Protein AF-A0A6N3FZF8-F1 (afdb_monomer_lite)

pLDDT: mean 78.43, std 21.66, range [21.02, 98.81]

Secondary structure (DSSP, 8-state):
--S--SS-----PPPPPPPP-------------PPP------TTTTGGGGS-BTTB-HHHHHHHHHHHHHHHHHHTT--SSS--HHHHHHTT-B-HHHHTTT-TTHHHHTTT--SSHHHHHHHHHHHHHHHHHHHHHH-HHHHHHHHHHHHHHHHHHHHHH-TT--B--THHHHHHHHHHHHHHHHH--S-HHHHHHHHHHHHHHHHHHHHHHTT-TTS-HHHHHHHHHHHHHHHHHHHHHTT--SHHHHHHHHHHHHHHHHHHHHHHHHHHHHT--THHHHHHHHHHHTHHHHHHHHTTS--------------B---------TT--EEEEE-TTT-EEEEEETTSEE---SSSSEEEEETTEEEEEEEEEE-SS--HHHHHHHHHHTTB-TTSPBPTT-EEEEEEETTEEEEEEEEEEEEEETTTEEEEEEEEEEEEEETTTEEEEEEEEEESSHHHHHHHHHHHHT-EE---

Organism: NCBI:txid454154

Structure (mmCIF, N/CA/C/O backbone):
data_AF-A0A6N3FZF8-F1
#
_entry.id   AF-A0A6N3FZF8-F1
#
loop_
_atom_site.group_PDB
_atom_site.id
_atom_site.type_symbol
_atom_site.label_atom_id
_atom_site.label_alt_id
_atom_site.label_comp_id
_atom_site.label_asym_id
_atom_site.label_entity_id
_atom_site.label_seq_id
_atom_site.pdbx_PDB_ins_code
_atom_site.Cartn_x
_atom_site.Cartn_y
_atom_site.Cartn_z
_atom_site.occupancy
_atom_site.B_iso_or_equiv
_atom_site.auth_seq_id
_atom_site.auth_comp_id
_atom_site.auth_asym_id
_atom_site.auth_atom_id
_atom_site.pdbx_PDB_model_num
ATOM 1 N N . MET A 1 1 ? 6.384 52.739 6.341 1.00 34.31 1 MET A N 1
ATOM 2 C CA . MET A 1 1 ? 5.309 52.011 5.631 1.00 34.31 1 MET A CA 1
ATOM 3 C C . MET A 1 1 ? 5.454 50.553 6.017 1.00 34.31 1 MET A C 1
ATOM 5 O O . MET A 1 1 ? 6.449 49.938 5.673 1.00 34.31 1 MET A O 1
ATOM 9 N N . ASN A 1 2 ? 4.579 50.100 6.914 1.00 26.34 2 ASN A N 1
ATOM 10 C CA . ASN A 1 2 ? 4.794 48.938 7.773 1.00 26.34 2 ASN A CA 1
ATOM 11 C C . ASN A 1 2 ? 4.224 47.656 7.164 1.00 26.34 2 ASN A C 1
ATOM 13 O O . ASN A 1 2 ? 3.055 47.604 6.784 1.00 26.34 2 ASN A O 1
ATOM 17 N N . VAL A 1 3 ? 5.046 46.611 7.202 1.00 34.12 3 VAL A N 1
ATOM 18 C CA . VAL A 1 3 ? 4.675 45.201 7.072 1.00 34.12 3 VAL A CA 1
ATOM 19 C C . VAL A 1 3 ? 3.843 44.817 8.300 1.00 34.12 3 VAL A C 1
ATOM 21 O O . VAL A 1 3 ? 4.379 44.444 9.334 1.00 34.12 3 VAL A O 1
ATOM 24 N N . ARG A 1 4 ? 2.524 45.013 8.215 1.00 28.78 4 ARG A N 1
ATOM 25 C CA . ARG A 1 4 ? 1.476 44.490 9.115 1.00 28.78 4 ARG A CA 1
ATOM 26 C C . ARG A 1 4 ? 0.128 44.719 8.429 1.00 28.78 4 ARG A C 1
ATOM 28 O O . ARG A 1 4 ? -0.497 45.747 8.658 1.00 28.78 4 ARG A O 1
ATOM 35 N N . LYS A 1 5 ? -0.285 43.801 7.549 1.00 29.70 5 LYS A N 1
ATOM 36 C CA . LYS A 1 5 ? -1.668 43.667 7.041 1.00 29.70 5 LYS A CA 1
ATOM 37 C C . LYS A 1 5 ? -1.809 42.358 6.249 1.00 29.70 5 LYS A C 1
ATOM 39 O O . LYS A 1 5 ? -1.835 42.377 5.029 1.00 29.70 5 LYS A O 1
ATOM 44 N N . ALA A 1 6 ? -1.845 41.232 6.964 1.00 27.70 6 ALA A N 1
ATOM 45 C CA . ALA A 1 6 ? -2.437 39.965 6.500 1.00 27.70 6 ALA A CA 1
ATOM 46 C C . ALA A 1 6 ? -2.585 38.935 7.647 1.00 27.70 6 ALA A C 1
ATOM 48 O O . ALA A 1 6 ? -2.444 37.737 7.438 1.00 27.70 6 ALA A O 1
ATOM 49 N N . SER A 1 7 ? -2.862 39.375 8.881 1.00 28.39 7 SER A N 1
ATOM 50 C CA . SER A 1 7 ? -3.367 38.483 9.932 1.00 28.39 7 SER A CA 1
ATOM 51 C C . SER A 1 7 ? -4.473 39.195 10.706 1.00 28.39 7 SER A C 1
ATOM 53 O O . SER A 1 7 ? -4.213 39.994 11.595 1.00 28.39 7 SER A O 1
ATOM 55 N N . GLN A 1 8 ? -5.715 38.991 10.259 1.00 27.72 8 GLN A N 1
ATOM 56 C CA . GLN A 1 8 ? -6.975 39.197 10.991 1.00 27.72 8 GLN A CA 1
ATOM 57 C C . GLN A 1 8 ? -8.131 39.074 9.992 1.00 27.72 8 GLN A C 1
ATOM 59 O O . GLN A 1 8 ? -8.646 40.063 9.482 1.00 27.72 8 GLN A O 1
ATOM 64 N N . ALA A 1 9 ? -8.516 37.838 9.692 1.00 25.86 9 ALA A N 1
ATOM 65 C CA . ALA A 1 9 ? -9.800 37.520 9.077 1.00 25.86 9 ALA A CA 1
ATOM 66 C C . ALA A 1 9 ? -10.107 36.041 9.329 1.00 25.86 9 ALA A C 1
ATOM 68 O O . ALA A 1 9 ? -9.914 35.231 8.440 1.00 25.86 9 ALA A O 1
ATOM 69 N N . LEU A 1 10 ? -10.493 35.686 10.561 1.00 23.28 10 LEU A N 1
ATOM 70 C CA . LEU A 1 10 ? -11.352 34.531 10.875 1.00 23.28 10 LEU A CA 1
ATOM 71 C C . LEU A 1 10 ? -11.647 34.518 12.389 1.00 23.28 10 LEU A C 1
ATOM 73 O O . LEU A 1 10 ? -11.103 33.742 13.166 1.00 23.28 10 LEU A O 1
ATOM 77 N N . SER A 1 11 ? -12.509 35.439 12.820 1.00 23.22 11 SER A N 1
ATOM 78 C CA . SER A 1 11 ? -13.174 35.401 14.127 1.00 23.22 11 SER A CA 1
ATOM 79 C C . SER A 1 11 ? -14.673 35.634 13.931 1.00 23.22 11 SER A C 1
ATOM 81 O O . SER A 1 11 ? -15.213 36.700 14.214 1.00 23.22 11 SER A O 1
ATOM 83 N N . ALA A 1 12 ? -15.374 34.624 13.416 1.00 23.44 12 ALA A N 1
ATOM 84 C CA . ALA A 1 12 ? -16.832 34.616 13.426 1.00 23.44 12 ALA A CA 1
ATOM 85 C C . ALA A 1 12 ? -17.315 34.158 14.812 1.00 23.44 12 ALA A C 1
ATOM 87 O O . ALA A 1 12 ? -17.292 32.974 15.143 1.00 23.44 12 ALA A O 1
ATOM 88 N N . ARG A 1 13 ? -17.711 35.128 15.644 1.00 25.36 13 ARG A N 1
ATOM 89 C CA . ARG A 1 13 ? -18.489 34.913 16.870 1.00 25.36 13 ARG A CA 1
ATOM 90 C C . ARG A 1 13 ? -19.924 34.543 16.486 1.00 25.36 13 ARG A C 1
ATOM 92 O O . ARG A 1 13 ? -20.594 35.328 15.821 1.00 25.36 13 ARG A O 1
ATOM 99 N N . PHE A 1 14 ? -20.406 33.396 16.955 1.00 23.50 14 PHE A N 1
ATOM 100 C CA . PHE A 1 14 ? -21.834 33.087 16.997 1.00 23.50 14 PHE A CA 1
ATOM 101 C C . PHE A 1 14 ? -22.488 33.874 18.144 1.00 23.50 14 PHE A C 1
ATOM 103 O O . PHE A 1 14 ? -22.116 33.713 19.305 1.00 23.50 14 PHE A O 1
ATOM 110 N N . TYR A 1 15 ? -23.450 34.734 17.809 1.00 21.02 15 TYR A N 1
ATOM 111 C CA . TYR A 1 15 ? -24.415 35.309 18.746 1.00 21.02 15 TYR A CA 1
ATOM 112 C C . TYR A 1 15 ? -25.605 34.346 18.854 1.00 21.02 15 TYR A C 1
ATOM 114 O O . TYR A 1 15 ? -26.279 34.105 17.856 1.00 21.02 15 TYR A O 1
ATOM 122 N N . PHE A 1 16 ? -25.891 33.832 20.051 1.00 24.89 16 PHE A N 1
ATOM 123 C CA . PHE A 1 16 ? -27.218 33.315 20.389 1.00 24.89 16 PHE A CA 1
ATOM 124 C C . PHE A 1 16 ? -27.961 34.391 21.180 1.00 24.89 16 PHE A C 1
ATOM 126 O O . PHE A 1 16 ? -27.468 34.888 22.192 1.00 24.89 16 PHE A O 1
ATOM 133 N N . ALA A 1 17 ? -29.132 34.771 20.676 1.00 23.25 17 ALA A N 1
ATOM 134 C CA . ALA A 1 17 ? -30.078 35.638 21.356 1.00 23.25 17 ALA A CA 1
ATOM 135 C C . ALA A 1 17 ? -30.697 34.888 22.546 1.00 23.25 17 ALA A C 1
ATOM 137 O O . ALA A 1 17 ? -31.264 33.812 22.364 1.00 23.25 17 ALA A O 1
ATOM 138 N N . SER A 1 18 ? -30.610 35.455 23.751 1.00 25.00 18 SER A N 1
ATOM 139 C CA . SER A 1 18 ? -31.429 35.044 24.890 1.00 25.00 18 SER A CA 1
ATOM 140 C C . SER A 1 18 ? -32.655 35.954 24.982 1.00 25.00 18 SER A C 1
ATOM 142 O O . SER A 1 18 ? -32.553 37.171 25.129 1.00 25.00 18 SER A O 1
ATOM 144 N N . SER A 1 19 ? -33.839 35.357 24.867 1.00 26.91 19 SER A N 1
ATOM 145 C CA . SER A 1 19 ? -35.098 35.956 25.304 1.00 26.91 19 SER A CA 1
ATOM 146 C C . SER A 1 19 ? -35.142 35.974 26.834 1.00 26.91 19 SER A C 1
ATOM 148 O O . SER A 1 19 ? -34.804 34.976 27.471 1.00 26.91 19 SER A O 1
ATOM 150 N N . GLY A 1 20 ? -35.530 37.114 27.405 1.00 25.73 20 GLY A N 1
ATOM 151 C CA . GLY A 1 20 ? -35.524 37.371 28.843 1.00 25.73 20 GLY A CA 1
ATOM 152 C C . GLY A 1 20 ? -36.600 36.646 29.659 1.00 25.73 20 GLY A C 1
ATOM 153 O O . GLY A 1 20 ? -37.602 36.165 29.134 1.00 25.73 20 GLY A O 1
ATOM 154 N N . GLY A 1 21 ? -36.368 36.642 30.972 1.00 24.52 21 GLY A N 1
ATOM 155 C CA . GLY A 1 21 ? -37.301 36.275 32.036 1.00 24.52 21 GLY A CA 1
ATOM 156 C C . GLY A 1 21 ? -36.615 36.430 33.400 1.00 24.52 21 GLY A C 1
ATOM 157 O O . GLY A 1 21 ? -35.541 35.878 33.612 1.00 24.52 21 GLY A O 1
ATOM 158 N N . GLU A 1 22 ? -37.194 37.251 34.274 1.00 29.22 22 GLU A N 1
ATOM 159 C CA . GLU A 1 22 ? -36.647 37.756 35.542 1.00 29.22 22 GLU A CA 1
ATOM 160 C C . GLU A 1 22 ? -36.620 36.747 36.716 1.00 29.22 22 GLU A C 1
ATOM 162 O O . GLU A 1 22 ? -37.535 35.952 36.890 1.00 29.22 22 GLU A O 1
ATOM 167 N N . ILE A 1 23 ? -35.569 36.890 37.541 1.00 29.11 23 ILE A N 1
ATOM 168 C CA . ILE A 1 23 ? -35.477 36.862 39.023 1.00 29.11 23 ILE A CA 1
ATOM 169 C C . ILE A 1 23 ? -36.163 35.723 39.815 1.00 29.11 23 ILE A C 1
ATOM 171 O O . ILE A 1 23 ? -37.377 35.714 39.987 1.00 29.11 23 ILE A O 1
ATOM 175 N N . GLN A 1 24 ? -35.346 34.933 40.535 1.00 25.86 24 GLN A N 1
ATOM 176 C CA . GLN A 1 24 ? -35.522 34.719 41.986 1.00 25.86 24 GLN A CA 1
ATOM 177 C C . GLN A 1 24 ? -34.230 34.223 42.666 1.00 25.86 24 GLN A C 1
ATOM 179 O O . GLN A 1 24 ? -33.680 33.181 42.318 1.00 25.86 24 GLN A O 1
ATOM 184 N N . GLU A 1 25 ? -33.750 34.992 43.649 1.00 35.84 25 GLU A N 1
ATOM 185 C CA . GLU A 1 25 ? -32.723 34.586 44.615 1.00 35.84 25 GLU A CA 1
ATOM 186 C C . GLU A 1 25 ? -33.276 33.516 45.569 1.00 35.84 25 GLU A C 1
ATOM 188 O O . GLU A 1 25 ? -34.354 33.683 46.139 1.00 35.84 25 GLU A O 1
ATOM 193 N N . GLY A 1 26 ? -32.514 32.443 45.805 1.00 28.44 26 GLY A N 1
ATOM 194 C CA . GLY A 1 26 ? -32.884 31.427 46.790 1.00 28.44 26 GLY A CA 1
ATOM 195 C C . GLY A 1 26 ? -31.894 30.267 46.903 1.00 28.44 26 GLY A C 1
ATOM 196 O O . GLY A 1 26 ? -32.012 29.291 46.184 1.00 28.44 26 GLY A O 1
ATOM 197 N N . ARG A 1 27 ? -30.939 30.416 47.830 1.00 29.75 27 ARG A N 1
ATOM 198 C CA . ARG A 1 27 ? -30.262 29.407 48.679 1.00 29.75 27 ARG A CA 1
ATOM 199 C C . ARG A 1 27 ? -29.961 27.971 48.177 1.00 29.75 27 ARG A C 1
ATOM 201 O O . ARG A 1 27 ? -30.835 27.206 47.810 1.00 29.75 27 ARG A O 1
ATOM 208 N N . GLU A 1 28 ? -28.726 27.594 48.532 1.00 32.03 28 GLU A N 1
ATOM 209 C CA . GLU A 1 28 ? -28.215 26.279 48.971 1.00 32.03 28 GLU A CA 1
ATOM 210 C C . GLU A 1 28 ? -27.439 25.377 47.988 1.00 32.03 28 GLU A C 1
ATOM 212 O O . GLU A 1 28 ? -27.943 24.823 47.023 1.00 32.03 28 GLU A O 1
ATOM 217 N N . LYS A 1 29 ? -26.150 25.239 48.345 1.00 37.41 29 LYS A N 1
ATOM 218 C CA . LYS A 1 29 ? -25.095 24.329 47.885 1.00 37.41 29 LYS A CA 1
ATOM 219 C C . LYS A 1 29 ? -25.575 22.983 47.320 1.00 37.41 29 LYS A C 1
ATOM 221 O O . LYS A 1 29 ? -26.042 22.130 48.069 1.00 37.41 29 LYS A O 1
ATOM 226 N N . ALA A 1 30 ? -25.187 22.719 46.076 1.00 32.00 30 ALA A N 1
ATOM 227 C CA . ALA A 1 30 ? -24.707 21.413 45.644 1.00 32.00 30 ALA A CA 1
ATOM 228 C C . ALA A 1 30 ? -23.521 21.622 44.688 1.00 32.00 30 ALA A C 1
ATOM 230 O O . ALA A 1 30 ? -23.531 22.515 43.846 1.00 32.00 30 ALA A O 1
ATOM 231 N N . ASP A 1 31 ? -22.470 20.845 44.912 1.00 33.91 31 ASP A N 1
ATOM 232 C CA . ASP A 1 31 ? -21.195 20.843 44.199 1.00 33.91 31 ASP A CA 1
ATOM 233 C C . ASP A 1 31 ? -21.384 20.321 42.762 1.00 33.91 31 ASP A C 1
ATOM 235 O O . ASP A 1 31 ? -21.246 19.129 42.494 1.00 33.91 31 ASP A O 1
ATOM 239 N N . GLU A 1 32 ? -21.758 21.205 41.834 1.00 33.34 32 GLU A N 1
ATOM 240 C CA . GLU A 1 32 ? -21.630 20.961 40.396 1.00 33.34 32 GLU A CA 1
ATOM 241 C C . GLU A 1 32 ? -20.268 21.478 39.936 1.00 33.34 32 GLU A C 1
ATOM 243 O O . GLU A 1 32 ? -20.059 22.665 39.676 1.00 33.34 32 GLU A O 1
ATOM 248 N N . THR A 1 33 ? -19.311 20.560 39.835 1.00 33.19 33 THR A N 1
ATOM 249 C CA . THR A 1 33 ? -18.037 20.804 39.162 1.00 33.19 33 THR A CA 1
ATOM 250 C C . THR A 1 33 ? -18.295 21.008 37.669 1.00 33.19 33 THR A C 1
ATOM 252 O O . THR A 1 33 ? -18.327 20.075 36.869 1.00 33.19 33 THR A O 1
ATOM 255 N N . ILE A 1 34 ? -18.492 22.272 37.296 1.00 32.25 34 ILE A N 1
ATOM 256 C CA . ILE A 1 34 ? -18.410 22.773 35.922 1.00 32.25 34 ILE A CA 1
ATOM 257 C C . ILE A 1 34 ? -17.100 22.229 35.316 1.00 32.25 34 ILE A C 1
ATOM 259 O O . ILE A 1 34 ? -16.038 22.441 35.912 1.00 32.25 34 ILE A O 1
ATOM 263 N N . PRO A 1 35 ? -17.118 21.519 34.169 1.00 34.81 35 PRO A N 1
ATOM 264 C CA . PRO A 1 35 ? -15.882 21.057 33.550 1.00 34.81 35 PRO A CA 1
ATOM 265 C C . PRO A 1 35 ? -15.015 22.280 33.228 1.00 34.81 35 PRO A C 1
ATOM 267 O O . PRO A 1 35 ? -15.549 23.291 32.761 1.00 34.81 35 PRO A O 1
ATOM 270 N N . PRO A 1 36 ? -13.698 22.234 33.490 1.00 37.03 36 PRO A N 1
ATOM 271 C CA . PRO A 1 36 ? -12.857 23.405 33.338 1.00 37.03 36 PRO A CA 1
ATOM 272 C C . PRO A 1 36 ? -12.942 23.921 31.900 1.00 37.03 36 PRO A C 1
ATOM 274 O O . PRO A 1 36 ? -12.645 23.207 30.941 1.00 37.03 36 PRO A O 1
ATOM 277 N N . SER A 1 37 ? -13.370 25.183 31.792 1.00 41.69 37 SER A N 1
ATOM 278 C CA . SER A 1 37 ? -13.166 26.060 30.642 1.00 41.69 37 SER A CA 1
ATOM 279 C C . SER A 1 37 ? -11.797 25.790 30.025 1.00 41.69 37 SER A C 1
ATOM 281 O O . SER A 1 37 ? -10.816 25.725 30.764 1.00 41.69 37 SER A O 1
ATOM 283 N N . ALA A 1 38 ? -11.764 25.644 28.696 1.00 43.41 38 ALA A N 1
ATOM 284 C CA . ALA A 1 38 ? -10.595 25.368 27.863 1.00 43.41 38 ALA A CA 1
ATOM 285 C C . ALA A 1 38 ? -9.302 25.960 28.449 1.00 43.41 38 ALA A C 1
ATOM 287 O O . ALA A 1 38 ? -9.003 27.140 28.273 1.00 43.41 38 ALA A O 1
ATOM 288 N N . ALA A 1 39 ? -8.562 25.130 29.187 1.00 41.12 39 ALA A N 1
ATOM 289 C CA . ALA A 1 39 ? -7.250 25.488 29.689 1.00 41.12 39 ALA A CA 1
ATOM 290 C C . ALA A 1 39 ? -6.330 25.697 28.483 1.00 41.12 39 ALA A C 1
ATOM 292 O O . ALA A 1 39 ? -6.332 24.878 27.559 1.00 41.12 39 ALA A O 1
ATOM 293 N N . GLU A 1 40 ? -5.563 26.788 28.484 1.00 50.06 40 GLU A N 1
ATOM 294 C CA . GLU A 1 40 ? -4.553 27.012 27.454 1.00 50.06 40 GLU A CA 1
ATOM 295 C C . GLU A 1 40 ? -3.639 25.780 27.356 1.00 50.06 40 GLU A C 1
ATOM 297 O O . GLU A 1 40 ? -3.229 25.242 28.394 1.00 50.06 40 GLU A O 1
ATOM 302 N N . PRO A 1 41 ? -3.323 25.294 26.141 1.00 48.12 41 PRO A N 1
ATOM 303 C CA . PRO A 1 41 ? -2.454 24.141 25.981 1.00 48.12 41 PRO A CA 1
ATOM 304 C C . PRO A 1 41 ? -1.074 24.481 26.553 1.00 48.12 41 PRO A C 1
ATOM 306 O O . PRO A 1 41 ? -0.280 25.196 25.944 1.00 48.12 41 PRO A O 1
ATOM 309 N N . GLY A 1 42 ? -0.795 23.984 27.761 1.00 59.09 42 GLY A N 1
ATOM 310 C CA . GLY A 1 42 ? 0.496 24.160 28.417 1.00 59.09 42 GLY A CA 1
ATOM 311 C C . GLY A 1 42 ? 1.636 23.595 27.565 1.00 59.09 42 GLY A C 1
ATOM 312 O O . GLY A 1 42 ? 1.415 22.772 26.676 1.00 59.09 42 GLY A O 1
ATOM 313 N N . LYS A 1 43 ? 2.881 23.983 27.875 1.00 53.94 43 LYS A N 1
ATOM 314 C CA . LYS A 1 43 ? 4.123 23.631 27.145 1.00 53.94 43 LYS A CA 1
ATOM 315 C C . LYS A 1 43 ? 4.425 22.118 26.978 1.00 53.94 43 LYS A C 1
ATOM 317 O O . LYS A 1 43 ? 5.480 21.770 26.469 1.00 53.94 43 LYS A O 1
ATOM 322 N N . GLY A 1 44 ? 3.511 21.222 27.354 1.00 60.94 44 GLY A N 1
ATOM 323 C CA . GLY A 1 44 ? 3.575 19.773 27.127 1.00 60.94 44 GLY A CA 1
ATOM 324 C C . GLY A 1 44 ? 2.334 19.169 26.452 1.00 60.94 44 GLY A C 1
ATOM 325 O O . GLY A 1 44 ? 2.231 17.947 26.395 1.00 60.94 44 GLY A O 1
ATOM 326 N N . PHE A 1 45 ? 1.386 19.977 25.953 1.00 74.94 45 PHE A N 1
ATOM 327 C CA . PHE A 1 45 ? 0.162 19.471 25.313 1.00 74.94 45 PHE A CA 1
ATOM 328 C C . PHE A 1 45 ? 0.473 18.612 24.080 1.00 74.94 45 PHE A C 1
ATOM 330 O O . PHE A 1 45 ? -0.031 17.501 23.969 1.00 74.94 45 PHE A O 1
ATOM 337 N N . PHE A 1 46 ? 1.379 19.063 23.210 1.00 75.38 46 PHE A N 1
ATOM 338 C CA . PHE A 1 46 ? 1.782 18.293 22.028 1.00 75.38 46 PHE A CA 1
ATOM 339 C C . PHE A 1 46 ? 2.554 17.019 22.379 1.00 75.38 46 PHE A C 1
ATOM 341 O O . PHE A 1 46 ? 2.239 15.955 21.857 1.00 75.38 46 PHE A O 1
ATOM 348 N N . LEU A 1 47 ? 3.503 17.095 23.320 1.00 79.12 47 LEU A N 1
ATOM 349 C CA . LEU A 1 47 ? 4.238 15.913 23.788 1.00 79.12 47 LEU A CA 1
ATOM 350 C C . LEU A 1 47 ? 3.318 14.877 24.443 1.00 79.12 47 LEU A C 1
ATOM 352 O O . LEU A 1 47 ? 3.639 13.696 24.457 1.00 79.12 47 LEU A O 1
ATOM 356 N N . SER A 1 48 ? 2.154 15.287 24.955 1.00 83.44 48 SER A N 1
ATOM 357 C CA . SER A 1 48 ? 1.215 14.363 25.588 1.00 83.44 48 SER A CA 1
ATOM 358 C C . SER A 1 48 ? 0.623 13.317 24.637 1.00 83.44 48 SER A C 1
ATOM 360 O O . SER A 1 48 ? 0.229 12.256 25.117 1.00 83.44 48 SER A O 1
ATOM 362 N N . PHE A 1 49 ? 0.607 13.577 23.323 1.00 85.88 49 PHE A N 1
ATOM 363 C CA . PHE A 1 49 ? 0.136 12.623 22.312 1.00 85.88 49 PHE A CA 1
ATOM 364 C C . PHE A 1 49 ? 1.121 11.477 22.048 1.00 85.88 49 PHE A C 1
ATOM 366 O O . PHE A 1 49 ? 0.706 10.432 21.561 1.00 85.88 49 PHE A O 1
ATOM 373 N N . PHE A 1 50 ? 2.389 11.655 22.423 1.00 87.50 50 PHE A N 1
ATOM 374 C CA . PHE A 1 50 ? 3.478 10.685 22.258 1.00 87.50 50 PHE A CA 1
ATOM 375 C C . PHE A 1 50 ? 3.802 9.934 23.555 1.00 87.50 50 PHE A C 1
ATOM 377 O O . PHE A 1 50 ? 4.795 9.229 23.654 1.00 87.50 50 PHE A O 1
ATOM 384 N N . VAL A 1 51 ? 2.994 10.106 24.607 1.00 89.69 51 VAL A N 1
ATOM 385 C CA . VAL A 1 51 ? 3.236 9.453 25.898 1.00 89.69 51 VAL A CA 1
ATOM 386 C C . VAL A 1 51 ? 2.143 8.420 26.151 1.00 89.69 51 VAL A C 1
ATOM 388 O O . VAL A 1 51 ? 0.999 8.811 26.404 1.00 89.69 51 VAL A O 1
ATOM 391 N N . PRO A 1 52 ? 2.474 7.115 26.149 1.00 91.25 52 PRO A N 1
ATOM 392 C CA . PRO A 1 52 ? 1.547 6.052 26.511 1.00 91.25 52 PRO A CA 1
ATOM 393 C C . PRO A 1 52 ? 0.911 6.265 27.891 1.00 91.25 52 PRO A C 1
ATOM 395 O O . PRO A 1 52 ? 1.601 6.475 28.892 1.00 91.25 52 PRO A O 1
ATOM 398 N N . ARG A 1 53 ? -0.422 6.191 27.970 1.00 89.69 53 ARG A N 1
ATOM 399 C CA . ARG A 1 53 ? -1.189 6.341 29.219 1.00 89.69 53 ARG A CA 1
ATOM 400 C C . ARG A 1 53 ? -2.258 5.267 29.346 1.00 89.69 53 ARG A C 1
ATOM 402 O O . ARG A 1 53 ? -2.691 4.649 28.377 1.00 89.69 53 ARG A O 1
ATOM 409 N N . ARG A 1 54 ? -2.736 5.038 30.571 1.00 84.25 54 ARG A N 1
ATOM 410 C CA . ARG A 1 54 ? -3.791 4.049 30.823 1.00 84.25 54 ARG A CA 1
ATOM 411 C C . ARG A 1 54 ? -5.060 4.417 30.039 1.00 84.25 54 ARG A C 1
ATOM 413 O O . ARG A 1 54 ? -5.658 5.453 30.299 1.00 84.25 54 ARG A O 1
ATOM 420 N N . GLY A 1 55 ? -5.462 3.549 29.109 1.00 83.94 55 GLY A N 1
ATOM 421 C CA . GLY A 1 55 ? -6.610 3.766 28.215 1.00 83.94 55 GLY A CA 1
ATOM 422 C C . GLY A 1 55 ? -6.315 4.589 26.952 1.00 83.94 55 GLY A C 1
ATOM 423 O O . GLY A 1 55 ? -7.232 4.805 26.169 1.00 83.94 55 GLY A O 1
ATOM 424 N N . PHE A 1 56 ? -5.067 5.031 26.762 1.00 91.94 56 PHE A N 1
ATOM 425 C CA . PHE A 1 56 ? -4.582 5.742 25.577 1.00 91.94 56 PHE A CA 1
ATOM 426 C C . PHE A 1 56 ? -3.078 5.471 25.400 1.00 91.94 56 PHE A C 1
ATOM 428 O O . PHE A 1 56 ? -2.234 6.323 25.677 1.00 91.94 56 PHE A O 1
ATOM 435 N N . TRP A 1 57 ? -2.721 4.228 25.083 1.00 95.19 57 TRP A N 1
ATOM 436 C CA . TRP A 1 57 ? -1.324 3.804 24.926 1.00 95.19 57 TRP A CA 1
ATOM 437 C C . TRP A 1 57 ? -1.019 3.233 23.548 1.00 95.19 57 TRP A C 1
ATOM 439 O O . TRP A 1 57 ? 0.142 3.235 23.156 1.00 95.19 57 TRP A O 1
ATOM 449 N N . VAL A 1 58 ? -2.033 2.799 22.798 1.00 97.69 58 VAL A N 1
ATOM 450 C CA . VAL A 1 58 ? -1.844 2.241 21.456 1.00 97.69 58 VAL A CA 1
ATOM 451 C C . VAL A 1 58 ? -1.658 3.345 20.430 1.00 97.69 58 VAL A C 1
ATOM 453 O O . VAL A 1 58 ? -0.771 3.221 19.599 1.00 97.69 58 VAL A O 1
ATOM 456 N N . THR A 1 59 ? -2.416 4.441 20.508 1.00 97.44 59 THR A N 1
ATOM 457 C CA . THR A 1 59 ? -2.224 5.576 19.592 1.00 97.44 59 THR A CA 1
ATOM 458 C C . THR A 1 59 ? -0.808 6.151 19.713 1.00 97.44 59 THR A C 1
ATOM 460 O O . THR A 1 59 ? -0.130 6.186 18.689 1.00 97.44 59 THR A O 1
ATOM 463 N N . PRO A 1 60 ? -0.298 6.506 20.916 1.00 96.81 60 PRO A N 1
ATOM 464 C CA . PRO A 1 60 ? 1.088 6.954 21.060 1.00 96.81 60 PRO A CA 1
ATOM 465 C C . PRO A 1 60 ? 2.097 5.911 20.575 1.00 96.81 60 PRO A C 1
ATOM 467 O O . PRO A 1 60 ? 2.987 6.246 19.810 1.00 96.81 60 PRO A O 1
ATOM 470 N N . LEU A 1 61 ? 1.910 4.633 20.932 1.00 97.44 61 LEU A N 1
ATOM 471 C CA . LEU A 1 61 ? 2.818 3.564 20.514 1.00 97.44 61 LEU A CA 1
ATOM 472 C C . LEU A 1 61 ? 2.900 3.427 18.989 1.00 97.44 61 LEU A C 1
ATOM 474 O O . LEU A 1 61 ? 3.987 3.260 18.450 1.00 97.44 61 LEU A O 1
ATOM 478 N N . LEU A 1 62 ? 1.765 3.475 18.288 1.00 98.12 62 LEU A N 1
ATOM 479 C CA . LEU A 1 62 ? 1.745 3.384 16.830 1.00 98.12 62 LEU A CA 1
ATOM 480 C C . LEU A 1 62 ? 2.377 4.622 16.189 1.00 98.12 62 LEU A C 1
ATOM 482 O O . LEU A 1 62 ? 3.112 4.470 15.217 1.00 98.12 62 LEU A O 1
ATOM 486 N N . LEU A 1 63 ? 2.140 5.821 16.732 1.00 97.94 63 LEU A N 1
ATOM 487 C CA . LEU A 1 63 ? 2.836 7.030 16.286 1.00 97.94 63 LEU A CA 1
ATOM 488 C C . LEU A 1 63 ? 4.351 6.852 16.447 1.00 97.94 63 LEU A C 1
ATOM 490 O O . LEU A 1 63 ? 5.086 6.951 15.468 1.00 97.94 63 LEU A O 1
ATOM 494 N N . ASP A 1 64 ? 4.801 6.516 17.656 1.00 97.38 64 ASP A N 1
ATOM 495 C CA . ASP A 1 64 ? 6.214 6.357 17.995 1.00 97.38 64 ASP A CA 1
ATOM 496 C C . ASP A 1 64 ? 6.892 5.300 17.119 1.00 97.38 64 ASP A C 1
ATOM 498 O O . ASP A 1 64 ? 7.974 5.548 16.601 1.00 97.38 64 ASP A O 1
ATOM 502 N N . LEU A 1 65 ? 6.256 4.147 16.888 1.00 97.94 65 LEU A N 1
ATOM 503 C CA . LEU A 1 65 ? 6.804 3.100 16.022 1.00 97.94 65 LEU A CA 1
ATOM 504 C C . LEU A 1 65 ? 7.016 3.591 14.587 1.00 97.94 65 LEU A C 1
ATOM 506 O O . LEU A 1 65 ? 8.090 3.380 14.030 1.00 97.94 65 LEU A O 1
ATOM 510 N N . ASN A 1 66 ? 6.033 4.276 14.002 1.00 98.38 66 ASN A N 1
ATOM 511 C CA . ASN A 1 66 ? 6.154 4.817 12.647 1.00 98.38 66 ASN A CA 1
ATOM 512 C C . ASN A 1 66 ? 7.238 5.903 12.561 1.00 98.38 66 ASN A C 1
ATOM 514 O O . ASN A 1 66 ? 8.046 5.898 11.633 1.00 98.38 66 ASN A O 1
ATOM 518 N N . PHE A 1 67 ? 7.310 6.794 13.556 1.00 97.94 67 PHE A N 1
ATOM 519 C CA . PHE A 1 67 ? 8.372 7.798 13.633 1.00 97.94 67 PHE A CA 1
ATOM 520 C C . PHE A 1 67 ? 9.757 7.169 13.803 1.00 97.94 67 PHE A C 1
ATOM 522 O O . PHE A 1 67 ? 10.700 7.610 13.151 1.00 97.94 67 PHE A O 1
ATOM 529 N N . LEU A 1 68 ? 9.896 6.147 14.650 1.00 98.19 68 LEU A N 1
ATOM 530 C CA . LEU A 1 68 ? 11.170 5.477 14.905 1.00 98.19 68 LEU A CA 1
ATOM 531 C C . LEU A 1 68 ? 11.652 4.677 13.694 1.00 98.19 68 LEU A C 1
ATOM 533 O O . LEU A 1 68 ? 12.838 4.744 13.379 1.00 98.19 68 LEU A O 1
ATOM 537 N N . VAL A 1 69 ? 10.760 3.967 12.996 1.00 98.25 69 VAL A N 1
ATOM 538 C CA . VAL A 1 69 ? 11.105 3.255 11.754 1.00 98.25 69 VAL A CA 1
ATOM 539 C C . VAL A 1 69 ? 11.550 4.250 10.688 1.00 98.25 69 VAL A C 1
ATOM 541 O O . VAL A 1 69 ? 12.631 4.092 10.131 1.00 98.25 69 VAL A O 1
ATOM 544 N N . PHE A 1 70 ? 10.792 5.326 10.468 1.00 97.69 70 PHE A N 1
ATOM 545 C CA . PHE A 1 70 ? 11.173 6.345 9.492 1.00 97.69 70 PHE A CA 1
ATOM 546 C C . PHE A 1 70 ? 12.477 7.066 9.864 1.00 97.69 70 PHE A C 1
ATOM 548 O O . PHE A 1 70 ? 13.319 7.322 9.008 1.00 97.69 70 PHE A O 1
ATOM 555 N N . LEU A 1 71 ? 12.697 7.357 11.149 1.00 97.94 71 LEU A N 1
ATOM 556 C CA . LEU A 1 71 ? 13.966 7.910 11.617 1.00 97.94 71 LEU A CA 1
ATOM 557 C C . LEU A 1 71 ? 15.123 6.941 11.343 1.00 97.94 71 LEU A C 1
ATOM 559 O O . LEU A 1 71 ? 16.174 7.374 10.879 1.00 97.94 71 LEU A O 1
ATOM 563 N N . ALA A 1 72 ? 14.938 5.645 11.596 1.00 98.25 72 ALA A N 1
ATOM 564 C CA . ALA A 1 72 ? 15.949 4.629 11.330 1.00 98.25 72 ALA A CA 1
ATOM 565 C C . ALA A 1 72 ? 16.244 4.478 9.825 1.00 98.25 72 ALA A C 1
ATOM 567 O O . ALA A 1 72 ? 17.413 4.341 9.459 1.00 98.25 72 ALA A O 1
ATOM 568 N N . MET A 1 73 ? 15.223 4.595 8.964 1.00 96.56 73 MET A N 1
ATOM 569 C CA . MET A 1 73 ? 15.382 4.684 7.506 1.00 96.56 73 MET A CA 1
ATOM 570 C C . MET A 1 73 ? 16.302 5.850 7.133 1.00 96.56 73 MET A C 1
ATOM 572 O O . MET A 1 73 ? 17.346 5.640 6.517 1.00 96.56 73 MET A O 1
ATOM 576 N N . CYS A 1 74 ? 15.975 7.063 7.588 1.00 93.19 74 CYS A N 1
ATOM 577 C CA . CYS A 1 74 ? 16.759 8.267 7.305 1.00 93.19 74 CYS A CA 1
ATOM 578 C C . CYS A 1 74 ? 18.203 8.167 7.826 1.00 93.19 74 CYS A C 1
ATOM 580 O O . CYS A 1 74 ? 19.144 8.537 7.129 1.00 93.19 74 CYS A O 1
ATOM 582 N N . LEU A 1 75 ? 18.399 7.641 9.041 1.00 95.50 75 LEU A N 1
ATOM 583 C CA . LEU A 1 75 ? 19.732 7.442 9.627 1.00 95.50 75 LEU A CA 1
ATOM 584 C C . LEU A 1 75 ? 20.568 6.398 8.874 1.00 95.50 75 LEU A C 1
ATOM 586 O O . LEU A 1 75 ? 21.793 6.428 8.967 1.00 95.50 75 LEU A O 1
ATOM 590 N N . SER A 1 76 ? 19.921 5.503 8.127 1.00 93.44 76 SER A N 1
ATOM 591 C CA . SER A 1 76 ? 20.578 4.487 7.299 1.00 93.44 76 SER A CA 1
ATOM 592 C C . SER A 1 76 ? 20.842 4.957 5.864 1.00 93.44 76 SER A C 1
ATOM 594 O O . SER A 1 76 ? 21.339 4.175 5.060 1.00 93.44 76 SER A O 1
ATOM 596 N N . GLY A 1 77 ? 20.538 6.222 5.547 1.00 87.19 77 GLY A N 1
ATOM 597 C CA . GLY A 1 77 ? 20.822 6.842 4.249 1.00 87.19 77 GLY A CA 1
ATOM 598 C C . GLY A 1 77 ? 19.627 6.958 3.302 1.00 87.19 77 GLY A C 1
ATOM 599 O O . GLY A 1 77 ? 19.796 7.502 2.216 1.00 87.19 77 GLY A O 1
ATOM 600 N N . VAL A 1 78 ? 18.432 6.513 3.703 1.00 86.00 78 VAL A N 1
ATOM 601 C CA . VAL A 1 78 ? 17.224 6.622 2.870 1.00 86.00 78 VAL A CA 1
ATOM 602 C C . VAL A 1 78 ? 16.801 8.089 2.725 1.00 86.00 78 VAL A C 1
ATOM 604 O O . VAL A 1 78 ? 16.786 8.844 3.703 1.00 86.00 78 VAL A O 1
ATOM 607 N N . GLY A 1 79 ? 16.424 8.494 1.509 1.00 80.69 79 GLY A N 1
ATOM 608 C CA . GLY A 1 79 ? 15.971 9.854 1.209 1.00 80.69 79 GLY A CA 1
ATOM 609 C C . GLY A 1 79 ? 14.773 10.297 2.063 1.00 80.69 79 GLY A C 1
ATOM 610 O O . GLY A 1 79 ? 13.776 9.598 2.179 1.00 80.69 79 GLY A O 1
ATOM 611 N N . ILE A 1 80 ? 14.831 11.499 2.648 1.00 82.25 80 ILE A N 1
ATOM 612 C CA . ILE A 1 80 ? 13.783 11.989 3.571 1.00 82.25 80 ILE A CA 1
ATOM 613 C C . ILE A 1 80 ? 12.470 12.317 2.840 1.00 82.25 80 ILE A C 1
ATOM 615 O O . ILE A 1 80 ? 11.381 12.119 3.378 1.00 82.25 80 ILE A O 1
ATOM 619 N N . PHE A 1 81 ? 12.553 12.882 1.636 1.00 75.94 81 PHE A N 1
ATOM 620 C CA . PHE A 1 81 ? 11.376 13.338 0.888 1.00 75.94 81 PHE A CA 1
ATOM 621 C C . PHE A 1 81 ? 10.976 12.378 -0.226 1.00 75.94 81 PHE A C 1
ATOM 623 O O . PHE A 1 81 ? 9.783 12.206 -0.450 1.00 75.94 81 PHE A O 1
ATOM 630 N N . PHE A 1 82 ? 11.965 11.754 -0.865 1.00 79.19 82 PHE A N 1
ATOM 631 C CA . PHE A 1 82 ? 11.792 10.857 -2.002 1.00 79.19 82 PHE A CA 1
ATOM 632 C C . PHE A 1 82 ? 12.721 9.642 -1.814 1.00 79.19 82 PHE A C 1
ATOM 634 O O . PHE A 1 82 ? 13.848 9.668 -2.299 1.00 79.19 82 PHE A O 1
ATOM 641 N N . PRO A 1 83 ? 12.326 8.645 -1.000 1.00 76.94 83 PRO A N 1
ATOM 642 C CA . PRO A 1 83 ? 13.010 7.355 -0.928 1.00 76.94 83 PRO A CA 1
ATOM 643 C C . PRO A 1 83 ? 12.954 6.613 -2.263 1.00 76.94 83 PRO A C 1
ATOM 645 O O . PRO A 1 83 ? 11.908 6.611 -2.912 1.00 76.94 83 PRO A O 1
ATOM 648 N N . ASP A 1 84 ? 14.023 5.901 -2.607 1.00 76.06 84 ASP A N 1
ATOM 649 C CA . ASP A 1 84 ? 14.018 5.003 -3.759 1.00 76.06 84 ASP A CA 1
ATOM 650 C C . ASP A 1 84 ? 13.277 3.696 -3.452 1.00 76.06 84 ASP A C 1
ATOM 652 O O . ASP A 1 84 ? 13.263 3.195 -2.324 1.00 76.06 84 ASP A O 1
ATOM 656 N N . ASN A 1 85 ? 12.705 3.082 -4.487 1.00 79.12 85 ASN A N 1
ATOM 657 C CA . ASN A 1 85 ? 11.973 1.818 -4.372 1.00 79.12 85 ASN A CA 1
ATOM 658 C C . ASN A 1 85 ? 12.817 0.685 -3.763 1.00 79.12 85 ASN A C 1
ATOM 660 O O . ASN A 1 85 ? 12.313 -0.096 -2.958 1.00 79.12 85 ASN A O 1
ATOM 664 N N . VAL A 1 86 ? 14.110 0.621 -4.088 1.00 82.12 86 VAL A N 1
ATOM 665 C CA . VAL A 1 86 ? 15.044 -0.369 -3.521 1.00 82.12 86 VAL A CA 1
ATOM 666 C C . VAL A 1 86 ? 15.200 -0.191 -2.015 1.00 82.12 86 VAL A C 1
ATOM 668 O O . VAL A 1 86 ? 15.125 -1.164 -1.262 1.00 82.12 86 VAL A O 1
ATOM 671 N N . ASP A 1 87 ? 15.360 1.050 -1.559 1.00 87.31 87 ASP A N 1
ATOM 672 C CA . ASP A 1 87 ? 15.469 1.356 -0.136 1.00 87.31 87 ASP A CA 1
ATOM 673 C C . ASP A 1 87 ? 14.188 0.951 0.603 1.00 87.31 87 ASP A C 1
ATOM 675 O O . ASP A 1 87 ? 14.244 0.316 1.660 1.00 87.31 87 ASP A O 1
ATOM 679 N N . LEU A 1 88 ? 13.019 1.243 0.024 1.00 87.56 88 LEU A N 1
ATOM 680 C CA . LEU A 1 88 ? 11.727 0.830 0.575 1.00 87.56 88 LEU A CA 1
ATOM 681 C C . LEU A 1 88 ? 11.621 -0.699 0.689 1.00 87.56 88 LEU A C 1
ATOM 683 O O . LEU A 1 88 ? 11.192 -1.215 1.726 1.00 87.56 88 LEU A O 1
ATOM 687 N N . LEU A 1 89 ? 12.060 -1.438 -0.333 1.00 91.00 89 LEU A N 1
ATOM 688 C CA . LEU A 1 89 ? 12.081 -2.902 -0.320 1.00 91.00 89 LEU A CA 1
ATOM 689 C C . LEU A 1 89 ? 13.048 -3.465 0.731 1.00 91.00 89 LEU A C 1
ATOM 691 O O . LEU A 1 89 ? 12.696 -4.440 1.400 1.00 91.00 89 LEU A O 1
ATOM 695 N N . HIS A 1 90 ? 14.216 -2.860 0.959 1.00 92.12 90 HIS A N 1
ATOM 696 C CA . HIS A 1 90 ? 15.108 -3.277 2.051 1.00 92.12 90 HIS A CA 1
ATOM 697 C C . HIS A 1 90 ? 14.486 -3.071 3.434 1.00 92.12 90 HIS A C 1
ATOM 699 O O . HIS A 1 90 ? 14.687 -3.891 4.329 1.00 92.12 90 HIS A O 1
ATOM 705 N N . TRP A 1 91 ? 13.694 -2.012 3.599 1.00 94.94 91 TRP A N 1
ATOM 706 C CA . TRP A 1 91 ? 13.002 -1.711 4.853 1.00 94.94 91 TRP A CA 1
ATOM 707 C C . TRP A 1 91 ? 11.711 -2.500 5.070 1.00 94.94 91 TRP A C 1
ATOM 709 O O . TRP A 1 91 ? 11.126 -2.429 6.152 1.00 94.94 91 TRP A O 1
ATOM 719 N N . GLY A 1 92 ? 11.294 -3.300 4.087 1.00 96.19 92 GLY A N 1
ATOM 720 C CA . GLY A 1 92 ? 10.150 -4.192 4.230 1.00 96.19 92 GLY A CA 1
ATOM 721 C C . GLY A 1 92 ? 8.856 -3.689 3.618 1.00 96.19 92 GLY A C 1
ATOM 722 O O . GLY A 1 92 ? 7.794 -4.080 4.103 1.00 96.19 92 GLY A O 1
ATOM 723 N N . ALA A 1 93 ? 8.929 -2.837 2.592 1.00 94.56 93 ALA A N 1
ATOM 724 C CA . ALA A 1 93 ? 7.791 -2.584 1.716 1.00 94.56 93 ALA A CA 1
ATOM 725 C C . ALA A 1 93 ? 7.260 -3.897 1.114 1.00 94.56 93 ALA A C 1
ATOM 727 O O . ALA A 1 93 ? 8.004 -4.875 0.943 1.00 94.56 93 ALA A O 1
ATOM 728 N N . ASP A 1 94 ? 5.961 -3.908 0.838 1.00 95.06 94 ASP A N 1
ATOM 729 C CA . ASP A 1 94 ? 5.255 -5.048 0.271 1.00 95.06 94 ASP A CA 1
ATOM 730 C C . ASP A 1 94 ? 5.413 -5.044 -1.246 1.00 95.06 94 ASP A C 1
ATOM 732 O O . ASP A 1 94 ? 5.276 -4.000 -1.879 1.00 95.06 94 ASP A O 1
ATOM 736 N N . PHE A 1 95 ? 5.741 -6.200 -1.814 1.00 92.31 95 PHE A N 1
ATOM 737 C CA . PHE A 1 95 ? 5.926 -6.377 -3.251 1.00 92.31 95 PHE A CA 1
ATOM 738 C C . PHE A 1 95 ? 5.754 -7.857 -3.572 1.00 92.31 95 PHE A C 1
ATOM 740 O O . PHE A 1 95 ? 6.504 -8.686 -3.046 1.00 92.31 95 PHE A O 1
ATOM 747 N N . ALA A 1 96 ? 4.764 -8.214 -4.395 1.00 89.38 96 ALA A N 1
ATOM 748 C CA . ALA A 1 96 ? 4.321 -9.604 -4.510 1.00 89.38 96 ALA A CA 1
ATOM 749 C C . ALA A 1 96 ? 5.433 -10.593 -4.899 1.00 89.38 96 ALA A C 1
ATOM 751 O O . ALA A 1 96 ? 5.506 -11.648 -4.254 1.00 89.38 96 ALA A O 1
ATOM 752 N N . PRO A 1 97 ? 6.360 -10.265 -5.825 1.00 88.25 97 PRO A N 1
ATOM 753 C CA . PRO A 1 97 ? 7.465 -11.153 -6.164 1.00 88.25 97 PRO A CA 1
ATOM 754 C C . PRO A 1 97 ? 8.399 -11.481 -5.004 1.00 88.25 97 PRO A C 1
ATOM 756 O O . PRO A 1 97 ? 9.020 -12.536 -5.027 1.00 88.25 97 PRO A O 1
ATOM 759 N N . LEU A 1 98 ? 8.492 -10.639 -3.969 1.00 92.31 98 LEU A N 1
ATOM 760 C CA . LEU A 1 98 ? 9.253 -10.939 -2.752 1.00 92.31 98 LEU A CA 1
ATOM 761 C C . LEU A 1 98 ? 8.351 -11.508 -1.660 1.00 92.31 98 LEU A C 1
ATOM 763 O O . LEU A 1 98 ? 8.682 -12.513 -1.032 1.00 92.31 98 LEU A O 1
ATOM 767 N N . THR A 1 99 ? 7.193 -10.904 -1.431 1.00 96.62 99 THR A N 1
ATOM 768 C CA . THR A 1 99 ? 6.291 -11.303 -0.354 1.00 96.62 99 THR A CA 1
ATOM 769 C C . THR A 1 99 ? 5.776 -12.725 -0.558 1.00 96.62 99 THR A C 1
ATOM 771 O O . THR A 1 99 ? 5.904 -13.547 0.347 1.00 96.62 99 THR A O 1
ATOM 774 N N . LEU A 1 100 ? 5.262 -13.061 -1.745 1.00 95.06 100 LEU A N 1
ATOM 775 C CA . LEU A 1 100 ? 4.615 -14.355 -1.997 1.00 95.06 100 LEU A CA 1
ATOM 776 C C . LEU A 1 100 ? 5.603 -15.521 -2.140 1.00 95.06 100 LEU A C 1
ATOM 778 O O . LEU A 1 100 ? 5.234 -16.677 -1.953 1.00 95.06 100 LEU A O 1
ATOM 782 N N . THR A 1 101 ? 6.875 -15.226 -2.397 1.00 92.81 101 THR A N 1
ATOM 783 C CA . THR A 1 101 ? 7.942 -16.215 -2.617 1.00 92.81 101 THR A CA 1
ATOM 784 C C . THR A 1 101 ? 8.763 -16.523 -1.356 1.00 92.81 101 THR A C 1
ATOM 786 O O . THR A 1 101 ? 9.749 -17.258 -1.432 1.00 92.81 101 THR A O 1
ATOM 789 N N . GLY A 1 102 ? 8.398 -15.967 -0.191 1.00 93.31 102 GLY A N 1
ATOM 790 C CA . GLY A 1 102 ? 9.013 -16.331 1.095 1.00 93.31 102 GLY A CA 1
ATOM 791 C C . GLY A 1 102 ? 9.235 -15.202 2.104 1.00 93.31 102 GLY A C 1
ATOM 792 O O . GLY A 1 102 ? 9.484 -15.493 3.273 1.00 93.31 102 GLY A O 1
ATOM 793 N N . ASP A 1 103 ? 9.118 -13.927 1.717 1.00 96.75 103 ASP A N 1
ATOM 794 C CA . ASP A 1 103 ? 9.305 -12.790 2.630 1.00 96.75 103 ASP A CA 1
ATOM 795 C C . ASP A 1 103 ? 7.956 -12.388 3.243 1.00 96.75 103 ASP A C 1
ATOM 797 O O . ASP A 1 103 ? 7.550 -11.228 3.219 1.00 96.75 103 ASP A O 1
ATOM 801 N N . TYR A 1 104 ? 7.239 -13.361 3.808 1.00 97.62 104 TYR A N 1
ATOM 802 C CA . TYR A 1 104 ? 5.861 -13.185 4.283 1.00 97.62 104 TYR A CA 1
ATOM 803 C C . TYR A 1 104 ? 5.706 -12.109 5.360 1.00 97.62 104 TYR A C 1
ATOM 805 O O . TYR A 1 104 ? 4.608 -11.637 5.602 1.00 97.62 104 TYR A O 1
ATOM 813 N N . TRP A 1 105 ? 6.792 -11.717 6.023 1.00 97.88 105 TRP A N 1
ATOM 814 C CA . TRP A 1 105 ? 6.806 -10.657 7.028 1.00 97.88 105 TRP A CA 1
ATOM 815 C C . TRP A 1 105 ? 6.499 -9.265 6.440 1.00 97.88 105 TRP A C 1
ATOM 817 O O . TRP A 1 105 ? 6.064 -8.382 7.185 1.00 97.88 105 TRP A O 1
ATOM 827 N N . ARG A 1 106 ? 6.656 -9.085 5.119 1.00 98.12 106 ARG A N 1
ATOM 828 C CA . ARG A 1 106 ? 6.422 -7.821 4.401 1.00 98.12 106 ARG A CA 1
ATOM 829 C C . ARG A 1 106 ? 4.991 -7.309 4.510 1.00 98.12 106 ARG A C 1
ATOM 831 O O . ARG A 1 106 ? 4.804 -6.111 4.692 1.00 98.12 106 ARG A O 1
ATOM 838 N N . VAL A 1 107 ? 4.008 -8.213 4.554 1.00 98.00 107 VAL A N 1
ATOM 839 C CA . VAL A 1 107 ? 2.583 -7.869 4.751 1.00 98.00 107 VAL A CA 1
ATOM 840 C C . VAL A 1 107 ? 2.303 -7.160 6.079 1.00 98.00 107 VAL A C 1
ATOM 842 O O . VAL A 1 107 ? 1.249 -6.559 6.271 1.00 98.00 107 VAL A O 1
ATOM 845 N N . LEU A 1 108 ? 3.226 -7.266 7.041 1.00 97.94 108 LEU A N 1
ATOM 846 C CA . LEU A 1 108 ? 3.143 -6.562 8.311 1.00 97.94 108 LEU A CA 1
ATOM 847 C C . LEU A 1 108 ? 4.043 -5.327 8.313 1.00 97.94 108 LEU A C 1
ATOM 849 O O . LEU A 1 108 ? 3.585 -4.251 8.697 1.00 97.94 108 LEU A O 1
ATOM 853 N N . THR A 1 109 ? 5.305 -5.459 7.900 1.00 98.12 109 THR A N 1
ATOM 854 C CA . THR A 1 109 ? 6.286 -4.365 7.989 1.00 98.12 109 THR A CA 1
ATOM 855 C C . THR A 1 109 ? 5.987 -3.205 7.056 1.00 98.12 109 THR A C 1
ATOM 857 O O . THR A 1 109 ? 6.264 -2.067 7.435 1.00 98.12 109 THR A O 1
ATOM 860 N N . CYS A 1 110 ? 5.361 -3.445 5.899 1.00 97.62 110 CYS A N 1
ATOM 861 C CA . CYS A 1 110 ? 5.012 -2.383 4.954 1.00 97.62 110 CYS A CA 1
ATOM 862 C C . CYS A 1 110 ? 4.134 -1.296 5.591 1.00 97.62 110 CYS A C 1
ATOM 864 O O . CYS A 1 110 ? 4.244 -0.128 5.230 1.00 97.62 110 CYS A O 1
ATOM 866 N N . ASN A 1 111 ? 3.352 -1.651 6.620 1.00 97.88 111 ASN A N 1
ATOM 867 C CA . ASN A 1 111 ? 2.496 -0.738 7.378 1.00 97.88 111 ASN A CA 1
ATOM 868 C C . ASN A 1 111 ? 3.275 0.265 8.252 1.00 97.88 111 ASN A C 1
ATOM 870 O O . ASN A 1 111 ? 2.654 1.104 8.904 1.00 97.88 111 ASN A O 1
ATOM 874 N N . TYR A 1 112 ? 4.606 0.160 8.310 1.00 98.06 112 TYR A N 1
ATOM 875 C CA . TYR A 1 112 ? 5.484 1.036 9.091 1.00 98.06 112 TYR A CA 1
ATOM 876 C C . TYR A 1 112 ? 6.549 1.746 8.239 1.00 98.06 112 TYR A C 1
ATOM 878 O O . TYR A 1 112 ? 7.116 2.754 8.668 1.00 98.06 112 TYR A O 1
ATOM 886 N N . VAL A 1 113 ? 6.792 1.272 7.014 1.00 96.62 113 VAL A N 1
ATOM 887 C CA . VAL A 1 113 ? 7.686 1.905 6.030 1.00 96.62 113 VAL A CA 1
ATOM 888 C C . VAL A 1 113 ? 6.959 3.068 5.354 1.00 96.62 113 VAL A C 1
ATOM 890 O O . VAL A 1 113 ? 5.769 2.970 5.075 1.00 96.62 113 VAL A O 1
ATOM 893 N N . HIS A 1 114 ? 7.644 4.184 5.089 1.00 92.62 114 HIS A N 1
ATOM 894 C CA . HIS A 1 114 ? 7.022 5.371 4.490 1.00 92.62 114 HIS A CA 1
ATOM 895 C C . HIS A 1 114 ? 7.827 5.921 3.312 1.00 92.62 114 HIS A C 1
ATOM 897 O O . HIS A 1 114 ? 9.028 6.140 3.432 1.00 92.62 114 HIS A O 1
ATOM 903 N N . VAL A 1 115 ? 7.127 6.256 2.222 1.00 83.44 115 VAL A N 1
ATOM 904 C CA . VAL A 1 115 ? 7.672 6.860 0.987 1.00 83.44 115 VAL A CA 1
ATOM 905 C C . VAL A 1 115 ? 8.044 8.349 1.108 1.00 83.44 115 VAL A C 1
ATOM 907 O O . VAL A 1 115 ? 8.037 9.087 0.131 1.00 83.44 115 VAL A O 1
ATOM 910 N N . GLY A 1 116 ? 8.344 8.818 2.321 1.00 85.62 116 GLY A N 1
ATOM 911 C CA . GLY A 1 116 ? 8.804 10.183 2.574 1.00 85.62 116 GLY A CA 1
ATOM 912 C C . GLY A 1 116 ? 8.067 10.904 3.702 1.00 85.62 116 GLY A C 1
ATOM 913 O O . GLY A 1 116 ? 7.036 10.462 4.221 1.00 85.62 116 GLY A O 1
ATOM 914 N N . LEU A 1 117 ? 8.612 12.061 4.081 1.00 83.88 117 LEU A N 1
ATOM 915 C CA . LEU A 1 117 ? 8.195 12.818 5.263 1.00 83.88 117 LEU A CA 1
ATOM 916 C C . LEU A 1 117 ? 6.747 13.318 5.191 1.00 83.88 117 LEU A C 1
ATOM 918 O O . LEU A 1 117 ? 6.037 13.274 6.195 1.00 83.88 117 LEU A O 1
ATOM 922 N N . ILE A 1 118 ? 6.297 13.795 4.025 1.00 82.94 118 ILE A N 1
ATOM 923 C CA . ILE A 1 118 ? 4.922 14.296 3.854 1.00 82.94 118 ILE A CA 1
ATOM 924 C C . ILE A 1 118 ? 3.927 13.146 4.020 1.00 82.94 118 ILE A C 1
ATOM 926 O O . ILE A 1 118 ? 2.940 13.285 4.742 1.00 82.94 118 ILE A O 1
ATOM 930 N N . HIS A 1 119 ? 4.220 11.993 3.418 1.00 85.88 119 HIS A N 1
ATOM 931 C CA . HIS A 1 119 ? 3.380 10.809 3.537 1.00 85.88 119 HIS A CA 1
ATOM 932 C C . HIS A 1 119 ? 3.290 10.321 4.992 1.00 85.88 119 HIS A C 1
ATOM 934 O O . HIS A 1 119 ? 2.189 10.082 5.493 1.00 85.88 119 HIS A O 1
ATOM 940 N N . LEU A 1 120 ? 4.418 10.266 5.715 1.00 94.00 120 LEU A N 1
ATOM 941 C CA . LEU A 1 120 ? 4.422 9.987 7.155 1.00 94.00 120 LEU A CA 1
ATOM 942 C C . LEU A 1 120 ? 3.566 10.998 7.924 1.00 94.00 120 LEU A C 1
ATOM 944 O O . LEU A 1 120 ? 2.696 10.598 8.693 1.00 94.00 120 LEU A O 1
ATOM 948 N N . ALA A 1 121 ? 3.773 12.299 7.715 1.00 90.56 121 ALA A N 1
ATOM 949 C CA . ALA A 1 121 ? 3.051 13.338 8.444 1.00 90.56 121 ALA A CA 1
ATOM 950 C C . ALA A 1 121 ? 1.529 13.228 8.260 1.00 90.56 121 ALA A C 1
ATOM 952 O O . ALA A 1 121 ? 0.784 13.331 9.238 1.00 90.56 121 ALA A O 1
ATOM 953 N N . MET A 1 122 ? 1.067 12.960 7.036 1.00 88.00 122 MET A N 1
ATOM 954 C CA . MET A 1 122 ? -0.357 12.781 6.739 1.00 88.00 122 MET A CA 1
ATOM 955 C C . MET A 1 122 ? -0.932 11.521 7.396 1.00 88.00 122 MET A C 1
ATOM 957 O O . MET A 1 122 ? -2.007 11.586 7.998 1.00 88.00 122 MET A O 1
ATOM 961 N N . ASN A 1 123 ? -0.200 10.402 7.374 1.00 95.56 123 ASN A N 1
ATOM 962 C CA . ASN A 1 123 ? -0.610 9.183 8.075 1.00 95.56 123 ASN A CA 1
ATOM 963 C C . ASN A 1 123 ? -0.663 9.389 9.590 1.00 95.56 123 ASN A C 1
ATOM 965 O O . ASN A 1 123 ? -1.632 8.994 10.234 1.00 95.56 123 ASN A O 1
ATOM 969 N N . MET A 1 124 ? 0.334 10.051 10.175 1.00 97.25 124 MET A N 1
ATOM 970 C CA . MET A 1 124 ? 0.371 10.310 11.616 1.00 97.25 124 MET A CA 1
ATOM 971 C C . MET A 1 124 ? -0.730 11.284 12.044 1.00 97.25 124 MET A C 1
ATOM 973 O O . MET A 1 124 ? -1.331 11.099 13.101 1.00 97.25 124 MET A O 1
ATOM 977 N N . TYR A 1 125 ? -1.059 12.272 11.207 1.00 95.19 125 TYR A N 1
ATOM 978 C CA . TYR A 1 125 ? -2.213 13.143 11.421 1.00 95.19 125 TYR A CA 1
ATOM 979 C C . TYR A 1 125 ? -3.526 12.349 11.435 1.00 95.19 125 TYR A C 1
ATOM 981 O O . TYR A 1 125 ? -4.303 12.468 12.385 1.00 95.19 125 TYR A O 1
ATOM 989 N N . ALA A 1 126 ? -3.759 11.508 10.423 1.00 95.19 126 ALA A N 1
ATOM 990 C CA . ALA A 1 126 ? -4.962 10.685 10.334 1.00 95.19 126 ALA A CA 1
ATOM 991 C C . ALA A 1 126 ? -5.057 9.684 11.500 1.00 95.19 126 ALA A C 1
ATOM 993 O O . ALA A 1 126 ? -6.106 9.572 12.137 1.00 95.19 126 ALA A O 1
ATOM 994 N N . LEU A 1 127 ? -3.947 9.018 11.836 1.00 97.81 127 LEU A N 1
ATOM 995 C CA . LEU A 1 127 ? -3.844 8.069 12.945 1.00 97.81 127 LEU A CA 1
ATOM 996 C C . LEU A 1 127 ? -4.108 8.732 14.302 1.00 97.81 127 LEU A C 1
ATOM 998 O O . LEU A 1 127 ? -4.869 8.197 15.108 1.00 97.81 127 LEU A O 1
ATOM 1002 N N . LEU A 1 128 ? -3.520 9.905 14.557 1.00 96.56 128 LEU A N 1
ATOM 1003 C CA . LEU A 1 128 ? -3.775 10.655 15.785 1.00 96.56 128 LEU A CA 1
ATOM 1004 C C . LEU A 1 128 ? -5.242 11.083 15.858 1.00 96.56 128 LEU A C 1
ATOM 1006 O O . LEU A 1 128 ? -5.890 10.872 16.883 1.00 96.56 128 LEU A O 1
ATOM 1010 N N . PHE A 1 129 ? -5.778 11.650 14.773 1.00 94.25 129 PHE A N 1
ATOM 1011 C CA . PHE A 1 129 ? -7.162 12.110 14.729 1.00 94.25 129 PHE A CA 1
ATOM 1012 C C . PHE A 1 129 ? -8.135 10.976 15.051 1.00 94.25 129 PHE A C 1
ATOM 1014 O O . PHE A 1 129 ? -8.967 11.126 15.946 1.00 94.25 129 PHE A O 1
ATOM 1021 N N . ILE A 1 130 ? -8.012 9.826 14.379 1.00 96.25 130 ILE A N 1
ATOM 1022 C CA . ILE A 1 130 ? -8.893 8.686 14.642 1.00 96.25 130 ILE A CA 1
ATOM 1023 C C . ILE A 1 130 ? -8.646 8.090 16.030 1.00 96.25 130 ILE A C 1
ATOM 1025 O O . ILE A 1 130 ? -9.606 7.802 16.745 1.00 96.25 130 ILE A O 1
ATOM 1029 N N . GLY A 1 131 ? -7.386 7.971 16.458 1.00 95.75 131 GLY A N 1
ATOM 1030 C CA . GLY A 1 131 ? -7.003 7.398 17.747 1.00 95.75 131 GLY A CA 1
ATOM 1031 C C . GLY A 1 131 ? -7.588 8.149 18.943 1.00 95.75 131 GLY A C 1
ATOM 1032 O O . GLY A 1 131 ? -8.081 7.516 19.877 1.00 95.75 131 GLY A O 1
ATOM 1033 N N . LEU A 1 132 ? -7.650 9.487 18.882 1.00 94.06 132 LEU A N 1
ATOM 1034 C CA . LEU A 1 132 ? -8.244 10.330 19.932 1.00 94.06 132 LEU A CA 1
ATOM 1035 C C . LEU A 1 132 ? -9.715 10.001 20.223 1.00 94.06 132 LEU A C 1
ATOM 1037 O O . LEU A 1 132 ? -10.159 10.128 21.365 1.00 94.06 132 LEU A O 1
ATOM 1041 N N . PHE A 1 133 ? -10.477 9.577 19.213 1.00 92.81 133 PHE A N 1
ATOM 1042 C CA . PHE A 1 133 ? -11.881 9.194 19.383 1.00 92.81 133 PHE A CA 1
ATOM 1043 C C . PHE A 1 133 ? -12.056 7.693 19.585 1.00 92.81 133 PHE A C 1
ATOM 1045 O O . PHE A 1 133 ? -12.894 7.262 20.381 1.00 92.81 133 PHE A O 1
ATOM 1052 N N . LEU A 1 134 ? -11.286 6.900 18.847 1.00 95.50 134 LEU A N 1
ATOM 1053 C CA . LEU A 1 134 ? -11.479 5.468 18.736 1.00 95.50 134 LEU A CA 1
ATOM 1054 C C . LEU A 1 134 ? -10.872 4.702 19.906 1.00 95.50 134 LEU A C 1
ATOM 1056 O O . LEU A 1 134 ? -11.524 3.789 20.407 1.00 95.50 134 LEU A O 1
ATOM 1060 N N . GLU A 1 135 ? -9.673 5.055 20.376 1.00 96.50 135 GLU A N 1
ATOM 1061 C CA . GLU A 1 135 ? -9.030 4.306 21.461 1.00 96.50 135 GLU A CA 1
ATOM 1062 C C . GLU A 1 135 ? -9.840 4.358 22.766 1.00 96.50 135 GLU A C 1
ATOM 1064 O O . GLU A 1 135 ? -10.077 3.297 23.351 1.00 96.50 135 GLU A O 1
ATOM 1069 N N . PRO A 1 136 ? -10.363 5.524 23.203 1.00 93.12 136 PRO A N 1
ATOM 1070 C CA . PRO A 1 136 ? -11.226 5.583 24.382 1.00 93.12 136 PRO A CA 1
ATOM 1071 C C . PRO A 1 136 ? -12.565 4.860 24.190 1.00 93.12 136 PRO A C 1
ATOM 1073 O O . PRO A 1 136 ? -13.166 4.414 25.167 1.00 93.12 136 PRO A O 1
ATOM 1076 N N . LEU A 1 137 ? -13.050 4.757 22.946 1.00 91.69 137 LEU A N 1
ATOM 1077 C CA . LEU A 1 137 ? -14.332 4.131 22.622 1.00 91.69 137 LEU A CA 1
ATOM 1078 C C . LEU A 1 137 ? -14.233 2.602 22.537 1.00 91.69 137 LEU A C 1
ATOM 1080 O O . LEU A 1 137 ? -15.017 1.897 23.167 1.00 91.69 137 LEU A O 1
ATOM 1084 N N . ALA A 1 138 ? -13.293 2.093 21.742 1.00 93.25 138 ALA A N 1
ATOM 1085 C CA . ALA A 1 138 ? -13.106 0.666 21.495 1.00 93.25 138 ALA A CA 1
ATOM 1086 C C . ALA A 1 138 ? -12.219 0.002 22.562 1.00 93.25 138 ALA A C 1
ATOM 1088 O O . ALA A 1 138 ? -12.324 -1.202 22.803 1.00 93.25 138 ALA A O 1
ATOM 1089 N N . GLY A 1 139 ? -11.356 0.776 23.218 1.00 95.06 139 GLY A N 1
ATOM 1090 C CA . GLY A 1 139 ? -10.321 0.291 24.119 1.00 95.06 139 GLY A CA 1
ATOM 1091 C C . GLY A 1 139 ? -9.058 -0.153 23.377 1.00 95.06 139 GLY A C 1
ATOM 1092 O O . GLY A 1 139 ? -9.107 -0.738 22.293 1.00 95.06 139 GLY A O 1
ATOM 1093 N N . SER A 1 140 ? -7.909 0.058 24.019 1.00 96.12 140 SER A N 1
ATOM 1094 C CA . SER A 1 140 ? -6.579 -0.132 23.428 1.00 96.12 140 SER A CA 1
ATOM 1095 C C . SER A 1 140 ? -6.362 -1.512 22.789 1.00 96.12 140 SER A C 1
ATOM 1097 O O . SER A 1 140 ? -5.919 -1.588 21.650 1.00 96.12 140 SER A O 1
ATOM 1099 N N . ARG A 1 141 ? -6.743 -2.619 23.454 1.00 95.38 141 ARG A N 1
ATOM 1100 C CA . ARG A 1 141 ? -6.575 -3.985 22.900 1.00 95.38 141 ARG A CA 1
ATOM 1101 C C . ARG A 1 141 ? -7.260 -4.135 21.538 1.00 95.38 141 ARG A C 1
ATOM 1103 O O . ARG A 1 141 ? -6.666 -4.661 20.605 1.00 95.38 141 ARG A O 1
ATOM 1110 N N . ARG A 1 142 ? -8.520 -3.708 21.445 1.00 96.50 142 ARG A N 1
ATOM 1111 C CA . ARG A 1 142 ? -9.331 -3.867 20.233 1.00 96.50 142 ARG A CA 1
ATOM 1112 C C . ARG A 1 142 ? -8.821 -2.984 19.107 1.00 96.50 142 ARG A C 1
ATOM 1114 O O . ARG A 1 142 ? -8.777 -3.448 17.975 1.00 96.50 142 ARG A O 1
ATOM 1121 N N . MET A 1 143 ? -8.399 -1.760 19.426 1.00 97.88 143 MET A N 1
ATOM 1122 C CA . MET A 1 143 ? -7.757 -0.875 18.455 1.00 97.88 143 MET A CA 1
ATOM 1123 C C . MET A 1 143 ? -6.447 -1.475 17.929 1.00 97.88 143 MET A C 1
ATOM 1125 O O . MET A 1 143 ? -6.246 -1.491 16.722 1.00 97.88 143 MET A O 1
ATOM 1129 N N . ALA A 1 144 ? -5.595 -2.028 18.802 1.00 98.12 144 ALA A N 1
ATOM 1130 C CA . ALA A 1 144 ? -4.344 -2.666 18.388 1.00 98.12 144 ALA A CA 1
ATOM 1131 C C . ALA A 1 144 ? -4.587 -3.862 17.455 1.00 98.12 144 ALA A C 1
ATOM 1133 O O . ALA A 1 144 ? -3.977 -3.945 16.393 1.00 98.12 144 ALA A O 1
ATOM 1134 N N . MET A 1 145 ? -5.511 -4.762 17.815 1.00 98.31 145 MET A N 1
ATOM 1135 C CA . MET A 1 145 ? -5.859 -5.905 16.959 1.00 98.31 145 MET A CA 1
ATOM 1136 C C . MET A 1 145 ? -6.486 -5.461 15.639 1.00 98.31 145 MET A C 1
ATOM 1138 O O . MET A 1 145 ? -6.166 -6.025 14.599 1.00 98.31 145 MET A O 1
ATOM 1142 N N . ALA A 1 146 ? -7.335 -4.430 15.659 1.00 98.62 146 ALA A N 1
ATOM 1143 C CA . ALA A 1 146 ? -7.918 -3.889 14.439 1.00 98.62 146 ALA A CA 1
ATOM 1144 C C . ALA A 1 146 ? -6.874 -3.247 13.524 1.00 98.62 146 ALA A C 1
ATOM 1146 O O . ALA A 1 146 ? -6.952 -3.462 12.321 1.00 98.62 146 ALA A O 1
ATOM 1147 N N . TYR A 1 147 ? -5.892 -2.518 14.064 1.00 98.75 147 TYR A N 1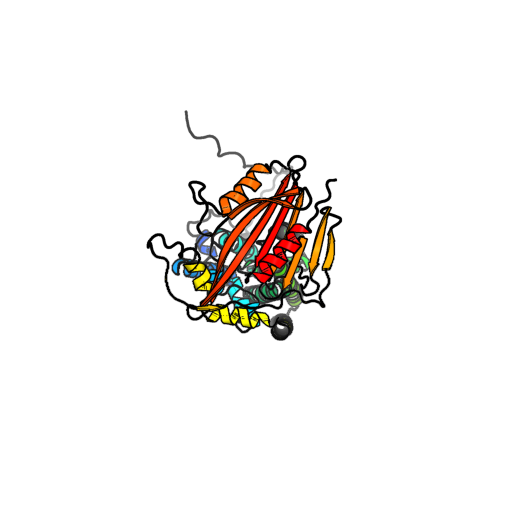
ATOM 1148 C CA . TYR A 1 147 ? -4.798 -1.957 13.269 1.00 98.75 147 TYR A CA 1
ATOM 1149 C C . TYR A 1 147 ? -4.003 -3.067 12.571 1.00 98.75 147 TYR A C 1
ATOM 1151 O O . TYR A 1 147 ? -3.840 -3.029 11.357 1.00 98.75 147 TYR A O 1
ATOM 1159 N N . VAL A 1 148 ? -3.581 -4.092 13.323 1.00 98.69 148 VAL A N 1
ATOM 1160 C CA . VAL A 1 148 ? -2.787 -5.205 12.779 1.00 98.69 148 VAL A CA 1
ATOM 1161 C C . VAL A 1 148 ? -3.575 -5.993 11.733 1.00 98.69 148 VAL A C 1
ATOM 1163 O O . VAL A 1 148 ? -3.104 -6.140 10.613 1.00 98.69 148 VAL A O 1
ATOM 1166 N N . LEU A 1 149 ? -4.785 -6.463 12.059 1.00 98.75 149 LEU A N 1
ATOM 1167 C CA . LEU A 1 149 ? -5.590 -7.253 11.120 1.00 98.75 149 LEU A CA 1
ATOM 1168 C C . LEU A 1 149 ? -5.975 -6.445 9.876 1.00 98.75 149 LEU A C 1
ATOM 1170 O O . LEU A 1 149 ? -5.948 -6.982 8.775 1.00 98.75 149 LEU A O 1
ATOM 1174 N N . SER A 1 150 ? -6.281 -5.154 10.022 1.00 98.81 150 SER A N 1
ATOM 1175 C CA . SER A 1 150 ? -6.592 -4.316 8.859 1.00 98.81 150 SER A CA 1
ATOM 1176 C C . SER A 1 150 ? -5.365 -4.055 7.991 1.00 98.81 150 SER A C 1
ATOM 1178 O O . SER A 1 150 ? -5.512 -4.009 6.779 1.00 98.81 150 SER A O 1
ATOM 1180 N N . GLY A 1 151 ? -4.169 -3.934 8.577 1.00 98.69 151 GLY A N 1
ATOM 1181 C CA . GLY A 1 151 ? -2.917 -3.880 7.816 1.00 98.69 151 GLY A CA 1
ATOM 1182 C C . GLY A 1 151 ? -2.669 -5.160 7.016 1.00 98.69 151 GLY A C 1
ATOM 1183 O O . GLY A 1 151 ? -2.357 -5.091 5.833 1.00 98.69 151 GLY A O 1
ATOM 1184 N N . LEU A 1 152 ? -2.921 -6.330 7.617 1.00 98.75 152 LEU A N 1
ATOM 1185 C CA . LEU A 1 152 ? -2.833 -7.615 6.914 1.00 98.75 152 LEU A CA 1
ATOM 1186 C C . LEU A 1 152 ? -3.815 -7.695 5.736 1.00 98.75 152 LEU A C 1
ATOM 1188 O O . LEU A 1 152 ? -3.423 -8.081 4.640 1.00 98.75 152 LEU A O 1
ATOM 1192 N N . TYR A 1 153 ? -5.077 -7.302 5.928 1.00 98.75 153 TYR A N 1
ATOM 1193 C CA . TYR A 1 153 ? -6.068 -7.289 4.842 1.00 98.75 153 TYR A CA 1
ATOM 1194 C C . TYR A 1 153 ? -5.797 -6.209 3.791 1.00 98.75 153 TYR A C 1
ATOM 1196 O O . TYR A 1 153 ? -6.139 -6.406 2.628 1.00 98.75 153 TYR A O 1
ATOM 1204 N N . ALA A 1 154 ? -5.186 -5.087 4.176 1.00 98.31 154 ALA A N 1
ATOM 1205 C CA . ALA A 1 154 ? -4.725 -4.080 3.232 1.00 98.31 154 ALA A CA 1
ATOM 1206 C C . ALA A 1 154 ? -3.644 -4.665 2.311 1.00 98.31 154 ALA A C 1
ATOM 1208 O O . ALA A 1 154 ? -3.798 -4.610 1.094 1.00 98.31 154 ALA A O 1
ATOM 1209 N N . SER A 1 155 ? -2.626 -5.322 2.875 1.00 97.94 155 SER A N 1
ATOM 1210 C CA . SER A 1 155 ? -1.626 -6.060 2.095 1.00 97.94 155 SER A CA 1
ATOM 1211 C C . SER A 1 155 ? -2.239 -7.174 1.257 1.00 97.94 155 SER A C 1
ATOM 1213 O O . SER A 1 155 ? -1.934 -7.288 0.078 1.00 97.94 155 SER A O 1
ATOM 1215 N N . LEU A 1 156 ? -3.155 -7.972 1.813 1.00 98.06 156 LEU A N 1
ATOM 1216 C CA . LEU A 1 156 ? -3.810 -9.046 1.064 1.00 98.06 156 LEU A CA 1
ATOM 1217 C C . LEU A 1 156 ? -4.549 -8.513 -0.172 1.00 98.06 156 LEU A C 1
ATOM 1219 O O . LEU A 1 156 ? -4.424 -9.080 -1.256 1.00 98.06 156 LEU A O 1
ATOM 1223 N N . ALA A 1 157 ? -5.307 -7.424 -0.014 1.00 96.81 157 ALA A N 1
ATOM 1224 C CA . ALA A 1 157 ? -6.031 -6.794 -1.112 1.00 96.81 157 ALA A CA 1
ATOM 1225 C C . AL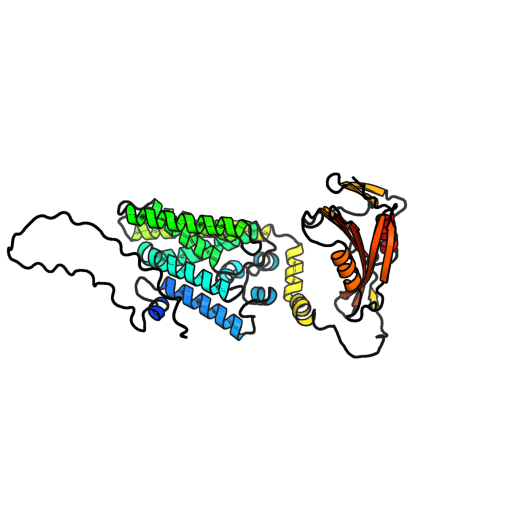A A 1 157 ? -5.078 -6.171 -2.143 1.00 96.81 157 ALA A C 1
ATOM 1227 O O . ALA A 1 157 ? -5.285 -6.364 -3.340 1.00 96.81 157 ALA A O 1
ATOM 1228 N N . SER A 1 158 ? -4.019 -5.496 -1.684 1.00 93.19 158 SER A N 1
ATOM 1229 C CA . SER A 1 158 ? -2.954 -4.956 -2.536 1.00 93.19 158 SER A CA 1
ATOM 1230 C C . SER A 1 158 ? -2.306 -6.053 -3.382 1.00 93.19 158 SER A C 1
ATOM 1232 O O . SER A 1 158 ? -2.363 -5.997 -4.604 1.00 93.19 158 SER A O 1
ATOM 1234 N N . LEU A 1 159 ? -1.828 -7.131 -2.757 1.00 92.62 159 LEU A N 1
ATOM 1235 C CA . LEU A 1 159 ? -1.195 -8.265 -3.440 1.00 92.62 159 LEU A CA 1
ATOM 1236 C C . LEU A 1 159 ? -2.128 -8.985 -4.422 1.00 92.62 159 LEU A C 1
ATOM 1238 O O . LEU A 1 159 ? -1.657 -9.599 -5.374 1.00 92.62 159 LEU A O 1
ATOM 1242 N N . SER A 1 160 ? -3.442 -8.931 -4.191 1.00 88.12 160 SER A N 1
ATOM 1243 C CA . SER A 1 160 ? -4.433 -9.573 -5.063 1.00 88.12 160 SER A CA 1
ATOM 1244 C C . SER A 1 160 ? -4.760 -8.753 -6.313 1.00 88.12 160 SER A C 1
ATOM 1246 O O . SER A 1 160 ? -5.152 -9.329 -7.324 1.00 88.12 160 SER A O 1
ATOM 1248 N N . VAL A 1 161 ? -4.665 -7.421 -6.237 1.00 84.69 161 VAL A N 1
ATOM 1249 C CA . VAL A 1 161 ? -5.123 -6.503 -7.298 1.00 84.69 161 VAL A CA 1
ATOM 1250 C C . VAL A 1 161 ? -3.954 -5.795 -7.984 1.00 84.69 161 VAL A C 1
ATOM 1252 O O . VAL A 1 161 ? -3.947 -5.675 -9.203 1.00 84.69 161 VAL A O 1
ATOM 1255 N N . ASN A 1 162 ? -2.957 -5.378 -7.209 1.00 79.88 162 ASN A N 1
ATOM 1256 C CA . ASN A 1 162 ? -1.815 -4.560 -7.609 1.00 79.88 162 ASN A CA 1
ATOM 1257 C C . ASN A 1 162 ? -0.498 -5.306 -7.332 1.00 79.88 162 ASN A C 1
ATOM 1259 O O . ASN A 1 162 ? 0.406 -4.780 -6.691 1.00 79.88 162 ASN A O 1
ATOM 1263 N N . ALA A 1 163 ? -0.386 -6.558 -7.782 1.00 72.50 163 ALA A N 1
ATOM 1264 C CA . ALA A 1 163 ? 0.723 -7.444 -7.410 1.00 72.50 163 ALA A CA 1
ATOM 1265 C C . ALA A 1 163 ? 2.128 -6.895 -7.770 1.00 72.50 163 ALA A C 1
ATOM 1267 O O . ALA A 1 163 ? 3.116 -7.224 -7.114 1.00 72.50 163 ALA A O 1
ATOM 1268 N N . GLU A 1 164 ? 2.222 -6.027 -8.777 1.00 70.69 164 GLU A N 1
ATOM 1269 C CA . GLU A 1 164 ? 3.478 -5.403 -9.218 1.00 70.69 164 GLU A CA 1
ATOM 1270 C C . GLU A 1 164 ? 3.808 -4.088 -8.489 1.00 70.69 164 GLU A C 1
ATOM 1272 O O . GLU A 1 164 ? 4.879 -3.519 -8.696 1.00 70.69 164 GLU A O 1
ATOM 1277 N N . TRP A 1 165 ? 2.921 -3.588 -7.624 1.00 73.94 165 TRP A N 1
ATOM 1278 C CA . TRP A 1 165 ? 3.162 -2.358 -6.873 1.00 73.94 165 TRP A CA 1
ATOM 1279 C C . TRP A 1 165 ? 4.058 -2.588 -5.657 1.00 73.94 165 TRP A C 1
ATOM 1281 O O . TRP A 1 165 ? 3.962 -3.597 -4.958 1.00 73.94 165 TRP A O 1
ATOM 1291 N N . ILE A 1 166 ? 4.904 -1.594 -5.375 1.00 83.31 166 ILE A N 1
ATOM 1292 C CA . ILE A 1 166 ? 5.679 -1.517 -4.136 1.00 83.31 166 ILE A CA 1
ATOM 1293 C C . ILE A 1 166 ? 4.870 -0.691 -3.139 1.00 83.31 166 ILE A C 1
ATOM 1295 O O . ILE A 1 166 ? 4.851 0.539 -3.195 1.00 83.31 166 ILE A O 1
ATOM 1299 N N . ALA A 1 167 ? 4.185 -1.370 -2.225 1.00 84.56 167 ALA A N 1
ATOM 1300 C CA . ALA A 1 167 ? 3.326 -0.726 -1.243 1.00 84.56 167 ALA A CA 1
ATOM 1301 C C . ALA A 1 167 ? 4.079 -0.469 0.072 1.00 84.56 167 ALA A C 1
ATOM 1303 O O . ALA A 1 167 ? 4.643 -1.374 0.693 1.00 84.56 167 ALA A O 1
ATOM 1304 N N . ALA A 1 168 ? 4.059 0.782 0.531 1.00 91.06 168 ALA A N 1
ATOM 1305 C CA . ALA A 1 168 ? 4.628 1.194 1.811 1.00 91.06 168 ALA A CA 1
ATOM 1306 C C . ALA A 1 168 ? 3.774 2.296 2.447 1.00 91.06 168 ALA A C 1
ATOM 1308 O O . ALA A 1 168 ? 3.551 3.349 1.848 1.00 91.06 168 ALA A O 1
ATOM 1309 N N . GLY A 1 169 ? 3.319 2.077 3.678 1.00 92.69 169 GLY A N 1
ATOM 1310 C CA . GLY A 1 169 ? 2.596 3.072 4.459 1.00 92.69 169 GLY A CA 1
ATOM 1311 C C . GLY A 1 169 ? 1.583 2.486 5.428 1.00 92.69 169 GLY A C 1
ATOM 1312 O O . GLY A 1 169 ? 0.948 1.471 5.166 1.00 92.69 169 GLY A O 1
ATOM 1313 N N . ALA A 1 170 ? 1.337 3.209 6.520 1.00 96.88 170 ALA A N 1
ATOM 1314 C CA . ALA A 1 170 ? 0.317 2.860 7.510 1.00 96.88 170 ALA A CA 1
ATOM 1315 C C . ALA A 1 170 ? -1.137 3.055 7.026 1.00 96.88 170 ALA A C 1
ATOM 1317 O O . ALA A 1 170 ? -2.080 2.712 7.743 1.00 96.88 170 ALA A O 1
ATOM 1318 N N . SER A 1 171 ? -1.345 3.653 5.848 1.00 95.62 171 SER A N 1
ATOM 1319 C CA . SER A 1 171 ? -2.646 4.169 5.405 1.00 95.62 171 SER A CA 1
ATOM 1320 C C . SER A 1 171 ? -3.731 3.089 5.327 1.00 95.62 171 SER A C 1
ATOM 1322 O O . SER A 1 171 ? -4.832 3.319 5.821 1.00 95.62 171 SER A O 1
ATOM 1324 N N . GLY A 1 172 ? -3.430 1.884 4.831 1.00 97.25 172 GLY A N 1
ATOM 1325 C CA . GLY A 1 172 ? -4.382 0.763 4.808 1.00 97.25 172 GLY A CA 1
ATOM 1326 C C . GLY A 1 172 ? -4.870 0.353 6.206 1.00 97.25 172 GLY A C 1
ATOM 1327 O O . GLY A 1 172 ? -6.076 0.269 6.460 1.00 97.25 172 GLY A O 1
ATOM 1328 N N . ALA A 1 173 ? -3.947 0.198 7.161 1.00 98.62 173 ALA A N 1
ATOM 1329 C CA . ALA A 1 173 ? -4.281 -0.081 8.559 1.00 98.62 173 ALA A CA 1
ATOM 1330 C C . ALA A 1 173 ? -5.090 1.062 9.206 1.00 98.62 173 ALA A C 1
ATOM 1332 O O . ALA A 1 173 ? -6.056 0.814 9.937 1.00 98.62 173 ALA A O 1
ATOM 1333 N N . ILE A 1 174 ? -4.744 2.319 8.901 1.00 98.69 174 ILE A N 1
ATOM 1334 C CA . ILE A 1 174 ? -5.482 3.508 9.352 1.00 98.69 174 ILE A CA 1
ATOM 1335 C C . ILE A 1 174 ? -6.905 3.506 8.784 1.00 98.69 174 ILE A C 1
ATOM 1337 O O . ILE A 1 174 ? -7.852 3.709 9.542 1.00 98.69 174 ILE A O 1
ATOM 1341 N N . PHE A 1 175 ? -7.093 3.214 7.496 1.00 98.44 175 PHE A N 1
ATOM 1342 C CA . PHE A 1 175 ? -8.418 3.064 6.887 1.00 98.44 175 PHE A CA 1
ATOM 1343 C C . PHE A 1 175 ? -9.257 2.001 7.595 1.00 98.44 175 PHE A C 1
ATOM 1345 O O . PHE A 1 175 ? -10.447 2.214 7.830 1.00 98.44 175 PHE A O 1
ATOM 1352 N N . GLY A 1 176 ? -8.637 0.911 8.046 1.00 98.69 176 GLY A N 1
ATOM 1353 C CA . GLY A 1 176 ? -9.295 -0.052 8.922 1.00 98.69 176 GLY A CA 1
ATOM 1354 C C . GLY A 1 176 ? -9.756 0.532 10.253 1.00 98.69 176 GLY A C 1
ATOM 1355 O O . GLY A 1 176 ? -10.879 0.278 10.685 1.00 98.69 176 GLY A O 1
ATOM 1356 N N . LEU A 1 177 ? -8.967 1.396 10.891 1.00 98.75 177 LEU A N 1
ATOM 1357 C CA . LEU A 1 177 ? -9.419 2.115 12.087 1.00 98.75 177 LEU A CA 1
ATOM 1358 C C . LEU A 1 177 ? -10.604 3.049 11.795 1.00 98.75 177 LEU A C 1
ATOM 1360 O O . LEU A 1 177 ? -11.539 3.125 12.597 1.00 98.75 177 LEU A O 1
ATOM 1364 N N . TYR A 1 178 ? -10.619 3.714 10.638 1.00 98.44 178 TYR A N 1
ATOM 1365 C CA . TYR A 1 178 ? -11.776 4.502 10.205 1.00 98.44 178 TYR A CA 1
ATOM 1366 C C . TYR A 1 178 ? -13.006 3.621 9.945 1.00 98.44 178 TYR A C 1
ATOM 1368 O O . TYR A 1 178 ? -14.099 3.982 10.379 1.00 98.44 178 TYR A O 1
ATOM 1376 N N . GLY A 1 179 ? -12.843 2.444 9.335 1.00 98.50 179 GLY A N 1
ATOM 1377 C CA . GLY A 1 179 ? -13.915 1.457 9.152 1.00 98.50 179 GLY A CA 1
ATOM 1378 C C . GLY A 1 179 ? -14.468 0.942 10.478 1.00 98.50 179 GLY A C 1
ATOM 1379 O O . GLY A 1 179 ? -15.686 0.903 10.677 1.00 98.50 179 GLY A O 1
ATOM 1380 N N . LEU A 1 180 ? -13.576 0.642 11.428 1.00 98.44 180 LEU A N 1
ATOM 1381 C CA . LEU A 1 180 ? -13.920 0.252 12.795 1.00 98.44 180 LEU A CA 1
ATOM 1382 C C . LEU A 1 180 ? -14.773 1.331 13.463 1.00 98.44 180 LEU A C 1
ATOM 1384 O O . LEU A 1 180 ? -15.845 1.044 14.004 1.00 98.44 180 LEU A O 1
ATOM 1388 N N . PHE A 1 181 ? -14.316 2.582 13.409 1.00 97.56 181 PHE A N 1
ATOM 1389 C CA . PHE A 1 181 ? -15.026 3.697 14.020 1.00 97.56 181 PHE A CA 1
ATOM 1390 C C . PHE A 1 181 ? -16.367 3.974 13.336 1.00 97.56 181 PHE A C 1
ATOM 1392 O O . PHE A 1 181 ? -17.368 4.208 14.015 1.00 97.56 181 PHE A O 1
ATOM 1399 N N . PHE A 1 182 ? -16.413 3.880 12.007 1.00 97.19 182 PHE A N 1
ATOM 1400 C CA . PHE A 1 182 ? -17.629 4.048 11.222 1.00 97.19 182 PHE A CA 1
ATOM 1401 C C . PHE A 1 182 ? -18.706 3.032 11.633 1.00 97.19 182 PHE A C 1
ATOM 1403 O O . PHE A 1 182 ? -19.825 3.422 11.972 1.00 97.19 182 PHE A O 1
ATOM 1410 N N . ALA A 1 183 ? -18.356 1.746 11.735 1.00 96.88 183 ALA A N 1
ATOM 1411 C CA . ALA A 1 183 ? -19.264 0.708 12.227 1.00 96.88 183 ALA A CA 1
ATOM 1412 C C . ALA A 1 183 ? -19.742 0.970 13.669 1.00 96.88 183 ALA A C 1
ATOM 1414 O O . ALA A 1 183 ? -20.929 0.821 13.975 1.00 96.88 183 ALA A O 1
ATOM 1415 N N . TYR A 1 184 ? -18.849 1.424 14.555 1.00 94.12 184 TYR A N 1
ATOM 1416 C CA . TYR A 1 184 ? -19.209 1.812 15.922 1.00 94.12 184 TYR A CA 1
ATOM 1417 C C . TYR A 1 184 ? -20.253 2.934 15.958 1.00 94.12 184 TYR A C 1
ATOM 1419 O O . TYR A 1 184 ? -21.204 2.871 16.744 1.00 94.12 184 TYR A O 1
ATOM 1427 N N . LEU A 1 185 ? -20.099 3.957 15.114 1.00 93.44 185 LEU A N 1
ATOM 1428 C CA . LEU A 1 185 ? -21.050 5.064 15.029 1.00 93.44 185 LEU A CA 1
ATOM 1429 C C . LEU A 1 185 ? -22.409 4.611 14.488 1.00 93.44 185 LEU A C 1
ATOM 1431 O O . LEU A 1 185 ? -23.426 5.054 15.019 1.00 93.44 185 LEU A O 1
ATOM 1435 N N . LEU A 1 186 ? -22.441 3.693 13.516 1.00 93.31 186 LEU A N 1
ATOM 1436 C CA . LEU A 1 186 ? -23.689 3.114 13.001 1.00 93.31 186 LEU A CA 1
ATOM 1437 C C . LEU A 1 186 ? -24.452 2.316 14.066 1.00 93.31 186 LEU A C 1
ATOM 1439 O O . LEU A 1 186 ? -25.680 2.360 14.123 1.00 93.31 186 LEU A O 1
ATOM 1443 N N . LEU A 1 187 ? -23.739 1.598 14.937 1.00 91.12 187 LEU A N 1
ATOM 1444 C CA . LEU A 1 187 ? -24.353 0.778 15.986 1.00 91.12 187 LEU A CA 1
ATOM 1445 C C . LEU A 1 187 ? -24.754 1.573 17.241 1.00 91.12 187 LEU A C 1
ATOM 1447 O O . LEU A 1 187 ? -25.527 1.069 18.067 1.00 91.12 187 LEU A O 1
ATOM 1451 N N . ARG A 1 188 ? -24.246 2.799 17.414 1.00 83.06 188 ARG A N 1
ATOM 1452 C CA . ARG A 1 188 ? -24.462 3.610 18.619 1.00 83.06 188 ARG A CA 1
ATOM 1453 C C . ARG A 1 188 ? -25.858 4.243 18.660 1.00 83.06 188 ARG A C 1
ATOM 1455 O O . ARG A 1 188 ? -26.287 4.945 17.743 1.00 83.06 188 ARG A O 1
ATOM 1462 N N . ARG A 1 189 ? -26.535 4.081 19.803 1.00 75.00 189 ARG A N 1
ATOM 1463 C CA . ARG A 1 189 ? -27.813 4.742 20.130 1.00 75.00 189 ARG A CA 1
ATOM 1464 C C . ARG A 1 189 ? -27.583 5.945 21.060 1.00 75.00 189 ARG A C 1
ATOM 1466 O O . ARG A 1 189 ? -26.821 5.827 22.017 1.00 75.00 189 ARG A O 1
ATOM 1473 N N . GLY A 1 190 ? -28.258 7.068 20.793 1.00 70.94 190 GLY A N 1
ATOM 1474 C CA . GLY A 1 190 ? -28.194 8.306 21.590 1.00 70.94 190 GLY A CA 1
ATOM 1475 C C . GLY A 1 190 ? -27.040 9.259 21.231 1.00 70.94 190 GLY A C 1
ATOM 1476 O O . GLY A 1 190 ? -26.050 8.851 20.624 1.00 70.94 190 GLY A O 1
ATOM 1477 N N . GLY A 1 191 ? -27.174 10.539 21.612 1.00 76.25 191 GLY A N 1
ATOM 1478 C CA . GLY A 1 191 ? -26.199 11.596 21.290 1.00 76.25 191 GLY A CA 1
ATOM 1479 C C . GLY A 1 191 ? -26.141 11.923 19.793 1.00 76.25 191 GLY A C 1
ATOM 1480 O O . GLY A 1 191 ? -25.052 12.030 19.228 1.00 76.25 191 GLY A O 1
ATOM 1481 N N . GLU A 1 192 ? -27.312 12.002 19.154 1.00 81.62 192 GLU A N 1
ATOM 1482 C CA . GLU A 1 192 ? -27.465 11.938 17.697 1.00 81.62 192 GLU A CA 1
ATOM 1483 C C . GLU A 1 192 ? -26.739 13.053 16.956 1.00 81.62 192 GLU A C 1
ATOM 1485 O O . GLU A 1 192 ? -26.093 12.767 15.9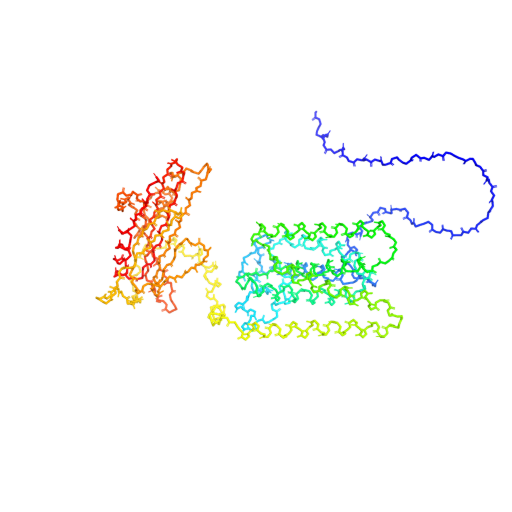60 1.00 81.62 192 GLU A O 1
ATOM 1490 N N . GLU A 1 193 ? -26.763 14.284 17.462 1.00 83.12 193 GLU A N 1
ATOM 1491 C CA . GLU A 1 193 ? -26.112 15.416 16.798 1.00 83.12 193 GLU A CA 1
ATOM 1492 C C . GLU A 1 193 ? -24.595 15.199 16.664 1.00 83.12 193 GLU A C 1
ATOM 1494 O O . GLU A 1 193 ? -24.068 15.130 15.556 1.00 83.12 193 GLU A O 1
ATOM 1499 N N . ARG A 1 194 ? -23.890 14.959 17.781 1.00 85.75 194 ARG A N 1
ATOM 1500 C CA . ARG A 1 194 ? -22.439 14.695 17.768 1.00 85.75 194 ARG A CA 1
ATOM 1501 C C . ARG A 1 194 ? -22.086 13.431 16.980 1.00 85.75 194 ARG A C 1
ATOM 1503 O O . ARG A 1 194 ? -21.080 13.416 16.274 1.00 85.75 194 ARG A O 1
ATOM 1510 N N . ARG A 1 195 ? -22.889 12.368 17.109 1.00 88.88 195 ARG A N 1
ATOM 1511 C CA . ARG A 1 195 ? -22.704 11.118 16.354 1.00 88.88 195 ARG A CA 1
ATOM 1512 C C . ARG A 1 195 ? -22.828 11.367 14.852 1.00 88.88 195 ARG A C 1
ATOM 1514 O O . ARG A 1 195 ? -21.966 10.915 14.110 1.00 88.88 195 ARG A O 1
ATOM 1521 N N . ASN A 1 196 ? -23.878 12.063 14.420 1.00 88.50 196 ASN A N 1
ATOM 1522 C CA . ASN A 1 196 ? -24.158 12.322 13.011 1.00 88.50 196 ASN A CA 1
ATOM 1523 C C . ASN A 1 196 ? -23.069 13.211 12.401 1.00 88.50 196 ASN A C 1
ATOM 1525 O O . ASN A 1 196 ? -22.598 12.902 11.312 1.00 88.50 196 ASN A O 1
ATOM 1529 N N . THR A 1 197 ? -22.596 14.233 13.122 1.00 90.69 197 THR A N 1
ATOM 1530 C CA . THR A 1 197 ? -21.461 15.055 12.677 1.00 90.69 197 THR A CA 1
ATOM 1531 C C . THR A 1 197 ? -20.209 14.209 12.459 1.00 90.69 197 THR A C 1
ATOM 1533 O O . THR A 1 197 ? -19.618 14.270 11.386 1.00 90.69 197 THR A O 1
ATOM 1536 N N . LEU A 1 198 ? -19.831 13.366 13.429 1.00 91.12 198 LEU A N 1
ATOM 1537 C CA . LEU A 1 198 ? -18.666 12.483 13.286 1.00 91.12 198 LEU A CA 1
ATOM 1538 C C . LEU A 1 198 ? -18.838 11.486 12.135 1.00 91.12 198 LEU A C 1
ATOM 1540 O O . LEU A 1 198 ? -17.903 11.278 11.368 1.00 91.12 198 LEU A O 1
ATOM 1544 N N . LEU A 1 199 ? -20.031 10.902 11.991 1.00 92.31 199 LEU A N 1
ATOM 1545 C CA . LEU A 1 199 ? -20.348 9.959 10.921 1.00 92.31 199 LEU A CA 1
ATOM 1546 C C . LEU A 1 199 ? -20.191 10.617 9.549 1.00 92.31 199 LEU A C 1
ATOM 1548 O O . LEU A 1 199 ? -19.529 10.047 8.686 1.00 92.31 199 LEU A O 1
ATOM 1552 N N . VAL A 1 200 ? -20.741 11.820 9.366 1.00 93.00 200 VAL A N 1
ATOM 1553 C CA . VAL A 1 200 ? -20.598 12.589 8.123 1.00 93.00 200 VAL A CA 1
ATOM 1554 C C . VAL A 1 200 ? -19.133 12.932 7.871 1.00 93.00 200 VAL A C 1
ATOM 1556 O O . VAL A 1 200 ? -18.651 12.694 6.770 1.00 93.00 200 VAL A O 1
ATOM 1559 N N . SER A 1 201 ? -18.395 13.420 8.873 1.00 92.19 201 SER A N 1
ATOM 1560 C CA . SER A 1 201 ? -16.972 13.743 8.712 1.00 92.19 201 SER A CA 1
ATOM 1561 C C . SER A 1 201 ? -16.137 12.533 8.285 1.00 92.19 201 SER A C 1
ATOM 1563 O O . SER A 1 201 ? -15.302 12.657 7.396 1.00 92.19 201 SER A O 1
ATOM 1565 N N . ILE A 1 202 ? -16.376 11.358 8.874 1.00 94.00 202 ILE A N 1
ATOM 1566 C CA . ILE A 1 202 ? -15.674 10.118 8.510 1.00 94.00 202 ILE A CA 1
ATOM 1567 C C . ILE A 1 202 ? -16.086 9.638 7.125 1.00 94.00 202 ILE A C 1
ATOM 1569 O O . ILE A 1 202 ? -15.221 9.269 6.340 1.00 94.00 202 ILE A O 1
ATOM 1573 N N . ALA A 1 203 ? -17.381 9.661 6.807 1.00 93.44 203 ALA A N 1
ATOM 1574 C CA . ALA A 1 203 ? -17.870 9.262 5.492 1.00 93.44 203 ALA A CA 1
ATOM 1575 C C . ALA A 1 203 ? -17.276 10.150 4.391 1.00 93.44 203 ALA A C 1
ATOM 1577 O O . ALA A 1 203 ? -16.813 9.638 3.376 1.00 93.44 203 ALA A O 1
ATOM 1578 N N . VAL A 1 204 ? -17.225 11.466 4.620 1.00 95.00 204 VAL A N 1
ATOM 1579 C CA . VAL A 1 204 ? -16.579 12.423 3.714 1.00 95.00 204 VAL A CA 1
ATOM 1580 C C . VAL A 1 204 ? -15.084 12.147 3.612 1.00 95.00 204 VAL A C 1
ATOM 1582 O O . VAL A 1 204 ? -14.573 12.108 2.501 1.00 95.00 204 VAL A O 1
ATOM 1585 N N . PHE A 1 205 ? -14.385 11.914 4.726 1.00 93.00 205 PHE A N 1
ATOM 1586 C CA . PHE A 1 205 ? -12.957 11.585 4.709 1.00 93.00 205 PHE A CA 1
ATOM 1587 C C . PHE A 1 205 ? -12.669 10.313 3.899 1.00 93.00 205 PHE A C 1
ATOM 1589 O O . PHE A 1 205 ? -11.807 10.337 3.024 1.00 93.00 205 PHE A O 1
ATOM 1596 N N . ILE A 1 206 ? -13.405 9.225 4.153 1.00 93.81 206 ILE A N 1
ATOM 1597 C CA . ILE A 1 206 ? -13.255 7.953 3.433 1.00 93.81 206 ILE A CA 1
ATOM 1598 C C . ILE A 1 206 ? -13.523 8.167 1.942 1.00 93.81 206 ILE A C 1
ATOM 1600 O O . ILE A 1 206 ? -12.685 7.827 1.113 1.00 93.81 206 ILE A O 1
ATOM 1604 N N . LEU A 1 207 ? -14.667 8.768 1.597 1.00 94.56 207 LEU A N 1
ATOM 1605 C CA . LEU A 1 207 ? -15.061 8.962 0.204 1.00 94.56 207 LEU A CA 1
ATOM 1606 C C . LEU A 1 207 ? -14.082 9.875 -0.540 1.00 94.56 207 LEU A C 1
ATOM 1608 O O . LEU A 1 207 ? -13.705 9.570 -1.665 1.00 94.56 207 LEU A O 1
ATOM 1612 N N . TYR A 1 208 ? -13.655 10.971 0.088 1.00 91.56 208 TYR A N 1
ATOM 1613 C CA . TYR A 1 208 ? -12.686 11.893 -0.491 1.00 91.56 208 TYR A CA 1
ATOM 1614 C C . TYR A 1 208 ? -11.365 11.190 -0.805 1.00 91.56 208 TYR A C 1
ATOM 1616 O O . TYR A 1 208 ? -10.892 11.292 -1.932 1.00 91.56 208 TYR A O 1
ATOM 1624 N N . ASN A 1 209 ? -10.793 10.452 0.153 1.00 88.06 209 ASN A N 1
ATOM 1625 C CA . ASN A 1 209 ? -9.506 9.793 -0.061 1.00 88.06 209 ASN A CA 1
ATOM 1626 C C . ASN A 1 209 ? -9.599 8.673 -1.106 1.00 88.06 209 ASN A C 1
ATOM 1628 O O . ASN A 1 209 ? -8.710 8.582 -1.940 1.00 88.06 209 ASN A O 1
ATOM 1632 N N . LEU A 1 210 ? -10.684 7.888 -1.135 1.00 88.19 210 LEU A N 1
ATOM 1633 C CA . LEU A 1 210 ? -10.869 6.861 -2.170 1.00 88.19 210 LEU A CA 1
ATOM 1634 C C . LEU A 1 210 ? -11.038 7.481 -3.566 1.00 88.19 210 LEU A C 1
ATOM 1636 O O . LEU A 1 210 ? -10.398 7.045 -4.516 1.00 88.19 210 LEU A O 1
ATOM 1640 N N . LEU A 1 211 ? -11.857 8.533 -3.704 1.00 88.31 211 LEU A N 1
ATOM 1641 C CA . LEU A 1 211 ? -12.052 9.234 -4.984 1.00 88.31 211 LEU A CA 1
ATOM 1642 C C . LEU A 1 211 ? -10.798 9.973 -5.460 1.00 88.31 211 LEU A C 1
ATOM 1644 O O . LEU A 1 211 ? -10.617 10.156 -6.666 1.00 88.31 211 LEU A O 1
ATOM 1648 N N . PHE A 1 212 ? -9.984 10.455 -4.523 1.00 78.19 212 PHE A N 1
ATOM 1649 C CA . PHE A 1 212 ? -8.688 11.046 -4.820 1.00 78.19 212 PHE A CA 1
ATOM 1650 C C . PHE A 1 212 ? -7.703 9.965 -5.270 1.00 78.19 212 PHE A C 1
ATOM 1652 O O . PHE A 1 212 ? -7.129 10.098 -6.342 1.00 78.19 212 PHE A O 1
ATOM 1659 N N . GLY A 1 213 ? -7.607 8.853 -4.536 1.00 74.25 213 GLY A N 1
ATOM 1660 C CA . GLY A 1 213 ? -6.752 7.722 -4.897 1.00 74.25 213 GLY A CA 1
ATOM 1661 C C . GLY A 1 213 ? -7.144 7.033 -6.204 1.00 74.25 213 GLY A C 1
ATOM 1662 O O . GLY A 1 213 ? -6.313 6.421 -6.848 1.00 74.25 213 GLY A O 1
ATOM 1663 N N . MET A 1 214 ? -8.392 7.179 -6.669 1.00 72.38 214 MET A N 1
ATOM 1664 C CA . MET A 1 214 ? -8.790 6.706 -8.006 1.00 72.38 214 MET A CA 1
ATOM 1665 C C . MET A 1 214 ? -8.153 7.513 -9.148 1.00 72.38 214 MET A C 1
ATOM 1667 O O . MET A 1 214 ? -8.252 7.100 -10.298 1.00 72.38 214 MET A O 1
ATOM 1671 N N . ARG A 1 215 ? -7.604 8.698 -8.858 1.00 64.56 215 ARG A N 1
ATOM 1672 C CA . ARG A 1 215 ? -6.983 9.600 -9.839 1.00 64.56 215 ARG A CA 1
ATOM 1673 C C . ARG A 1 215 ? -5.471 9.722 -9.676 1.00 64.56 215 ARG A C 1
ATOM 1675 O O . ARG A 1 215 ? -4.846 10.366 -10.510 1.00 64.56 215 ARG A O 1
ATOM 1682 N N . ASP A 1 216 ? -4.930 9.210 -8.580 1.00 65.94 216 ASP A N 1
ATOM 1683 C CA . ASP A 1 216 ? -3.525 9.338 -8.226 1.00 65.94 216 ASP A CA 1
ATOM 1684 C C . ASP A 1 216 ? -2.903 7.945 -8.229 1.00 65.94 216 ASP A C 1
ATOM 1686 O O . ASP A 1 216 ? -3.164 7.141 -7.334 1.00 65.94 216 ASP A O 1
ATOM 1690 N N . ASP A 1 217 ? -2.079 7.676 -9.241 1.00 63.41 217 ASP A N 1
ATOM 1691 C CA . ASP A 1 217 ? -1.428 6.379 -9.449 1.00 63.41 217 ASP A CA 1
ATOM 1692 C C . ASP A 1 217 ? -0.421 6.030 -8.336 1.00 63.41 217 ASP A C 1
ATOM 1694 O O . ASP A 1 217 ? 0.084 4.913 -8.285 1.00 63.41 217 ASP A O 1
ATOM 1698 N N . SER A 1 218 ? -0.136 6.958 -7.412 1.00 63.66 218 SER A N 1
ATOM 1699 C CA . SER A 1 218 ? 0.674 6.692 -6.218 1.00 63.66 218 SER A CA 1
ATOM 1700 C C . SER A 1 218 ? -0.124 6.134 -5.029 1.00 63.66 218 SER A C 1
ATOM 1702 O O . SER A 1 218 ? 0.465 5.798 -3.997 1.00 63.66 218 SER A O 1
ATOM 1704 N N . VAL A 1 219 ? -1.458 6.033 -5.132 1.00 73.50 219 VAL A N 1
ATOM 1705 C CA . VAL A 1 219 ? -2.341 5.639 -4.023 1.00 73.50 219 VAL A CA 1
ATOM 1706 C C . VAL A 1 219 ? -2.939 4.251 -4.231 1.00 73.50 219 VAL A C 1
ATOM 1708 O O . VAL A 1 219 ? -3.742 4.013 -5.131 1.00 73.50 219 VAL A O 1
ATOM 1711 N N . ASP A 1 220 ? -2.633 3.335 -3.311 1.00 83.88 220 ASP A N 1
ATOM 1712 C CA . ASP A 1 220 ? -3.179 1.977 -3.339 1.00 83.88 220 ASP A CA 1
ATOM 1713 C C . ASP A 1 220 ? -4.586 1.901 -2.738 1.00 83.88 220 ASP A C 1
ATOM 1715 O O . ASP A 1 220 ? -4.804 1.640 -1.548 1.00 83.88 220 ASP A O 1
ATOM 1719 N N . ASN A 1 221 ? -5.573 2.108 -3.605 1.00 89.94 221 ASN A N 1
ATOM 1720 C CA . ASN A 1 221 ? -6.976 1.983 -3.240 1.00 89.94 221 ASN A CA 1
ATOM 1721 C C . ASN A 1 221 ? -7.386 0.548 -2.880 1.00 89.94 221 ASN A C 1
ATOM 1723 O O . ASN A 1 221 ? -8.309 0.379 -2.078 1.00 89.94 221 ASN A O 1
ATOM 1727 N N . ALA A 1 222 ? -6.728 -0.482 -3.424 1.00 91.69 222 ALA A N 1
ATOM 1728 C CA . ALA A 1 222 ? -7.024 -1.861 -3.044 1.00 91.69 222 ALA A CA 1
ATOM 1729 C C . ALA A 1 222 ? -6.660 -2.079 -1.569 1.00 91.69 222 ALA A C 1
ATOM 1731 O O . ALA A 1 222 ? -7.483 -2.587 -0.800 1.00 91.69 222 ALA A O 1
ATOM 1732 N N . ALA A 1 223 ? -5.497 -1.576 -1.143 1.00 93.50 223 ALA A N 1
ATOM 1733 C CA . ALA A 1 223 ? -5.086 -1.581 0.257 1.00 93.50 223 ALA A CA 1
ATOM 1734 C C . ALA A 1 223 ? -6.064 -0.812 1.164 1.00 93.50 223 ALA A C 1
ATOM 1736 O O . ALA A 1 223 ? -6.452 -1.308 2.228 1.00 93.50 223 ALA A O 1
ATOM 1737 N N . HIS A 1 224 ? -6.514 0.381 0.753 1.00 95.69 224 HIS A N 1
ATOM 1738 C CA . HIS A 1 224 ? -7.479 1.173 1.532 1.00 95.69 224 HIS A CA 1
ATOM 1739 C C . HIS A 1 224 ? -8.818 0.459 1.694 1.00 95.69 224 HIS A C 1
ATOM 1741 O O . HIS A 1 224 ? -9.360 0.421 2.800 1.00 95.69 224 HIS A O 1
ATOM 1747 N N . VAL A 1 225 ? -9.345 -0.132 0.620 1.00 96.88 225 VAL A N 1
ATOM 1748 C CA . VAL A 1 225 ? -10.615 -0.868 0.649 1.00 96.88 225 VAL A CA 1
ATOM 1749 C C . VAL A 1 225 ? -10.497 -2.141 1.488 1.00 96.88 225 VAL A C 1
ATOM 1751 O O . VAL A 1 225 ? -11.376 -2.397 2.315 1.00 96.88 225 VAL A O 1
ATOM 1754 N N . GLY A 1 226 ? -9.411 -2.905 1.336 1.00 97.88 226 GLY A N 1
ATOM 1755 C CA . GLY A 1 226 ? -9.152 -4.114 2.123 1.00 97.88 226 GLY A CA 1
ATOM 1756 C C . GLY A 1 226 ? -9.073 -3.821 3.622 1.00 97.88 226 GLY A C 1
ATOM 1757 O O . GLY A 1 226 ? -9.785 -4.435 4.425 1.00 97.88 226 GLY A O 1
ATOM 1758 N N . GLY A 1 227 ? -8.283 -2.811 3.997 1.00 98.50 227 GLY A N 1
ATOM 1759 C CA . GLY A 1 227 ? -8.176 -2.352 5.379 1.00 98.50 227 GLY A CA 1
ATOM 1760 C C . GLY A 1 227 ? -9.513 -1.859 5.936 1.00 98.50 227 GLY A C 1
ATOM 1761 O O . GLY A 1 227 ? -9.951 -2.327 6.991 1.00 98.50 227 GLY A O 1
ATOM 1762 N N . LEU A 1 228 ? -10.203 -0.971 5.207 1.00 98.69 228 LEU A N 1
ATOM 1763 C CA . LEU A 1 228 ? -11.516 -0.431 5.581 1.00 98.69 228 LEU A CA 1
ATOM 1764 C C . LEU A 1 228 ? -12.547 -1.540 5.823 1.00 98.69 228 LEU A C 1
ATOM 1766 O O . LEU A 1 228 ? -13.265 -1.498 6.825 1.00 98.69 228 LEU A O 1
ATOM 1770 N N . GLY A 1 229 ? -12.608 -2.531 4.930 1.00 98.62 229 GLY A N 1
ATOM 1771 C CA . GLY A 1 229 ? -13.522 -3.668 5.020 1.00 98.62 229 GLY A CA 1
ATOM 1772 C C . GLY A 1 229 ? -13.278 -4.518 6.267 1.00 98.62 229 GLY A C 1
ATOM 1773 O O . GLY A 1 229 ? -14.208 -4.746 7.045 1.00 98.62 229 GLY A O 1
ATOM 1774 N N . CYS A 1 230 ? -12.026 -4.919 6.514 1.00 98.75 230 CYS A N 1
ATOM 1775 C CA . CYS A 1 230 ? -11.649 -5.669 7.718 1.00 98.75 230 CYS A CA 1
ATOM 1776 C C . CYS A 1 230 ? -12.008 -4.899 8.998 1.00 98.75 230 CYS A C 1
ATOM 1778 O O . CYS A 1 230 ? -12.684 -5.421 9.894 1.00 98.75 230 CYS A O 1
ATOM 1780 N N . GLY A 1 231 ? -11.625 -3.623 9.062 1.00 98.56 231 GLY A N 1
ATOM 1781 C CA . GLY A 1 231 ? -11.936 -2.753 10.187 1.00 98.56 231 GLY A CA 1
ATOM 1782 C C . GLY A 1 231 ? -13.436 -2.603 10.438 1.00 98.56 231 GLY A C 1
ATOM 1783 O O . GLY A 1 231 ? -13.890 -2.700 11.579 1.00 98.56 231 GLY A O 1
ATOM 1784 N N . PHE A 1 232 ? -14.228 -2.432 9.378 1.00 98.62 232 PHE A N 1
ATOM 1785 C CA . PHE A 1 232 ? -15.684 -2.347 9.463 1.00 98.62 232 PHE A CA 1
ATOM 1786 C C . PHE A 1 232 ? -16.307 -3.626 10.038 1.00 98.62 232 PHE A C 1
ATOM 1788 O O . PHE A 1 232 ? -17.127 -3.549 10.957 1.00 98.62 232 PHE A O 1
ATOM 1795 N N . LEU A 1 233 ? -15.877 -4.804 9.572 1.00 98.38 233 LEU A N 1
ATOM 1796 C CA . LEU A 1 233 ? -16.339 -6.096 10.095 1.00 98.38 233 LEU A CA 1
ATOM 1797 C C . LEU A 1 233 ? -15.986 -6.275 11.577 1.00 98.38 233 LEU A C 1
ATOM 1799 O O . LEU A 1 233 ? -16.848 -6.652 12.379 1.00 98.38 233 LEU A O 1
ATOM 1803 N N . LEU A 1 234 ? -14.755 -5.929 11.972 1.00 98.25 234 LEU A N 1
ATOM 1804 C CA . LEU A 1 234 ? -14.352 -5.906 13.380 1.00 98.25 234 LEU A CA 1
ATOM 1805 C C . LEU A 1 234 ? -15.197 -4.928 14.199 1.00 98.25 234 LEU A C 1
ATOM 1807 O O . LEU A 1 234 ? -15.544 -5.220 15.341 1.00 98.25 234 LEU A O 1
ATOM 1811 N N . GLY A 1 235 ? -15.579 -3.788 13.627 1.00 97.50 235 GLY A N 1
ATOM 1812 C CA . GLY A 1 235 ? -16.374 -2.771 14.315 1.00 97.50 235 GLY A CA 1
ATOM 1813 C C . GLY A 1 235 ? -17.798 -3.222 14.560 1.00 97.50 235 GLY A C 1
ATOM 1814 O O . GLY A 1 235 ? -18.334 -3.009 15.651 1.00 97.50 235 GLY A O 1
ATOM 1815 N N . LEU A 1 236 ? -18.379 -3.944 13.602 1.00 96.94 236 LEU A N 1
ATOM 1816 C CA . LEU A 1 236 ? -19.650 -4.624 13.802 1.00 96.94 236 LEU A CA 1
ATOM 1817 C C . LEU A 1 236 ? -19.536 -5.680 14.905 1.00 96.94 236 LEU A C 1
ATOM 1819 O O . LEU A 1 236 ? -20.342 -5.679 15.838 1.00 96.94 236 LEU A O 1
ATOM 1823 N N . ALA A 1 237 ? -18.520 -6.546 14.849 1.00 95.88 237 ALA A N 1
ATOM 1824 C CA . ALA A 1 237 ? -18.313 -7.600 15.839 1.00 95.88 237 ALA A CA 1
ATOM 1825 C C . ALA A 1 237 ? -18.107 -7.034 17.255 1.00 95.88 237 ALA A C 1
ATOM 1827 O O . ALA A 1 237 ? -18.783 -7.444 18.204 1.00 95.88 237 ALA A O 1
ATOM 1828 N N . TYR A 1 238 ? -17.224 -6.046 17.407 1.00 95.88 238 TYR A N 1
ATOM 1829 C CA . TYR A 1 238 ? -16.945 -5.417 18.692 1.00 95.88 238 TYR A CA 1
ATOM 1830 C C . TYR A 1 238 ? -18.148 -4.627 19.211 1.00 95.88 238 TYR A C 1
ATOM 1832 O O . TYR A 1 238 ? -18.534 -4.826 20.366 1.00 95.88 238 TYR A O 1
ATOM 1840 N N . GLY A 1 239 ? -18.808 -3.827 18.371 1.00 93.69 239 GLY A N 1
ATOM 1841 C CA . GLY A 1 239 ? -20.004 -3.078 18.757 1.00 93.69 239 GLY A CA 1
ATOM 1842 C C . GLY A 1 239 ? -21.179 -3.982 19.151 1.00 93.69 239 GLY A C 1
ATOM 1843 O O . GLY A 1 239 ? -21.904 -3.687 20.104 1.00 93.69 239 GLY A O 1
ATOM 1844 N N . MET A 1 240 ? -21.351 -5.131 18.489 1.00 90.94 240 MET A N 1
ATOM 1845 C CA . MET A 1 240 ? -22.316 -6.152 18.912 1.00 90.94 240 MET A CA 1
ATOM 1846 C C . MET A 1 240 ? -21.912 -6.800 20.238 1.00 90.94 240 MET A C 1
ATOM 1848 O O . MET A 1 240 ? -22.754 -6.949 21.126 1.00 90.94 240 MET A O 1
ATOM 1852 N N . SER A 1 241 ? -20.628 -7.132 20.410 1.00 91.75 241 SER A N 1
ATOM 1853 C CA . SER A 1 241 ? -20.114 -7.715 21.655 1.00 91.75 241 SER A CA 1
ATOM 1854 C C . SER A 1 241 ? -20.281 -6.777 22.857 1.00 91.75 241 SER A C 1
ATOM 1856 O O . SER A 1 241 ? -20.442 -7.242 23.983 1.00 91.75 241 SER A O 1
ATOM 1858 N N . ASP A 1 242 ? -20.314 -5.459 22.644 1.00 90.62 242 ASP A N 1
ATOM 1859 C CA . ASP A 1 242 ? -20.503 -4.480 23.717 1.00 90.62 242 ASP A CA 1
ATOM 1860 C C . ASP A 1 242 ? -21.904 -4.518 24.342 1.00 90.62 242 ASP A C 1
ATOM 1862 O O . ASP A 1 242 ? -22.072 -4.103 25.492 1.00 90.62 242 ASP A O 1
ATOM 1866 N N . LYS A 1 243 ? -22.886 -5.114 23.649 1.00 87.81 243 LYS A N 1
ATOM 1867 C CA . LYS A 1 243 ? -24.214 -5.430 24.206 1.00 87.81 243 LYS A CA 1
ATOM 1868 C C . LYS A 1 243 ? -24.172 -6.605 25.188 1.00 87.81 243 LYS A C 1
ATOM 1870 O O . LYS A 1 243 ? -25.089 -6.770 25.991 1.00 87.81 243 LYS A O 1
ATOM 1875 N N . VAL A 1 244 ? -23.114 -7.419 25.157 1.00 89.75 244 VAL A N 1
ATOM 1876 C CA . VAL A 1 244 ? -22.917 -8.526 26.098 1.00 8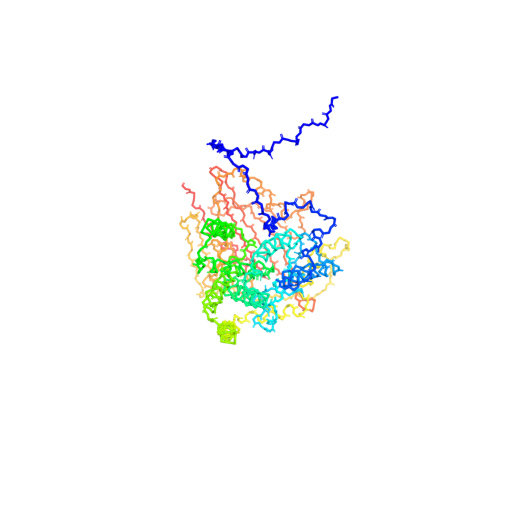9.75 244 VAL A CA 1
ATOM 1877 C C . VAL A 1 244 ? -22.450 -7.960 27.439 1.00 89.75 244 VAL A C 1
ATOM 1879 O O . VAL A 1 244 ? -21.391 -7.333 27.552 1.00 89.75 244 VAL A O 1
ATOM 1882 N N . ARG A 1 245 ? -23.268 -8.177 28.475 1.00 86.94 245 ARG A N 1
ATOM 1883 C CA . ARG A 1 245 ? -23.059 -7.629 29.825 1.00 86.94 245 ARG A CA 1
ATOM 1884 C C . ARG A 1 245 ? -21.881 -8.280 30.557 1.00 86.94 245 ARG A C 1
ATOM 1886 O O . ARG A 1 245 ? -21.197 -7.619 31.329 1.00 86.94 245 ARG A O 1
ATOM 1893 N N . GLU A 1 246 ? -21.635 -9.564 30.310 1.00 91.81 246 GLU A N 1
ATOM 1894 C CA . GLU A 1 246 ? -20.548 -10.311 30.943 1.00 91.81 246 GLU A CA 1
ATOM 1895 C C . GLU A 1 246 ? -19.220 -10.085 30.205 1.00 91.81 246 GLU A C 1
ATOM 1897 O O . GLU A 1 246 ? -19.099 -10.361 29.009 1.00 91.81 246 GLU A O 1
ATOM 1902 N N . LYS A 1 247 ? -18.208 -9.585 30.923 1.00 88.44 247 LYS A N 1
ATOM 1903 C CA . LYS A 1 247 ? -16.912 -9.194 30.343 1.00 88.44 247 LYS A CA 1
ATOM 1904 C C . LYS A 1 247 ? -16.165 -10.366 29.691 1.00 88.44 247 LYS A C 1
ATOM 1906 O O . LYS A 1 247 ? -15.576 -10.184 28.630 1.00 88.44 247 LYS A O 1
ATOM 1911 N N . SER A 1 248 ? -16.208 -11.550 30.303 1.00 90.12 248 SER A N 1
ATOM 1912 C CA . SER A 1 248 ? -15.611 -12.792 29.782 1.00 90.12 248 SER A CA 1
ATOM 1913 C C . SER A 1 248 ? -16.192 -13.148 28.410 1.00 90.12 248 SER A C 1
ATOM 1915 O O . SER A 1 248 ? -15.456 -13.269 27.437 1.00 90.12 248 SER A O 1
ATOM 1917 N N . LYS A 1 249 ? -17.523 -13.215 28.299 1.00 90.81 249 LYS A N 1
ATOM 1918 C CA . LYS A 1 249 ? -18.229 -13.526 27.047 1.00 90.81 249 LYS A CA 1
ATOM 1919 C C . LYS A 1 249 ? -17.996 -12.469 25.973 1.00 90.81 249 LYS A C 1
ATOM 1921 O O . LYS A 1 249 ? -17.782 -12.815 24.818 1.00 90.81 249 LYS A O 1
ATOM 1926 N N . ARG A 1 250 ? -17.971 -11.187 26.351 1.00 91.12 250 ARG A N 1
ATOM 1927 C CA . ARG A 1 250 ? -17.606 -10.094 25.438 1.00 91.12 250 ARG A CA 1
ATOM 1928 C C . ARG A 1 250 ? -16.209 -10.289 24.846 1.00 91.12 250 ARG A C 1
ATOM 1930 O O . ARG A 1 250 ? -16.022 -10.084 23.650 1.00 91.12 250 ARG A O 1
ATOM 1937 N N . MET A 1 251 ? -15.239 -10.670 25.677 1.00 91.38 251 MET A N 1
ATOM 1938 C CA . MET A 1 251 ? -13.877 -10.952 25.227 1.00 91.38 251 MET A CA 1
ATOM 1939 C C . MET A 1 251 ? -13.836 -12.173 24.305 1.00 91.38 251 MET A C 1
ATOM 1941 O O . MET A 1 251 ? -13.206 -12.097 23.262 1.00 91.38 251 MET A O 1
ATOM 1945 N N . VAL A 1 252 ? -14.563 -13.247 24.629 1.00 93.44 252 VAL A N 1
ATOM 1946 C CA . VAL A 1 252 ? -14.654 -14.445 23.776 1.00 93.44 252 VAL A CA 1
ATOM 1947 C C . VAL A 1 252 ? -15.197 -14.112 22.385 1.00 93.44 252 VAL A C 1
ATOM 1949 O O . VAL A 1 252 ? -14.607 -14.535 21.399 1.00 93.44 252 VAL A O 1
ATOM 1952 N N . VAL A 1 253 ? -16.271 -13.318 22.283 1.00 91.94 253 VAL A N 1
ATOM 1953 C CA . VAL A 1 253 ? -16.829 -12.907 20.980 1.00 91.94 253 VAL A CA 1
ATOM 1954 C C . VAL A 1 253 ? -15.817 -12.092 20.170 1.00 91.94 253 VAL A C 1
ATOM 1956 O O . VAL A 1 253 ? -15.671 -12.326 18.974 1.00 91.94 253 VAL A O 1
ATOM 1959 N N . ALA A 1 254 ? -15.097 -11.168 20.816 1.00 93.19 254 ALA A N 1
ATOM 1960 C CA . ALA A 1 254 ? -14.053 -10.386 20.154 1.00 93.19 254 ALA A CA 1
ATOM 1961 C C . ALA A 1 254 ? -12.907 -11.281 19.651 1.00 93.19 254 ALA A C 1
ATOM 1963 O O . ALA A 1 254 ? -12.579 -11.231 18.470 1.00 93.19 254 ALA A O 1
ATOM 1964 N N . CYS A 1 255 ? -12.368 -12.155 20.508 1.00 95.56 255 CYS A N 1
ATOM 1965 C CA . CYS A 1 255 ? -11.312 -13.096 20.132 1.00 95.56 255 CYS A CA 1
ATOM 1966 C C . CYS A 1 255 ? -11.746 -14.043 19.007 1.00 95.56 255 CYS A C 1
ATOM 1968 O O . CYS A 1 255 ? -10.942 -14.365 18.142 1.00 95.56 255 CYS A O 1
ATOM 1970 N N . LEU A 1 256 ? -13.003 -14.499 19.008 1.00 96.69 256 LEU A N 1
ATOM 1971 C CA . LEU A 1 256 ? -13.519 -15.376 17.960 1.00 96.69 256 LEU A CA 1
ATOM 1972 C C . LEU A 1 256 ? -13.589 -14.652 16.611 1.00 96.69 256 LEU A C 1
ATOM 1974 O O . LEU A 1 256 ? -13.194 -15.226 15.605 1.00 96.69 256 LEU A O 1
ATOM 1978 N N . ALA A 1 257 ? -14.048 -13.398 16.587 1.00 95.88 257 ALA A N 1
ATOM 1979 C CA . ALA A 1 257 ? -14.068 -12.597 15.363 1.00 95.88 257 ALA A CA 1
ATOM 1980 C C . ALA A 1 257 ? -12.650 -12.344 14.823 1.00 95.88 257 ALA A C 1
ATOM 1982 O O . ALA A 1 257 ? -12.401 -12.536 13.636 1.00 95.88 257 ALA A O 1
ATOM 1983 N N . GLU A 1 258 ? -11.713 -11.981 15.705 1.00 98.00 258 GLU A N 1
ATOM 1984 C CA . GLU A 1 258 ? -10.292 -11.815 15.373 1.00 98.00 258 GLU A CA 1
ATOM 1985 C C . GLU A 1 258 ? -9.693 -13.118 14.809 1.00 98.00 258 GLU A C 1
ATOM 1987 O O . GLU A 1 258 ? -9.014 -13.098 13.786 1.00 98.00 258 GLU A O 1
ATOM 1992 N N . PHE A 1 259 ? -9.989 -14.261 15.438 1.00 98.12 259 PHE A N 1
ATOM 1993 C CA . PHE A 1 259 ? -9.519 -15.577 15.002 1.00 98.12 259 PHE A CA 1
ATOM 1994 C C . PHE A 1 259 ? -10.080 -15.981 13.635 1.00 98.12 259 PHE A C 1
ATOM 1996 O O . PHE A 1 259 ? -9.339 -16.506 12.805 1.00 98.12 259 PHE A O 1
ATOM 2003 N N . VAL A 1 260 ? -11.369 -15.733 13.386 1.00 98.19 260 VAL A N 1
ATOM 2004 C CA . VAL A 1 260 ? -12.005 -16.025 12.093 1.00 98.19 260 VAL A CA 1
ATOM 2005 C C . VAL A 1 260 ? -11.360 -15.199 10.983 1.00 98.19 260 VAL A C 1
ATOM 2007 O O . VAL A 1 260 ? -10.978 -15.771 9.967 1.00 98.19 260 VAL A O 1
ATOM 2010 N N . LEU A 1 261 ? -11.174 -13.892 11.190 1.00 98.25 261 LEU A N 1
ATOM 2011 C CA . LEU A 1 261 ? -10.540 -13.027 10.190 1.00 98.25 261 LEU A CA 1
ATOM 2012 C C . LEU A 1 261 ? -9.079 -13.401 9.940 1.00 98.25 261 LEU A C 1
ATOM 2014 O O . LEU A 1 261 ? -8.647 -13.399 8.792 1.00 98.25 261 LEU A O 1
ATOM 2018 N N . LEU A 1 262 ? -8.330 -13.754 10.987 1.00 98.50 262 LEU A N 1
ATOM 2019 C CA . LEU A 1 262 ? -6.953 -14.221 10.834 1.00 98.50 262 LEU A CA 1
ATOM 2020 C C . LEU A 1 262 ? -6.884 -15.553 10.076 1.00 98.50 262 LEU A C 1
ATOM 2022 O O . LEU A 1 262 ? -6.010 -15.732 9.235 1.00 98.50 262 LEU A O 1
ATOM 2026 N N . SER A 1 263 ? -7.799 -16.481 10.359 1.00 98.38 263 SER A N 1
ATOM 2027 C CA . SER A 1 263 ? -7.863 -17.767 9.655 1.00 98.38 263 SER A CA 1
ATOM 2028 C C . SER A 1 263 ? -8.191 -17.571 8.176 1.00 98.38 263 SER A C 1
ATOM 2030 O O . SER A 1 263 ? -7.563 -18.190 7.325 1.00 98.38 263 SER A O 1
ATOM 2032 N N . GLU A 1 264 ? -9.133 -16.676 7.873 1.00 97.94 264 GLU A N 1
ATOM 2033 C CA . GLU A 1 264 ? -9.490 -16.298 6.504 1.00 97.94 264 GLU A CA 1
ATOM 2034 C C . GLU A 1 264 ? -8.293 -15.675 5.774 1.00 97.94 264 GLU A C 1
ATOM 2036 O O . GLU A 1 264 ? -7.923 -16.164 4.706 1.00 97.94 264 GLU A O 1
ATOM 2041 N N . PHE A 1 265 ? -7.595 -14.730 6.416 1.00 98.38 265 PHE A N 1
ATOM 2042 C CA . PHE A 1 265 ? -6.377 -14.130 5.874 1.00 98.38 265 PHE A CA 1
ATOM 2043 C C . PHE A 1 265 ? -5.322 -15.193 5.551 1.00 98.38 265 PHE A C 1
ATOM 2045 O O . PHE A 1 265 ? -4.771 -15.192 4.456 1.00 98.38 265 PHE A O 1
ATOM 2052 N N . ILE A 1 266 ? -5.059 -16.130 6.471 1.00 98.31 266 ILE A N 1
ATOM 2053 C CA . ILE A 1 266 ? -4.079 -17.205 6.256 1.00 98.31 266 ILE A CA 1
ATOM 2054 C C . ILE A 1 266 ? -4.482 -18.075 5.060 1.00 98.31 266 ILE A C 1
ATOM 2056 O O . ILE A 1 266 ? -3.627 -18.416 4.244 1.00 98.31 266 ILE A O 1
ATOM 2060 N N . CYS A 1 267 ? -5.765 -18.423 4.931 1.00 98.00 267 CYS A N 1
ATOM 2061 C CA . CYS A 1 267 ? -6.257 -19.216 3.807 1.00 98.00 267 CYS A CA 1
ATOM 2062 C C . CYS A 1 267 ? -6.065 -18.497 2.466 1.00 98.00 267 CYS A C 1
ATOM 2064 O O . CYS A 1 267 ? -5.536 -19.099 1.533 1.00 98.00 267 CYS A O 1
ATOM 2066 N N . TRP A 1 268 ? -6.450 -17.223 2.365 1.00 97.38 268 TRP A N 1
ATOM 2067 C CA . TRP A 1 268 ? -6.291 -16.455 1.127 1.00 97.38 268 TRP A CA 1
ATOM 2068 C C . TRP A 1 268 ? -4.839 -16.156 0.801 1.00 97.38 268 TRP A C 1
ATOM 2070 O O . TRP A 1 268 ? -4.419 -16.343 -0.336 1.00 97.38 268 TRP A O 1
ATOM 2080 N N . PHE A 1 269 ? -4.053 -15.751 1.795 1.00 97.50 269 PHE A N 1
ATOM 2081 C CA . PHE A 1 269 ? -2.632 -15.507 1.606 1.00 97.50 269 PHE A CA 1
ATOM 2082 C C . PHE A 1 269 ? -1.920 -16.784 1.144 1.00 97.50 269 PHE A C 1
ATOM 2084 O O . PHE A 1 269 ? -1.144 -16.743 0.196 1.00 97.50 269 PHE A O 1
ATOM 2091 N N . SER A 1 270 ? -2.254 -17.941 1.726 1.00 97.38 270 SER A N 1
ATOM 2092 C CA . SER A 1 270 ? -1.745 -19.235 1.259 1.00 97.38 270 SER A CA 1
ATOM 2093 C C . SER A 1 270 ? -2.203 -19.574 -0.162 1.00 97.38 270 SER A C 1
ATOM 2095 O O . SER A 1 270 ? -1.454 -20.196 -0.909 1.00 97.38 270 SER A O 1
ATOM 2097 N N . ALA A 1 271 ? -3.420 -19.197 -0.557 1.00 95.88 271 ALA A N 1
ATOM 2098 C CA . ALA A 1 271 ? -3.880 -19.391 -1.929 1.00 95.88 271 ALA A CA 1
ATOM 2099 C C . ALA A 1 271 ? -3.078 -18.528 -2.919 1.00 95.88 271 ALA A C 1
ATOM 2101 O O . ALA A 1 271 ? -2.687 -19.031 -3.970 1.00 95.88 271 ALA A O 1
ATOM 2102 N N . LEU A 1 272 ? -2.768 -17.275 -2.563 1.00 93.75 272 LEU A N 1
ATOM 2103 C CA . LEU A 1 272 ? -1.920 -16.394 -3.373 1.00 93.75 272 LEU A CA 1
ATOM 2104 C C . LEU A 1 272 ? -0.491 -16.928 -3.502 1.00 93.75 272 LEU A C 1
ATOM 2106 O O . LEU A 1 272 ? 0.054 -16.929 -4.601 1.00 93.75 272 LEU A O 1
ATOM 2110 N N . THR A 1 273 ? 0.110 -17.427 -2.418 1.00 94.19 273 THR A N 1
ATOM 2111 C CA . THR A 1 273 ? 1.468 -17.995 -2.478 1.00 94.19 273 THR A CA 1
ATOM 2112 C C . THR A 1 273 ? 1.529 -19.264 -3.328 1.00 94.19 273 THR A C 1
ATOM 2114 O O . THR A 1 273 ? 2.513 -19.486 -4.028 1.00 94.19 273 THR A O 1
ATOM 2117 N N . HIS A 1 274 ? 0.480 -20.092 -3.325 1.00 91.62 274 HIS A N 1
ATOM 2118 C CA . HIS A 1 274 ? 0.401 -21.270 -4.195 1.00 91.62 274 HIS A CA 1
ATOM 2119 C C . HIS A 1 274 ? 0.085 -20.936 -5.658 1.00 91.62 274 HIS A C 1
ATOM 2121 O O . HIS A 1 274 ? 0.497 -21.679 -6.545 1.00 91.62 274 HIS A O 1
ATOM 2127 N N . GLY A 1 275 ? -0.655 -19.854 -5.905 1.00 86.81 275 GLY A N 1
ATOM 2128 C CA . GLY A 1 275 ? -1.056 -19.402 -7.238 1.00 86.81 275 GLY A CA 1
ATOM 2129 C C . GLY A 1 275 ? -0.116 -18.379 -7.876 1.00 86.81 275 GLY A C 1
ATOM 2130 O O . GLY A 1 275 ? -0.483 -17.804 -8.898 1.00 86.81 275 GLY A O 1
ATOM 2131 N N . MET A 1 276 ? 1.048 -18.112 -7.277 1.00 85.69 276 MET A N 1
ATOM 2132 C CA . MET A 1 276 ? 1.946 -17.061 -7.754 1.00 85.69 276 MET A CA 1
ATOM 2133 C C . MET A 1 276 ? 2.533 -17.379 -9.144 1.00 85.69 276 MET A C 1
ATOM 2135 O O . MET A 1 276 ? 2.841 -18.544 -9.426 1.00 85.69 276 MET A O 1
ATOM 2139 N N . PRO A 1 277 ? 2.726 -16.360 -10.001 1.00 82.75 277 PRO A N 1
ATOM 2140 C CA . PRO A 1 277 ? 3.391 -16.518 -11.290 1.00 82.75 277 PRO A CA 1
ATOM 2141 C C . PRO A 1 277 ? 4.809 -17.123 -11.163 1.00 82.75 277 PRO A C 1
ATOM 2143 O O . PRO A 1 277 ? 5.527 -16.791 -10.214 1.00 82.75 277 PRO A O 1
ATOM 2146 N N . PRO A 1 278 ? 5.243 -18.018 -12.078 1.00 78.75 278 PRO A N 1
ATOM 2147 C CA . PRO A 1 278 ? 6.564 -18.655 -11.998 1.00 78.75 278 PRO A CA 1
ATOM 2148 C C . PRO A 1 278 ? 7.745 -17.672 -12.023 1.00 78.75 278 PRO A C 1
ATOM 2150 O O . PRO A 1 278 ? 8.734 -17.885 -11.327 1.00 78.75 278 PRO A O 1
ATOM 2153 N N . ASP A 1 279 ? 7.612 -16.579 -12.772 1.00 80.12 279 ASP A N 1
ATOM 2154 C CA . ASP A 1 279 ? 8.592 -15.498 -12.934 1.00 80.12 279 ASP A CA 1
ATOM 2155 C C . ASP A 1 279 ? 8.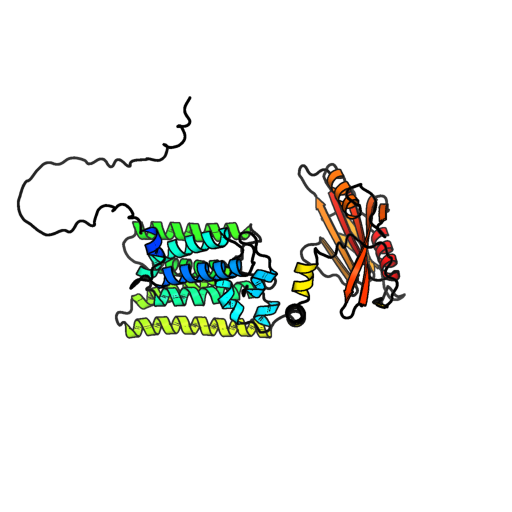870 -14.727 -11.633 1.00 80.12 279 ASP A C 1
ATOM 2157 O O . ASP A 1 279 ? 9.910 -14.083 -11.496 1.00 80.12 279 ASP A O 1
ATOM 2161 N N . TYR A 1 280 ? 8.011 -14.843 -10.614 1.00 82.56 280 TYR A N 1
ATOM 2162 C CA . TYR A 1 280 ? 8.273 -14.226 -9.309 1.00 82.56 280 TYR A CA 1
ATOM 2163 C C . TYR A 1 280 ? 9.500 -14.832 -8.620 1.00 82.56 280 TYR A C 1
ATOM 2165 O O . TYR A 1 280 ? 10.187 -14.145 -7.860 1.00 82.56 280 TYR A O 1
ATOM 2173 N N . GLN A 1 281 ? 9.800 -16.109 -8.882 1.00 82.31 281 GLN A N 1
ATOM 2174 C CA . GLN A 1 281 ? 11.027 -16.733 -8.385 1.00 82.31 281 GLN A CA 1
ATOM 2175 C C . GLN A 1 281 ? 12.262 -16.110 -9.039 1.00 82.31 281 GLN A C 1
ATOM 2177 O O . GLN A 1 281 ? 13.216 -15.799 -8.328 1.00 82.31 281 GLN A O 1
ATOM 2182 N N . ASP A 1 282 ? 12.208 -15.827 -10.341 1.00 80.81 282 ASP A N 1
ATOM 2183 C CA . ASP A 1 282 ? 13.304 -15.182 -11.069 1.00 80.81 282 ASP A CA 1
ATOM 2184 C C . ASP A 1 282 ? 13.570 -13.774 -10.510 1.00 80.81 282 ASP A C 1
ATOM 2186 O O . ASP A 1 282 ? 14.711 -13.417 -10.212 1.00 80.81 282 ASP A O 1
ATOM 2190 N N . VAL A 1 283 ? 12.513 -12.991 -10.251 1.00 76.75 283 VAL A N 1
ATOM 2191 C CA . VAL A 1 283 ? 12.632 -11.663 -9.617 1.00 76.75 283 VAL A CA 1
ATOM 2192 C C . VAL A 1 283 ? 13.256 -11.761 -8.220 1.00 76.75 283 VAL A C 1
ATOM 2194 O O . VAL A 1 283 ? 14.118 -10.953 -7.864 1.00 76.75 283 VAL A O 1
ATOM 2197 N N . ARG A 1 284 ? 12.875 -12.766 -7.420 1.00 83.81 284 ARG A N 1
ATOM 2198 C CA . ARG A 1 284 ? 13.505 -13.016 -6.114 1.00 83.81 284 ARG A CA 1
ATOM 2199 C C . ARG A 1 284 ? 14.983 -13.374 -6.253 1.00 83.81 284 ARG A C 1
ATOM 2201 O O . ARG A 1 284 ? 15.774 -12.973 -5.397 1.00 83.81 284 ARG A O 1
ATOM 2208 N N . GLU A 1 285 ? 15.361 -14.168 -7.246 1.00 83.06 285 GLU A N 1
ATOM 2209 C CA . GLU A 1 285 ? 16.762 -14.525 -7.479 1.00 83.06 285 GLU A CA 1
ATOM 2210 C C . GLU A 1 285 ? 17.589 -13.294 -7.852 1.00 83.06 285 GLU A C 1
ATOM 2212 O O . GLU A 1 285 ? 18.654 -13.082 -7.265 1.00 83.06 285 GLU A O 1
ATOM 2217 N N . VAL A 1 286 ? 17.056 -12.428 -8.720 1.00 76.62 286 VAL A N 1
ATOM 2218 C CA . VAL A 1 286 ? 17.673 -11.139 -9.059 1.00 76.62 286 VAL A CA 1
ATOM 2219 C C . VAL A 1 286 ? 17.836 -10.269 -7.808 1.00 76.62 286 VAL A C 1
ATOM 2221 O O . VAL A 1 286 ? 18.946 -9.810 -7.543 1.00 76.62 286 VAL A O 1
ATOM 2224 N N . TRP A 1 287 ? 16.794 -10.128 -6.983 1.00 82.81 287 TRP A N 1
ATOM 2225 C CA . TRP A 1 287 ? 16.867 -9.414 -5.699 1.00 82.81 287 TRP A CA 1
ATOM 2226 C C . TRP A 1 287 ? 17.925 -10.003 -4.753 1.00 82.81 287 TRP A C 1
ATOM 2228 O O . TRP A 1 287 ? 18.723 -9.288 -4.163 1.00 82.81 287 TRP A O 1
ATOM 2238 N N . ARG A 1 288 ? 17.994 -11.332 -4.617 1.00 84.25 288 ARG A N 1
ATOM 2239 C CA . ARG A 1 288 ? 18.996 -11.984 -3.754 1.00 84.25 288 ARG A CA 1
ATOM 2240 C C . ARG A 1 288 ? 20.425 -11.817 -4.255 1.00 84.25 288 ARG A C 1
ATOM 2242 O O . ARG A 1 288 ? 21.350 -11.882 -3.448 1.00 84.25 288 ARG A O 1
ATOM 2249 N N . SER A 1 289 ? 20.606 -11.675 -5.564 1.00 80.94 289 SER A N 1
ATOM 2250 C CA . SER A 1 289 ? 21.927 -11.550 -6.173 1.00 80.94 289 SER A CA 1
ATOM 2251 C C . SER A 1 289 ? 22.572 -10.176 -5.965 1.00 80.94 289 SER A C 1
ATOM 2253 O O . SER A 1 289 ? 23.773 -10.056 -6.190 1.00 80.94 289 SER A O 1
ATOM 2255 N N . GLY A 1 290 ? 21.810 -9.162 -5.532 1.00 73.81 290 GLY A N 1
ATOM 2256 C CA . GLY A 1 290 ? 22.275 -7.773 -5.453 1.00 73.81 290 GLY A CA 1
ATOM 2257 C C . GLY A 1 290 ? 22.263 -7.041 -6.802 1.00 73.81 290 GLY A C 1
ATOM 2258 O O . GLY A 1 290 ? 22.622 -5.870 -6.880 1.00 73.81 290 GLY A O 1
ATOM 2259 N N . LEU A 1 291 ? 21.874 -7.727 -7.883 1.00 64.69 291 LEU A N 1
ATOM 2260 C CA . LEU A 1 291 ? 21.978 -7.216 -9.249 1.00 64.69 291 LEU A CA 1
ATOM 2261 C C . LEU A 1 291 ? 20.998 -6.069 -9.527 1.00 64.69 291 LEU A C 1
ATOM 2263 O O . LEU A 1 291 ? 21.308 -5.185 -10.322 1.00 64.69 291 LEU A O 1
ATOM 2267 N N . LEU A 1 292 ? 19.836 -6.055 -8.865 1.00 59.62 292 LEU A N 1
ATOM 2268 C CA . LEU A 1 292 ? 18.878 -4.951 -8.975 1.00 59.62 292 LEU A CA 1
ATOM 2269 C C . LEU A 1 292 ? 19.404 -3.695 -8.269 1.00 59.62 292 LEU A C 1
ATOM 2271 O O . LEU A 1 292 ? 19.280 -2.587 -8.787 1.00 59.62 292 LEU A O 1
ATOM 2275 N N . GLU A 1 293 ? 20.011 -3.875 -7.099 1.00 59.69 293 GLU A N 1
ATOM 2276 C CA . GLU A 1 293 ? 20.636 -2.811 -6.324 1.00 59.69 293 GLU A CA 1
ATOM 2277 C C . GLU A 1 293 ? 21.832 -2.216 -7.063 1.00 59.69 293 GLU A C 1
ATOM 2279 O O . GLU A 1 293 ? 21.952 -0.994 -7.129 1.00 59.69 293 GLU A O 1
ATOM 2284 N N . ASP A 1 294 ? 22.673 -3.058 -7.665 1.00 59.62 294 ASP A N 1
ATOM 2285 C CA . ASP A 1 294 ? 23.788 -2.621 -8.503 1.00 59.62 294 ASP A CA 1
ATOM 2286 C C . ASP A 1 294 ? 23.293 -1.874 -9.745 1.00 59.62 294 ASP A C 1
ATOM 2288 O O . ASP A 1 294 ? 23.849 -0.834 -10.089 1.00 59.62 294 ASP A O 1
ATOM 2292 N N . TYR A 1 295 ? 22.220 -2.347 -10.388 1.00 52.41 295 TYR A N 1
ATOM 2293 C CA . TYR A 1 295 ? 21.618 -1.659 -11.530 1.00 52.41 295 TYR A CA 1
ATOM 2294 C C . TYR A 1 295 ? 21.062 -0.281 -11.158 1.00 52.41 295 TYR A C 1
ATOM 2296 O O . TYR A 1 295 ? 21.190 0.645 -11.940 1.00 52.41 295 TYR A O 1
ATOM 2304 N N . ILE A 1 296 ? 20.464 -0.104 -9.979 1.00 50.16 296 ILE A N 1
ATOM 2305 C CA . ILE A 1 296 ? 19.860 1.182 -9.586 1.00 50.16 296 ILE A CA 1
ATOM 2306 C C . ILE A 1 296 ? 20.897 2.138 -8.988 1.00 50.16 296 ILE A C 1
ATOM 2308 O O . ILE A 1 296 ? 20.855 3.334 -9.258 1.00 50.16 296 ILE A O 1
ATOM 2312 N N . ARG A 1 297 ? 21.859 1.631 -8.207 1.00 52.84 297 ARG A N 1
ATOM 2313 C CA . ARG A 1 297 ? 22.904 2.459 -7.581 1.00 52.84 297 ARG A CA 1
ATOM 2314 C C . ARG A 1 297 ? 24.028 2.819 -8.536 1.00 52.84 297 ARG A C 1
ATOM 2316 O O . ARG A 1 297 ? 24.555 3.922 -8.443 1.00 52.84 297 ARG A O 1
ATOM 2323 N N . ASN A 1 298 ? 24.386 1.900 -9.432 1.00 46.69 298 ASN A N 1
ATOM 2324 C CA . ASN A 1 298 ? 25.461 2.106 -10.397 1.00 46.69 298 ASN A CA 1
ATOM 2325 C C . ASN A 1 298 ? 24.942 2.354 -11.823 1.00 46.69 298 ASN A C 1
ATOM 2327 O O . ASN A 1 298 ? 25.734 2.673 -12.705 1.00 46.69 298 ASN A O 1
ATOM 2331 N N . GLY A 1 299 ? 23.629 2.253 -12.062 1.00 39.72 299 GLY A N 1
ATOM 2332 C CA . GLY A 1 299 ? 23.012 2.515 -13.370 1.00 39.72 299 GLY A CA 1
ATOM 2333 C C . GLY A 1 299 ? 23.069 3.966 -13.834 1.00 39.72 299 GLY A C 1
ATOM 2334 O O . GLY A 1 299 ? 22.951 4.203 -15.031 1.00 39.72 299 GLY A O 1
ATOM 2335 N N . ASP A 1 300 ? 23.335 4.908 -12.923 1.00 34.56 300 ASP A N 1
ATOM 2336 C CA . ASP A 1 300 ? 23.685 6.298 -13.255 1.00 34.56 300 ASP A CA 1
ATOM 2337 C C . ASP A 1 300 ? 25.209 6.545 -13.234 1.00 34.56 300 ASP A C 1
ATOM 2339 O O . ASP A 1 300 ? 25.679 7.611 -13.632 1.00 34.56 300 ASP A O 1
ATOM 2343 N N . SER A 1 301 ? 26.015 5.563 -12.808 1.00 29.50 301 SER A N 1
ATOM 2344 C CA . SER A 1 301 ? 27.473 5.677 -12.661 1.00 29.50 301 SER A CA 1
ATOM 2345 C C . SER A 1 301 ? 28.272 4.736 -13.571 1.00 29.50 301 SER A C 1
ATOM 2347 O O . SER A 1 301 ? 29.325 4.241 -13.178 1.00 29.50 301 SER A O 1
ATOM 2349 N N . GLU A 1 302 ? 27.812 4.543 -14.806 1.00 33.12 302 GLU A N 1
ATOM 2350 C CA . GLU A 1 302 ? 28.678 4.210 -15.948 1.00 33.12 302 GLU A CA 1
ATOM 2351 C C . GLU A 1 302 ? 28.377 5.132 -17.146 1.00 33.12 302 GLU A C 1
ATOM 2353 O O . GLU A 1 302 ? 28.333 4.725 -18.303 1.00 33.12 302 GLU A O 1
ATOM 2358 N N . ILE A 1 303 ? 28.265 6.438 -16.892 1.00 29.22 303 ILE A N 1
ATOM 2359 C CA . ILE A 1 303 ? 29.039 7.355 -17.728 1.00 29.22 303 ILE A CA 1
ATOM 2360 C C . ILE A 1 303 ? 30.393 7.423 -17.035 1.00 29.22 303 ILE A C 1
ATOM 2362 O O . ILE A 1 303 ? 30.558 8.137 -16.053 1.00 29.22 303 ILE A O 1
ATOM 2366 N N . HIS A 1 304 ? 31.344 6.621 -17.503 1.00 27.55 304 HIS A N 1
ATOM 2367 C CA . HIS A 1 304 ? 32.755 6.902 -17.289 1.00 27.55 304 HIS A CA 1
ATOM 2368 C C . HIS A 1 304 ? 33.138 8.032 -18.258 1.00 27.55 304 HIS A C 1
ATOM 2370 O O . HIS A 1 304 ? 33.369 7.749 -19.437 1.00 27.55 304 HIS A O 1
ATOM 2376 N N . PRO A 1 305 ? 33.217 9.312 -17.841 1.00 32.31 305 PRO A N 1
ATOM 2377 C CA . PRO A 1 305 ? 34.144 10.206 -18.497 1.00 32.31 305 PRO A CA 1
ATOM 2378 C C . PRO A 1 305 ? 35.547 9.740 -18.087 1.00 32.31 305 PRO A C 1
ATOM 2380 O O . PRO A 1 305 ? 35.830 9.575 -16.905 1.00 32.31 305 PRO A O 1
ATOM 2383 N N . GLU A 1 306 ? 36.402 9.543 -19.087 1.00 30.16 306 GLU A N 1
ATOM 2384 C CA . GLU A 1 306 ? 37.812 9.136 -18.991 1.00 30.16 306 GLU A CA 1
ATOM 2385 C C . GLU A 1 306 ? 38.063 7.617 -18.950 1.00 30.16 306 GLU A C 1
ATOM 2387 O O . GLU A 1 306 ? 38.173 6.990 -17.907 1.00 30.16 306 GLU A O 1
ATOM 2392 N N . GLU A 1 307 ? 38.239 7.009 -20.124 1.00 28.47 307 GLU A N 1
ATOM 2393 C CA . GLU A 1 307 ? 39.566 6.929 -20.745 1.00 28.47 307 GLU A CA 1
ATOM 2394 C C . GLU A 1 307 ? 39.431 6.635 -22.246 1.00 28.47 307 GLU A C 1
ATOM 2396 O O . GLU A 1 307 ? 38.657 5.789 -22.690 1.00 28.47 307 GLU A O 1
ATOM 2401 N N . ASN A 1 308 ? 40.199 7.367 -23.049 1.00 35.69 308 ASN A N 1
ATOM 2402 C CA . ASN A 1 308 ? 40.373 7.111 -24.472 1.00 35.69 308 ASN A CA 1
ATOM 2403 C C . ASN A 1 308 ? 40.877 5.678 -24.688 1.00 35.69 308 ASN A C 1
ATOM 2405 O O . ASN A 1 308 ? 42.068 5.409 -24.544 1.00 35.69 308 ASN A O 1
ATOM 2409 N N . GLY A 1 309 ? 39.999 4.763 -25.080 1.00 28.09 309 GLY A N 1
ATOM 2410 C CA . GLY A 1 309 ? 40.427 3.420 -25.430 1.00 28.09 309 GLY A CA 1
ATOM 2411 C C . GLY A 1 309 ? 39.261 2.515 -25.753 1.00 28.09 309 GLY A C 1
ATOM 2412 O O . GLY A 1 309 ? 38.562 2.049 -24.862 1.00 28.09 309 GLY A O 1
ATOM 2413 N N . MET A 1 310 ? 39.096 2.206 -27.040 1.00 33.88 310 MET A N 1
ATOM 2414 C CA . MET A 1 310 ? 38.437 0.976 -27.466 1.00 33.88 310 MET A CA 1
ATOM 2415 C C . MET A 1 310 ? 38.973 -0.187 -26.616 1.00 33.88 310 MET A C 1
ATOM 2417 O O . MET A 1 310 ? 40.116 -0.612 -26.794 1.00 33.88 310 MET A O 1
ATOM 2421 N N . GLY A 1 311 ? 38.157 -0.688 -25.689 1.00 30.22 311 GLY A N 1
ATOM 2422 C CA . GLY A 1 311 ? 38.448 -1.887 -24.916 1.00 30.22 311 GLY A CA 1
ATOM 2423 C C . GLY A 1 311 ? 38.447 -3.104 -25.834 1.00 30.22 311 GLY A C 1
ATOM 2424 O O . GLY A 1 311 ? 37.410 -3.708 -26.094 1.00 30.22 311 GLY A O 1
ATOM 2425 N N . GLN A 1 312 ? 39.623 -3.436 -26.358 1.00 40.38 312 GLN A N 1
ATOM 2426 C CA . GLN A 1 312 ? 39.910 -4.680 -27.059 1.00 40.38 312 GLN A CA 1
ATOM 2427 C C . GLN A 1 312 ? 39.894 -5.842 -26.050 1.00 40.38 312 GLN A C 1
ATOM 2429 O O . GLN A 1 312 ? 40.884 -6.024 -25.346 1.00 40.38 312 GLN A O 1
ATOM 2434 N N . ASN A 1 313 ? 38.779 -6.586 -25.955 1.00 34.75 313 ASN A N 1
ATOM 2435 C CA . ASN A 1 313 ? 38.673 -8.044 -25.699 1.00 34.75 313 ASN A CA 1
ATOM 2436 C C . ASN A 1 313 ? 37.370 -8.440 -24.972 1.00 34.75 313 ASN A C 1
ATOM 2438 O O . ASN A 1 313 ? 37.025 -7.805 -23.983 1.00 34.75 313 ASN A O 1
ATOM 2442 N N . THR A 1 314 ? 36.677 -9.555 -25.245 1.00 42.06 314 THR A N 1
ATOM 2443 C CA . THR A 1 314 ? 36.390 -10.378 -26.449 1.00 42.06 314 THR A CA 1
ATOM 2444 C C . THR A 1 314 ? 35.520 -11.544 -25.945 1.00 42.06 314 THR A C 1
ATOM 2446 O O . THR A 1 314 ? 36.024 -12.632 -25.711 1.00 42.06 314 THR A O 1
ATOM 2449 N N . GLU A 1 315 ? 34.221 -11.326 -25.713 1.00 31.97 315 GLU A N 1
ATOM 2450 C CA . GLU A 1 315 ? 33.221 -12.410 -25.781 1.00 31.97 315 GLU A CA 1
ATOM 2451 C C . GLU A 1 315 ? 31.800 -11.826 -25.861 1.00 31.97 315 GLU A C 1
ATOM 2453 O O . GLU A 1 315 ? 31.187 -11.436 -24.866 1.00 31.97 315 GLU A O 1
ATOM 2458 N N . TYR A 1 316 ? 31.289 -11.743 -27.089 1.00 38.09 316 TYR A N 1
ATOM 2459 C CA . TYR A 1 316 ? 29.930 -11.303 -27.394 1.00 38.09 316 TYR A CA 1
ATOM 2460 C C . TYR A 1 316 ? 29.051 -12.535 -27.571 1.00 38.09 316 TYR A C 1
ATOM 2462 O O . TYR A 1 316 ? 29.394 -13.431 -28.342 1.00 38.09 316 TYR A O 1
ATOM 2470 N N . THR A 1 317 ? 27.920 -12.588 -26.870 1.00 36.50 317 THR A N 1
ATOM 2471 C CA . THR A 1 317 ? 26.939 -13.657 -27.086 1.00 36.50 317 THR A CA 1
ATOM 2472 C C . THR A 1 317 ? 25.864 -13.125 -28.022 1.00 36.50 317 THR A C 1
ATOM 2474 O O . THR A 1 317 ? 25.001 -12.353 -27.609 1.00 36.50 317 THR A O 1
ATOM 2477 N N . VAL A 1 318 ? 25.928 -13.514 -29.296 1.00 41.56 318 VAL A N 1
ATOM 2478 C CA . VAL A 1 318 ? 24.811 -13.310 -30.224 1.00 41.56 318 VAL A CA 1
ATOM 2479 C C . VAL A 1 318 ? 23.733 -14.310 -29.828 1.00 41.56 318 VAL A C 1
ATOM 2481 O O . VAL A 1 318 ? 23.932 -15.518 -29.938 1.00 41.56 318 VAL A O 1
ATOM 2484 N N . VAL A 1 319 ? 22.604 -13.818 -29.323 1.00 40.84 319 VAL A N 1
ATOM 2485 C CA . VAL A 1 319 ? 21.432 -14.667 -29.099 1.00 40.84 319 VAL A CA 1
ATOM 2486 C C . VAL A 1 319 ? 20.760 -14.849 -30.454 1.00 40.84 319 VAL A C 1
ATOM 2488 O O . VAL A 1 319 ? 20.010 -13.984 -30.907 1.00 40.84 319 VAL A O 1
ATOM 2491 N N . GLU A 1 320 ? 21.087 -15.945 -31.138 1.00 41.88 320 GLU A N 1
ATOM 2492 C CA . GLU A 1 320 ? 20.383 -16.354 -32.351 1.00 41.88 320 GLU A CA 1
ATOM 2493 C C . GLU A 1 320 ? 18.949 -16.747 -31.973 1.00 41.88 320 GLU A C 1
ATOM 2495 O O . GLU A 1 320 ? 18.706 -17.767 -31.332 1.00 41.88 320 GLU A O 1
ATOM 2500 N N . GLY A 1 321 ? 17.991 -15.889 -32.322 1.00 47.81 321 GLY A N 1
ATOM 2501 C CA . GLY A 1 321 ? 16.578 -16.254 -32.377 1.00 47.81 321 GLY A CA 1
ATOM 2502 C C . GLY A 1 321 ? 16.208 -16.728 -33.783 1.00 47.81 321 GLY A C 1
ATOM 2503 O O . GLY A 1 321 ? 16.913 -16.446 -34.752 1.00 47.81 321 GLY A O 1
ATOM 2504 N N . TRP A 1 322 ? 15.094 -17.444 -33.892 1.00 51.50 322 TRP A N 1
ATOM 2505 C CA . TRP A 1 322 ? 14.579 -17.948 -35.163 1.00 51.50 322 TRP A CA 1
ATOM 2506 C C . TRP A 1 322 ? 13.950 -16.796 -35.963 1.00 51.50 322 TRP A C 1
ATOM 2508 O O . TRP A 1 322 ? 12.832 -16.367 -35.669 1.00 51.50 322 TRP A O 1
ATOM 2518 N N . THR A 1 323 ? 14.680 -16.271 -36.948 1.00 59.84 323 THR A N 1
ATOM 2519 C CA . THR A 1 323 ? 14.136 -15.335 -37.946 1.00 59.84 323 THR A CA 1
ATOM 2520 C C . THR A 1 323 ? 13.130 -16.016 -38.863 1.00 59.84 323 THR A C 1
ATOM 2522 O O . THR A 1 323 ? 13.056 -17.245 -38.899 1.00 59.84 323 THR A O 1
ATOM 2525 N N . MET A 1 324 ? 12.372 -15.215 -39.612 1.00 62.28 324 MET A N 1
ATOM 2526 C CA . MET A 1 324 ? 11.383 -15.690 -40.576 1.00 62.28 324 MET A CA 1
ATOM 2527 C C . MET A 1 324 ? 11.944 -16.805 -41.479 1.00 62.28 324 MET A C 1
ATOM 2529 O O . MET A 1 324 ? 13.042 -16.695 -42.030 1.00 62.28 324 MET A O 1
ATOM 2533 N N . THR A 1 325 ? 11.182 -17.887 -41.619 1.00 66.19 325 THR A N 1
ATOM 2534 C CA . THR A 1 325 ? 11.482 -19.026 -42.496 1.00 66.19 325 THR A CA 1
ATOM 2535 C C . THR A 1 325 ? 10.565 -19.029 -43.721 1.00 66.19 325 THR A C 1
ATOM 2537 O O . THR A 1 325 ? 9.545 -18.345 -43.742 1.00 66.19 325 THR A O 1
ATOM 2540 N N . ASP A 1 326 ? 10.862 -19.858 -44.729 1.00 64.56 326 ASP A N 1
ATOM 2541 C CA . ASP A 1 326 ? 10.006 -20.021 -45.923 1.00 64.56 326 ASP A CA 1
ATOM 2542 C C . ASP A 1 326 ? 8.573 -20.511 -45.604 1.00 64.56 326 ASP A C 1
ATOM 2544 O O . ASP A 1 326 ? 7.708 -20.521 -46.480 1.00 64.56 326 ASP A O 1
ATOM 2548 N N . GLN A 1 327 ? 8.317 -20.962 -44.371 1.00 66.62 327 GLN A N 1
ATOM 2549 C CA . GLN A 1 327 ? 7.005 -21.421 -43.905 1.00 66.62 327 GLN A CA 1
ATOM 2550 C C . GLN A 1 327 ? 6.184 -20.316 -43.226 1.00 66.62 327 GLN A C 1
ATOM 2552 O O . GLN A 1 327 ? 4.983 -20.497 -43.017 1.00 66.62 327 GLN A O 1
ATOM 2557 N N . ASP A 1 328 ? 6.810 -19.190 -42.886 1.00 75.69 328 ASP A N 1
ATOM 2558 C CA . ASP A 1 328 ? 6.158 -18.078 -42.210 1.00 75.69 328 ASP A CA 1
ATOM 2559 C C . ASP A 1 328 ? 5.425 -17.168 -43.200 1.00 75.69 328 ASP A C 1
ATOM 2561 O O . ASP A 1 328 ? 5.834 -16.967 -44.345 1.00 75.69 328 ASP A O 1
ATOM 2565 N N . VAL A 1 329 ? 4.318 -16.586 -42.745 1.00 83.56 329 VAL A N 1
ATOM 2566 C CA . VAL A 1 329 ? 3.485 -15.680 -43.541 1.00 83.56 329 VAL A CA 1
ATOM 2567 C C . VAL A 1 329 ? 3.399 -14.310 -42.886 1.00 83.56 329 VAL A C 1
ATOM 2569 O O . VAL A 1 329 ? 3.452 -14.172 -41.667 1.00 83.56 329 VAL A O 1
ATOM 2572 N N . TRP A 1 330 ? 3.225 -13.278 -43.706 1.00 87.69 330 TRP A N 1
ATOM 2573 C CA . TRP A 1 330 ? 2.989 -11.923 -43.224 1.00 87.69 330 TRP A CA 1
ATOM 2574 C C . TRP A 1 330 ? 1.542 -11.759 -42.754 1.00 87.69 330 TRP A C 1
ATOM 2576 O O . TRP A 1 330 ? 0.604 -11.891 -43.542 1.00 87.69 330 TRP A O 1
ATOM 2586 N N . ILE A 1 331 ? 1.367 -11.431 -41.478 1.00 88.00 331 ILE A N 1
ATOM 2587 C CA . ILE A 1 331 ? 0.080 -11.152 -40.846 1.00 88.00 331 ILE A CA 1
ATOM 2588 C C . ILE A 1 331 ? -0.196 -9.645 -40.937 1.00 88.00 331 ILE A C 1
ATOM 2590 O O . ILE A 1 331 ? 0.613 -8.858 -40.442 1.00 88.00 331 ILE A O 1
ATOM 2594 N N . PRO A 1 332 ? -1.312 -9.208 -41.550 1.00 91.31 332 PRO A N 1
ATOM 2595 C CA . PRO A 1 332 ? -1.700 -7.803 -41.549 1.00 91.31 332 PRO A CA 1
ATOM 2596 C C . PRO A 1 332 ? -2.293 -7.390 -40.195 1.00 91.31 332 PRO A C 1
ATOM 2598 O O . PRO A 1 332 ? -3.092 -8.115 -39.602 1.00 91.31 332 PRO A O 1
ATOM 2601 N N . PHE A 1 333 ? -1.957 -6.185 -39.748 1.00 90.38 333 PHE A N 1
ATOM 2602 C CA . PHE A 1 333 ? -2.557 -5.500 -38.611 1.00 90.38 333 PHE A CA 1
ATOM 2603 C C . PHE A 1 333 ? -3.064 -4.126 -39.040 1.00 90.38 333 PHE A C 1
ATOM 2605 O O . PHE A 1 333 ? -2.403 -3.417 -39.798 1.00 90.38 333 PHE A O 1
ATOM 2612 N N . SER A 1 334 ? -4.232 -3.745 -38.537 1.00 88.06 334 SER A N 1
ATOM 2613 C CA . SER A 1 334 ? -4.800 -2.415 -38.722 1.00 88.06 334 SER A CA 1
ATOM 2614 C C . SER A 1 334 ? -5.502 -2.012 -37.439 1.00 88.06 334 SER A C 1
ATOM 2616 O O . SER A 1 334 ? -6.284 -2.799 -36.905 1.00 88.06 334 SER A O 1
ATOM 2618 N N . ASP A 1 335 ? -5.256 -0.789 -36.987 1.00 84.38 335 ASP A N 1
ATOM 2619 C CA . ASP A 1 335 ? -6.026 -0.166 -35.920 1.00 84.38 335 ASP A CA 1
ATOM 2620 C C . ASP A 1 335 ? -6.948 0.909 -36.504 1.00 84.38 335 ASP A C 1
ATOM 2622 O O . ASP A 1 335 ? -6.497 1.857 -37.148 1.00 84.38 335 ASP A O 1
ATOM 2626 N N . GLU A 1 336 ? -8.258 0.744 -36.315 1.00 79.56 336 GLU A N 1
ATOM 2627 C CA . GLU A 1 336 ? -9.255 1.676 -36.851 1.00 79.56 336 GLU A CA 1
ATOM 2628 C C . GLU A 1 336 ? -9.282 3.004 -36.088 1.00 79.56 336 GLU A C 1
ATOM 2630 O O . GLU A 1 336 ? -9.581 4.033 -36.694 1.00 79.56 336 GLU A O 1
ATOM 2635 N N . ALA A 1 337 ? -8.962 2.993 -34.788 1.00 72.19 337 ALA A N 1
ATOM 2636 C CA . ALA A 1 337 ? -8.998 4.187 -33.947 1.00 72.19 337 ALA A CA 1
ATOM 2637 C C . ALA A 1 337 ? -7.851 5.151 -34.284 1.00 72.19 337 ALA A C 1
ATOM 2639 O O . ALA A 1 337 ? -8.081 6.345 -34.468 1.00 72.19 337 ALA A O 1
ATOM 2640 N N . SER A 1 338 ? -6.638 4.617 -34.429 1.00 74.12 338 SER A N 1
ATOM 2641 C CA . SER A 1 338 ? -5.424 5.383 -34.732 1.00 74.12 338 SER A CA 1
ATOM 2642 C C . SER A 1 338 ? -5.155 5.529 -36.234 1.00 74.12 338 SER A C 1
ATOM 2644 O O . SER A 1 338 ? -4.359 6.364 -36.662 1.00 74.12 338 SER A O 1
ATOM 2646 N N . GLY A 1 339 ? -5.796 4.702 -37.066 1.00 80.88 339 GLY A N 1
ATOM 2647 C CA . GLY A 1 339 ? -5.683 4.749 -38.524 1.00 80.88 339 GLY A CA 1
ATOM 2648 C C . GLY A 1 339 ? -4.356 4.233 -39.091 1.00 80.88 339 GLY A C 1
ATOM 2649 O O . GLY A 1 339 ? -4.103 4.433 -40.282 1.00 80.88 339 GLY A O 1
ATOM 2650 N N . PHE A 1 340 ? -3.507 3.578 -38.290 1.00 87.62 340 PHE A N 1
ATOM 2651 C CA . PHE A 1 340 ? -2.279 2.949 -38.780 1.00 87.62 340 PHE A CA 1
ATOM 2652 C C . PHE A 1 340 ? -2.484 1.466 -39.100 1.00 87.62 340 PHE A C 1
ATOM 2654 O O . PHE A 1 340 ? -3.310 0.767 -38.512 1.00 87.62 340 PHE A O 1
ATOM 2661 N N . SER A 1 341 ? -1.695 0.975 -40.048 1.00 90.44 341 SER A N 1
ATOM 2662 C CA . SER A 1 341 ? -1.658 -0.430 -40.440 1.00 90.44 341 SER A CA 1
ATOM 2663 C C . SER A 1 341 ? -0.247 -0.831 -40.840 1.00 90.44 341 SER A C 1
ATOM 2665 O O . SER A 1 341 ? 0.535 0.007 -41.283 1.00 90.44 341 SER A O 1
ATOM 2667 N N . PHE A 1 342 ? 0.089 -2.101 -40.664 1.00 93.81 342 PHE A N 1
ATOM 2668 C CA . PHE A 1 342 ? 1.361 -2.684 -41.087 1.00 93.81 342 PHE A CA 1
ATOM 2669 C C . PHE A 1 342 ? 1.229 -4.208 -41.135 1.00 93.81 342 PHE A C 1
ATOM 2671 O O . PHE A 1 342 ? 0.170 -4.758 -40.833 1.00 93.81 342 PHE A O 1
ATOM 2678 N N . ARG A 1 343 ? 2.288 -4.917 -41.520 1.00 92.44 343 ARG A N 1
ATOM 2679 C CA . ARG A 1 343 ? 2.342 -6.383 -41.447 1.00 92.44 343 ARG A CA 1
ATOM 2680 C C . ARG A 1 343 ? 3.536 -6.840 -40.625 1.00 92.44 343 ARG A C 1
ATOM 2682 O O . ARG A 1 343 ? 4.591 -6.212 -40.660 1.00 92.44 343 ARG A O 1
ATOM 2689 N N . TYR A 1 344 ? 3.375 -7.958 -39.931 1.00 91.94 344 TYR A N 1
ATOM 2690 C CA . TYR A 1 344 ? 4.444 -8.603 -39.176 1.00 91.94 344 TYR A CA 1
ATOM 2691 C C . TYR A 1 344 ? 4.471 -10.118 -39.439 1.00 91.94 344 TYR A C 1
ATOM 2693 O O . TYR A 1 344 ? 3.437 -10.684 -39.798 1.00 91.94 344 TYR A O 1
ATOM 2701 N N . PRO A 1 345 ? 5.622 -10.795 -39.319 1.00 87.00 345 PRO A N 1
ATOM 2702 C CA . PRO A 1 345 ? 5.731 -12.225 -39.609 1.00 87.00 345 PRO A CA 1
ATOM 2703 C C . PRO A 1 345 ? 5.012 -13.113 -38.577 1.00 87.00 345 PRO A C 1
ATOM 2705 O O . PRO A 1 345 ? 4.906 -12.767 -37.401 1.00 87.00 345 PRO A O 1
ATOM 2708 N N . SER A 1 346 ? 4.523 -14.281 -39.000 1.00 82.12 346 SER A N 1
ATOM 2709 C CA . SER A 1 346 ? 3.710 -15.189 -38.170 1.00 82.12 346 SER A CA 1
ATOM 2710 C C . SER A 1 346 ? 4.414 -15.800 -36.959 1.00 82.12 346 SER A C 1
ATOM 2712 O O . SER A 1 346 ? 3.742 -16.236 -36.025 1.00 82.12 346 SER A O 1
ATOM 2714 N N . ASN A 1 347 ? 5.743 -15.824 -36.958 1.00 79.06 347 ASN A N 1
ATOM 2715 C CA . ASN A 1 347 ? 6.574 -16.252 -35.833 1.00 79.06 347 ASN A CA 1
ATOM 2716 C C . ASN A 1 347 ? 6.723 -15.172 -34.739 1.00 79.06 347 ASN A C 1
ATOM 2718 O O . ASN A 1 347 ? 7.371 -15.425 -33.727 1.00 79.06 347 ASN A O 1
ATOM 2722 N N . TRP A 1 348 ? 6.119 -13.989 -34.903 1.00 82.81 348 TRP A N 1
ATOM 2723 C CA . TRP A 1 348 ? 6.034 -12.969 -33.856 1.00 82.81 348 TRP A CA 1
ATOM 2724 C C . TRP A 1 348 ? 4.731 -13.074 -33.081 1.00 82.81 348 TRP A C 1
ATOM 2726 O O . TRP A 1 348 ? 3.635 -13.136 -33.645 1.00 82.81 348 TRP A O 1
ATOM 2736 N N . HIS A 1 349 ? 4.845 -13.039 -31.759 1.00 81.75 349 HIS A N 1
ATOM 2737 C CA . HIS A 1 349 ? 3.713 -13.216 -30.867 1.00 81.75 349 HIS A CA 1
ATOM 2738 C C . HIS A 1 349 ? 3.227 -11.876 -30.335 1.00 81.75 349 HIS A C 1
ATOM 2740 O O . HIS A 1 349 ? 4.000 -11.080 -29.805 1.00 81.75 349 HIS A O 1
ATOM 2746 N N . ARG A 1 350 ? 1.919 -11.633 -30.453 1.00 84.69 350 ARG A N 1
ATOM 2747 C CA . ARG A 1 350 ? 1.278 -10.448 -29.879 1.00 84.69 350 ARG A CA 1
ATOM 2748 C C . ARG A 1 350 ? 1.228 -10.573 -28.357 1.00 84.69 350 ARG A C 1
ATOM 2750 O O . ARG A 1 350 ? 0.747 -11.584 -27.848 1.00 84.69 350 ARG A O 1
ATOM 2757 N N . LYS A 1 351 ? 1.666 -9.532 -27.648 1.00 80.31 351 LYS A N 1
ATOM 2758 C CA . LYS A 1 351 ? 1.701 -9.499 -26.180 1.00 80.31 351 LYS A CA 1
ATOM 2759 C C . LYS A 1 351 ? 1.274 -8.122 -25.664 1.00 80.31 351 LYS A C 1
ATOM 2761 O O . LYS A 1 351 ? 2.120 -7.247 -25.523 1.00 80.31 351 LYS A O 1
ATOM 2766 N N . PRO A 1 352 ? -0.030 -7.905 -25.434 1.00 78.62 352 PRO A N 1
ATOM 2767 C CA . PRO A 1 352 ? -0.527 -6.636 -24.912 1.00 78.62 352 PRO A CA 1
ATOM 2768 C C . PRO A 1 352 ? 0.101 -6.333 -23.547 1.00 78.62 352 PRO A C 1
ATOM 2770 O O . PRO A 1 352 ? 0.093 -7.201 -22.677 1.00 78.62 352 PRO A O 1
ATOM 2773 N N . ASP A 1 353 ? 0.627 -5.124 -23.366 1.00 70.00 353 ASP A N 1
ATOM 2774 C CA . ASP A 1 353 ? 1.242 -4.676 -22.109 1.00 70.00 353 ASP A CA 1
ATOM 2775 C C . ASP A 1 353 ? 0.407 -3.625 -21.363 1.00 70.00 353 ASP A C 1
ATOM 2777 O O . ASP A 1 353 ? 0.746 -3.263 -20.244 1.00 70.00 353 ASP A O 1
ATOM 2781 N N . GLY A 1 354 ? -0.704 -3.165 -21.948 1.00 69.19 354 GLY A N 1
ATOM 2782 C CA . GLY A 1 354 ? -1.597 -2.171 -21.343 1.00 69.19 354 GLY A CA 1
ATOM 2783 C C . GLY A 1 354 ? -1.106 -0.724 -21.453 1.00 69.19 354 GLY A C 1
ATOM 2784 O O . GLY A 1 354 ? -1.849 0.178 -21.075 1.00 69.19 354 GLY A O 1
ATOM 2785 N N . TRP A 1 355 ? 0.093 -0.508 -22.003 1.00 65.19 355 TRP A N 1
ATOM 2786 C CA . TRP A 1 355 ? 0.718 0.810 -22.162 1.00 65.19 355 TRP A CA 1
ATOM 2787 C C . TRP A 1 355 ? 0.865 1.212 -23.632 1.00 65.19 355 TRP A C 1
ATOM 2789 O O . TRP A 1 355 ? 0.719 2.385 -23.959 1.00 65.19 355 TRP A O 1
ATOM 2799 N N . SER A 1 356 ? 1.120 0.242 -24.514 1.00 78.19 356 SER A N 1
ATOM 2800 C CA . SER A 1 356 ? 1.243 0.450 -25.957 1.00 78.19 356 SER A CA 1
ATOM 2801 C C . SER A 1 356 ? -0.035 0.062 -26.703 1.00 78.19 356 SER A C 1
ATOM 2803 O O . SER A 1 356 ? -0.719 -0.901 -26.343 1.00 78.19 356 SER A O 1
ATOM 2805 N N . ASP A 1 357 ? -0.338 0.767 -27.796 1.00 82.44 357 ASP A N 1
ATOM 2806 C CA . ASP A 1 357 ? -1.460 0.412 -28.678 1.00 82.44 357 ASP A CA 1
ATOM 2807 C C . ASP A 1 357 ? -1.208 -0.926 -29.387 1.00 82.44 357 ASP A C 1
ATOM 2809 O O . ASP A 1 357 ? -2.133 -1.688 -29.703 1.00 82.44 357 ASP A O 1
ATOM 2813 N N . PHE A 1 358 ? 0.067 -1.251 -29.619 1.00 88.38 358 PHE A N 1
ATOM 2814 C CA . PHE A 1 358 ? 0.468 -2.531 -30.176 1.00 88.38 358 PHE A CA 1
ATOM 2815 C C . PHE A 1 358 ? 1.842 -2.989 -29.686 1.00 88.38 358 PHE A C 1
ATOM 2817 O O . PHE A 1 358 ? 2.806 -2.230 -29.732 1.00 88.38 358 PHE A O 1
ATOM 2824 N N . ARG A 1 359 ? 1.952 -4.281 -29.349 1.00 88.88 359 ARG A N 1
ATOM 2825 C CA . ARG A 1 359 ? 3.216 -4.940 -29.001 1.00 88.88 359 ARG A CA 1
ATOM 2826 C C .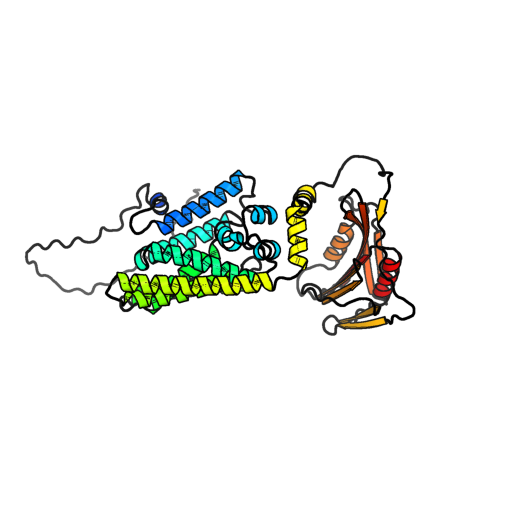 ARG A 1 359 ? 3.313 -6.364 -29.536 1.00 88.88 359 ARG A C 1
ATOM 2828 O O . ARG A 1 359 ? 2.389 -7.170 -29.369 1.00 88.88 359 ARG A O 1
ATOM 2835 N N . ILE A 1 360 ? 4.467 -6.672 -30.125 1.00 86.44 360 ILE A N 1
ATOM 2836 C CA . ILE A 1 360 ? 4.872 -8.019 -30.545 1.00 86.44 360 ILE A CA 1
ATOM 2837 C C . ILE A 1 360 ? 6.279 -8.355 -30.065 1.00 86.44 360 ILE A C 1
ATOM 2839 O O . ILE A 1 360 ? 7.134 -7.476 -29.956 1.00 86.44 360 ILE A O 1
ATOM 2843 N N . GLU A 1 361 ? 6.520 -9.641 -29.828 1.00 84.50 361 GLU A N 1
ATOM 2844 C CA . GLU A 1 361 ? 7.802 -10.167 -29.364 1.00 84.50 361 GLU A CA 1
ATOM 2845 C C . GLU A 1 361 ? 8.189 -11.445 -30.126 1.00 84.50 361 GLU A C 1
ATOM 2847 O O . GLU A 1 361 ? 7.335 -12.263 -30.480 1.00 84.50 361 GLU A O 1
ATOM 2852 N N . ASN A 1 362 ? 9.490 -11.624 -30.346 1.00 75.56 362 ASN A N 1
ATOM 2853 C CA . ASN A 1 362 ? 10.118 -12.861 -30.802 1.00 75.56 362 ASN A CA 1
ATOM 2854 C C . ASN A 1 362 ? 11.436 -13.052 -30.027 1.00 75.56 362 ASN A C 1
ATOM 2856 O O . ASN A 1 362 ? 12.479 -12.458 -30.334 1.00 75.56 362 ASN A O 1
ATOM 2860 N N . GLY A 1 363 ? 11.364 -13.854 -28.962 1.00 72.69 363 GLY A N 1
ATOM 2861 C CA . GLY A 1 363 ? 12.465 -14.040 -28.019 1.00 72.69 363 GLY A CA 1
ATOM 2862 C C . GLY A 1 363 ? 12.811 -12.738 -27.292 1.00 72.69 363 GLY A C 1
ATOM 2863 O O . GLY A 1 363 ? 11.959 -12.142 -26.644 1.00 72.69 363 GLY A O 1
ATOM 2864 N N . LEU A 1 364 ? 14.067 -12.295 -27.408 1.00 67.44 364 LEU A N 1
ATOM 2865 C CA . LEU A 1 364 ? 14.545 -11.026 -26.836 1.00 67.44 364 LEU A CA 1
ATOM 2866 C C . LEU A 1 364 ? 14.269 -9.807 -27.730 1.00 67.44 364 LEU A C 1
ATOM 2868 O O . LEU A 1 364 ? 14.640 -8.691 -27.370 1.00 67.44 364 LEU A O 1
ATOM 2872 N N . ASN A 1 365 ? 13.668 -10.011 -28.902 1.00 80.75 365 ASN A N 1
ATOM 2873 C CA . ASN A 1 365 ? 13.368 -8.951 -29.852 1.00 80.75 365 ASN A CA 1
ATOM 2874 C C . ASN A 1 365 ? 11.912 -8.533 -29.708 1.00 80.75 365 ASN A C 1
ATOM 2876 O O . ASN A 1 365 ? 11.033 -9.382 -29.557 1.00 80.75 365 ASN A O 1
ATOM 2880 N N . TRP A 1 366 ? 11.643 -7.237 -29.784 1.00 87.19 366 TRP A N 1
ATOM 2881 C CA . TRP A 1 366 ? 10.290 -6.722 -29.616 1.00 87.19 366 TRP A CA 1
ATOM 2882 C C . TRP A 1 366 ? 10.079 -5.435 -30.402 1.00 87.19 366 TRP A C 1
ATOM 2884 O O . TRP A 1 366 ? 11.018 -4.684 -30.671 1.00 87.19 366 TRP A O 1
ATOM 2894 N N . MET A 1 367 ? 8.827 -5.191 -30.775 1.00 92.06 367 MET A N 1
ATOM 2895 C CA . MET A 1 367 ? 8.400 -3.939 -31.383 1.00 92.06 367 MET A CA 1
ATOM 2896 C C . MET A 1 367 ? 7.140 -3.442 -30.688 1.00 92.06 367 MET A C 1
ATOM 2898 O O . MET A 1 367 ? 6.188 -4.209 -30.518 1.00 92.06 367 MET A O 1
ATOM 2902 N N . THR A 1 368 ? 7.133 -2.161 -30.328 1.00 91.12 368 THR A N 1
ATOM 2903 C CA . THR A 1 368 ? 5.953 -1.458 -29.825 1.00 91.12 368 THR A CA 1
ATOM 2904 C C . THR A 1 368 ? 5.552 -0.325 -30.760 1.00 91.12 368 THR A C 1
ATOM 2906 O O . THR A 1 368 ? 6.391 0.258 -31.455 1.00 91.12 368 THR A O 1
ATOM 2909 N N . VAL A 1 369 ? 4.255 -0.033 -30.790 1.00 89.44 369 VAL A N 1
ATOM 2910 C CA . VAL A 1 369 ? 3.674 1.115 -31.486 1.00 89.44 369 VAL A CA 1
ATOM 2911 C C . VAL A 1 369 ? 2.781 1.853 -30.506 1.00 89.44 369 VAL A C 1
ATOM 2913 O O . VAL A 1 369 ? 1.925 1.246 -29.863 1.00 89.44 369 VAL A O 1
ATOM 2916 N N . GLU A 1 370 ? 2.986 3.159 -30.427 1.00 86.94 370 GLU A N 1
ATOM 2917 C CA . GLU A 1 370 ? 2.178 4.084 -29.640 1.00 86.94 370 GLU A CA 1
ATOM 2918 C C . GLU A 1 370 ? 1.681 5.206 -30.545 1.00 86.94 370 GLU A C 1
ATOM 2920 O O . GLU A 1 370 ? 2.452 5.765 -31.334 1.00 86.94 370 GLU A O 1
ATOM 2925 N N . TYR A 1 371 ? 0.404 5.540 -30.423 1.00 84.81 371 TYR A N 1
ATOM 2926 C CA . TYR A 1 371 ? -0.278 6.588 -31.157 1.00 84.81 371 TYR A CA 1
ATOM 2927 C C . TYR A 1 371 ? -1.003 7.526 -30.191 1.00 84.81 371 TYR A C 1
ATOM 2929 O O . TYR A 1 371 ? -1.650 7.114 -29.233 1.00 84.81 371 TYR A O 1
ATOM 2937 N N . SER A 1 372 ? -0.918 8.828 -30.451 1.00 80.00 372 SER A N 1
ATOM 2938 C CA . SER A 1 372 ? -1.626 9.825 -29.655 1.00 80.00 372 SER A CA 1
ATOM 2939 C C . SER A 1 372 ? -2.095 11.000 -30.506 1.00 80.00 372 SER A C 1
ATOM 2941 O O . SER A 1 372 ? -1.309 11.619 -31.231 1.00 80.00 372 SER A O 1
ATOM 2943 N N . ASP A 1 373 ? -3.378 11.335 -30.352 1.00 75.44 373 ASP A N 1
ATOM 2944 C CA . ASP A 1 373 ? -3.981 12.589 -30.799 1.00 75.44 373 ASP A CA 1
ATOM 2945 C C . ASP A 1 373 ? -4.073 13.543 -29.597 1.00 75.44 373 ASP A C 1
ATOM 2947 O O . ASP A 1 373 ? -4.887 13.346 -28.691 1.00 75.44 373 ASP A O 1
ATOM 2951 N N . ALA A 1 374 ? -3.252 14.595 -29.568 1.00 62.91 374 ALA A N 1
ATOM 2952 C CA . ALA A 1 374 ? -3.282 15.573 -28.481 1.00 62.91 374 ALA A CA 1
ATOM 2953 C C . ALA A 1 374 ? -4.040 16.845 -28.892 1.00 62.91 374 ALA A C 1
ATOM 2955 O O . ALA A 1 374 ? -3.777 17.447 -29.933 1.00 62.91 374 ALA A O 1
ATOM 2956 N N . ALA A 1 375 ? -4.960 17.299 -28.035 1.00 51.59 375 ALA A N 1
ATOM 2957 C CA . ALA A 1 375 ? -5.804 18.471 -28.288 1.00 51.59 375 ALA A CA 1
ATOM 2958 C C . ALA A 1 375 ? -5.207 19.821 -27.820 1.00 51.59 375 ALA A C 1
ATOM 2960 O O . ALA A 1 375 ? -5.874 20.845 -27.958 1.00 51.59 375 ALA A O 1
ATOM 2961 N N . ALA A 1 376 ? -3.991 19.865 -27.253 1.00 49.44 376 ALA A N 1
ATOM 2962 C CA . ALA A 1 376 ? -3.467 21.074 -26.600 1.00 49.44 376 ALA A CA 1
ATOM 2963 C C . ALA A 1 376 ? -1.947 21.302 -26.765 1.00 49.44 376 ALA A C 1
ATOM 2965 O O . ALA A 1 376 ? -1.170 20.357 -26.648 1.00 49.44 376 ALA A O 1
ATOM 2966 N N . ASP A 1 377 ? -1.592 22.577 -27.011 1.00 52.47 377 ASP A N 1
ATOM 2967 C CA . ASP A 1 377 ? -0.335 23.375 -26.894 1.00 52.47 377 ASP A CA 1
ATOM 2968 C C . ASP A 1 377 ? 1.061 22.709 -26.998 1.00 52.47 377 ASP A C 1
ATOM 2970 O O . ASP A 1 377 ? 2.088 23.308 -26.666 1.00 52.47 377 ASP A O 1
ATOM 2974 N N . THR A 1 378 ? 1.132 21.471 -27.474 1.00 57.56 378 THR A N 1
ATOM 2975 C CA . THR A 1 378 ? 2.375 20.716 -27.631 1.00 57.56 378 THR A CA 1
ATOM 2976 C C . THR A 1 378 ? 2.811 20.809 -29.092 1.00 57.56 378 THR A C 1
ATOM 2978 O O . THR A 1 378 ? 2.101 20.371 -29.989 1.00 57.56 378 THR A O 1
ATOM 2981 N N . ASP A 1 379 ? 3.955 21.448 -29.341 1.00 67.06 379 ASP A N 1
ATOM 2982 C CA . ASP A 1 379 ? 4.489 21.693 -30.691 1.00 67.06 379 ASP A CA 1
ATOM 2983 C C . ASP A 1 379 ? 5.128 20.399 -31.228 1.00 67.06 379 ASP A C 1
ATOM 2985 O O . ASP A 1 379 ? 6.058 19.879 -30.597 1.00 67.06 379 ASP A O 1
ATOM 2989 N N . ALA A 1 380 ? 4.673 19.884 -32.381 1.00 73.62 380 ALA A N 1
ATOM 2990 C CA . ALA A 1 380 ? 5.245 18.688 -33.012 1.00 73.62 380 ALA A CA 1
ATOM 2991 C C . ALA A 1 380 ? 6.761 18.816 -33.196 1.00 73.62 380 ALA A C 1
ATOM 2993 O O . ALA A 1 380 ? 7.498 17.834 -33.080 1.00 73.62 380 ALA A O 1
ATOM 2994 N N . ARG A 1 381 ? 7.258 20.042 -33.419 1.00 77.12 381 ARG A N 1
ATOM 2995 C CA . ARG A 1 381 ? 8.696 20.305 -33.540 1.00 77.12 381 ARG A CA 1
ATOM 2996 C C . ARG A 1 381 ? 9.439 20.045 -32.242 1.00 77.12 381 ARG A C 1
ATOM 2998 O O . ARG A 1 381 ? 10.515 19.465 -32.292 1.00 77.12 381 ARG A O 1
ATOM 3005 N N . LYS A 1 382 ? 8.872 20.384 -31.078 1.00 79.25 382 LYS A N 1
ATOM 3006 C CA . LYS A 1 382 ? 9.522 20.106 -29.785 1.00 79.25 382 LYS A CA 1
ATOM 3007 C C . LYS A 1 382 ? 9.681 18.608 -29.549 1.00 79.25 382 LYS A C 1
ATOM 3009 O O . LYS A 1 382 ? 10.726 18.195 -29.053 1.00 79.25 382 LYS A O 1
ATOM 3014 N N . MET A 1 383 ? 8.682 17.806 -29.923 1.00 78.19 383 MET A N 1
ATOM 3015 C CA . MET A 1 383 ? 8.767 16.346 -29.831 1.00 78.19 383 MET A CA 1
ATOM 3016 C C . MET A 1 383 ? 9.789 15.780 -30.825 1.00 78.19 383 MET A C 1
ATOM 3018 O O . MET A 1 383 ? 10.651 14.993 -30.436 1.00 78.19 383 MET A O 1
ATOM 3022 N N . LYS A 1 384 ? 9.770 16.262 -32.078 1.00 82.31 384 LYS A N 1
ATOM 3023 C CA . LYS A 1 384 ? 10.766 15.919 -33.106 1.00 82.31 384 LYS A CA 1
ATOM 3024 C C . LYS A 1 384 ? 12.190 16.229 -32.627 1.00 82.31 384 LYS A C 1
ATOM 3026 O O . LYS A 1 384 ? 13.083 15.397 -32.760 1.00 82.31 384 LYS A O 1
ATOM 3031 N N . ASP A 1 385 ? 12.399 17.396 -32.024 1.00 82.00 385 ASP A N 1
ATOM 3032 C CA . ASP A 1 385 ? 13.697 17.834 -31.505 1.00 82.00 385 ASP A CA 1
ATOM 3033 C C . ASP A 1 385 ? 14.112 17.086 -30.232 1.00 82.00 385 ASP A C 1
ATOM 3035 O O . ASP A 1 385 ? 15.304 16.890 -29.997 1.00 82.00 385 ASP A O 1
ATOM 3039 N N . ALA A 1 386 ? 13.161 16.669 -29.392 1.00 80.06 386 ALA A N 1
ATOM 3040 C CA . ALA A 1 386 ? 13.438 15.823 -28.232 1.00 80.06 386 ALA A CA 1
ATOM 3041 C C . ALA A 1 386 ? 13.918 14.431 -28.668 1.00 80.06 386 ALA A C 1
ATOM 3043 O O . ALA A 1 386 ? 14.944 13.961 -28.177 1.00 80.06 386 ALA A O 1
ATOM 3044 N N . LEU A 1 387 ? 13.250 13.820 -29.655 1.00 79.75 387 LEU A N 1
ATOM 3045 C CA . LEU A 1 387 ? 13.672 12.533 -30.207 1.00 79.75 387 LEU A CA 1
ATOM 3046 C C . LEU A 1 387 ? 15.073 12.621 -30.823 1.00 79.75 387 LEU A C 1
ATOM 3048 O O . LEU A 1 387 ? 15.915 11.772 -30.547 1.00 79.75 387 LEU A O 1
ATOM 3052 N N . LYS A 1 388 ? 15.366 13.673 -31.595 1.00 82.81 388 LYS A N 1
ATOM 3053 C CA . LYS A 1 388 ? 16.709 13.885 -32.163 1.00 82.81 388 LYS A CA 1
ATOM 3054 C C . LYS A 1 388 ? 17.780 14.047 -31.086 1.00 82.81 388 LYS A C 1
ATOM 3056 O O . LYS A 1 388 ? 18.845 13.454 -31.202 1.00 82.81 388 LYS A O 1
ATOM 3061 N N . ARG A 1 389 ? 17.491 14.815 -30.030 1.00 83.25 389 ARG A N 1
ATOM 3062 C CA . ARG A 1 389 ? 18.423 15.023 -28.911 1.00 83.25 389 ARG A CA 1
ATOM 3063 C C . ARG A 1 389 ? 18.686 13.761 -28.095 1.00 83.25 389 ARG A C 1
ATOM 3065 O O . ARG A 1 389 ? 19.739 13.677 -27.485 1.00 83.25 389 ARG A O 1
ATOM 3072 N N . SER A 1 390 ? 17.801 12.762 -28.133 1.00 76.38 390 SER A N 1
ATOM 3073 C CA . SER A 1 390 ? 18.006 11.489 -27.418 1.00 76.38 390 SER A CA 1
ATOM 3074 C C . SER A 1 390 ? 19.241 10.694 -27.871 1.00 76.38 390 SER A C 1
ATOM 3076 O O . SER A 1 390 ? 19.658 9.770 -27.177 1.00 76.38 390 SER A O 1
ATOM 3078 N N . VAL A 1 391 ? 19.820 11.043 -29.025 1.00 77.75 391 VAL A N 1
ATOM 3079 C CA . VAL A 1 391 ? 21.024 10.416 -29.589 1.00 77.75 391 VAL A CA 1
ATOM 3080 C C . VAL A 1 391 ? 22.163 11.415 -29.830 1.00 77.75 391 VAL A C 1
ATOM 3082 O O . VAL A 1 391 ? 23.117 11.093 -30.541 1.00 77.75 391 VAL A O 1
ATOM 3085 N N . CYS A 1 392 ? 22.071 12.616 -29.252 1.00 73.00 392 CYS A N 1
ATOM 3086 C CA . CYS A 1 392 ? 23.079 13.667 -29.374 1.00 73.00 392 CYS A CA 1
ATOM 3087 C C . CYS A 1 392 ? 23.646 14.088 -28.006 1.00 73.00 392 CYS A C 1
ATOM 3089 O O . CYS A 1 392 ? 22.969 13.961 -26.989 1.00 73.00 392 CYS A O 1
ATOM 3091 N N . ASP A 1 393 ? 24.869 14.624 -27.997 1.00 74.44 393 ASP A N 1
ATOM 3092 C CA . ASP A 1 393 ? 25.471 15.308 -26.844 1.00 74.44 393 ASP A CA 1
ATOM 3093 C C . ASP A 1 393 ? 24.880 16.720 -26.618 1.00 74.44 393 ASP A C 1
ATOM 3095 O O . ASP A 1 393 ? 24.013 17.182 -27.371 1.00 74.44 393 ASP A O 1
ATOM 3099 N N . GLU A 1 394 ? 25.341 17.419 -25.573 1.00 75.31 394 GLU A N 1
ATOM 3100 C CA . GLU A 1 394 ? 24.888 18.781 -25.238 1.00 75.31 394 GLU A CA 1
ATOM 3101 C C . GLU A 1 394 ? 25.181 19.801 -26.355 1.00 75.31 394 GLU A C 1
ATOM 3103 O O . GLU A 1 394 ? 24.464 20.796 -26.496 1.00 75.31 394 GLU A O 1
ATOM 3108 N N . GLU A 1 395 ? 26.183 19.535 -27.198 1.00 75.56 395 GLU A N 1
ATOM 3109 C CA . GLU A 1 395 ? 26.529 20.346 -28.367 1.00 75.56 395 GLU A CA 1
ATOM 3110 C C . GLU A 1 395 ? 25.777 19.938 -29.650 1.00 75.56 395 GLU A C 1
ATOM 3112 O O . GLU A 1 395 ? 25.956 20.564 -30.700 1.00 75.56 395 GLU A O 1
ATOM 3117 N N . GLY A 1 396 ? 24.914 18.919 -29.587 1.00 73.19 396 GLY A N 1
ATOM 3118 C CA . GLY A 1 396 ? 24.097 18.441 -30.702 1.00 73.19 396 GLY A CA 1
ATOM 3119 C C . GLY A 1 396 ? 24.804 17.478 -31.664 1.00 73.19 396 GLY A C 1
ATOM 3120 O O . GLY A 1 396 ? 24.256 17.176 -32.728 1.00 73.19 396 GLY A O 1
ATOM 3121 N N . ARG A 1 397 ? 25.996 16.978 -31.327 1.00 82.56 397 ARG A N 1
ATOM 3122 C CA . ARG A 1 397 ? 26.720 15.964 -32.111 1.00 82.56 397 ARG A CA 1
ATOM 3123 C C . ARG A 1 397 ? 26.200 14.573 -31.773 1.00 82.56 397 ARG A C 1
ATOM 3125 O O . ARG A 1 397 ? 25.857 14.301 -30.630 1.00 82.56 397 ARG A O 1
ATOM 3132 N N . LEU A 1 398 ? 26.156 13.685 -32.765 1.00 76.69 398 LEU A N 1
ATOM 3133 C CA . LEU A 1 398 ? 25.706 12.308 -32.558 1.00 76.69 398 LEU A CA 1
ATOM 3134 C C . LEU A 1 398 ? 26.639 11.553 -31.609 1.00 76.69 398 LEU A C 1
ATOM 3136 O O . LEU A 1 398 ? 27.860 11.604 -31.762 1.00 76.69 398 LEU A O 1
ATOM 3140 N N . LEU A 1 399 ? 26.038 10.823 -30.671 1.00 73.75 399 LEU A N 1
ATOM 3141 C CA . LEU A 1 399 ? 26.738 9.883 -29.802 1.00 73.75 399 LEU A CA 1
ATOM 3142 C C . LEU A 1 399 ? 27.314 8.720 -30.626 1.00 73.75 399 LEU A C 1
ATOM 3144 O O . LEU A 1 399 ? 26.790 8.371 -31.688 1.00 73.75 399 LEU A O 1
ATOM 3148 N N . ASP A 1 400 ? 28.390 8.104 -30.134 1.00 77.06 400 ASP A N 1
ATOM 3149 C CA . ASP A 1 400 ? 29.097 7.061 -30.880 1.00 77.06 400 ASP A CA 1
ATOM 3150 C C . ASP A 1 400 ? 28.183 5.869 -31.223 1.00 77.06 400 ASP A C 1
ATOM 3152 O O . ASP A 1 400 ? 27.362 5.417 -30.420 1.00 77.06 400 ASP A O 1
ATOM 3156 N N . GLY A 1 401 ? 28.285 5.391 -32.465 1.00 75.56 401 GLY A N 1
ATOM 3157 C CA . GLY A 1 401 ? 27.431 4.337 -33.018 1.00 75.56 401 GLY A CA 1
ATOM 3158 C C . GLY A 1 401 ? 25.947 4.694 -33.205 1.00 75.56 401 GLY A C 1
ATOM 3159 O O . GLY A 1 401 ? 25.194 3.844 -33.691 1.00 75.56 401 GLY A O 1
ATOM 3160 N N . CYS A 1 402 ? 25.510 5.910 -32.854 1.00 81.19 402 CYS A N 1
ATOM 3161 C CA . CYS A 1 402 ? 24.136 6.356 -33.057 1.00 81.19 402 CYS A CA 1
ATOM 3162 C C . CYS A 1 402 ? 23.921 6.949 -34.454 1.00 81.19 402 CYS A C 1
ATOM 3164 O O . CYS A 1 402 ? 24.813 7.536 -35.064 1.00 81.19 402 CYS A O 1
ATOM 3166 N N . THR A 1 403 ? 22.694 6.835 -34.956 1.00 87.94 403 THR A N 1
ATOM 3167 C CA . THR A 1 403 ? 22.269 7.444 -36.223 1.00 87.94 403 THR A CA 1
ATOM 3168 C C . THR A 1 403 ? 20.990 8.234 -36.011 1.00 87.94 403 THR A C 1
ATOM 3170 O O . THR A 1 403 ? 20.145 7.841 -35.206 1.00 87.94 403 THR A O 1
ATOM 3173 N N . CYS A 1 404 ? 20.850 9.335 -36.739 1.00 90.00 404 CYS A N 1
ATOM 3174 C CA . CYS A 1 404 ? 19.647 10.149 -36.769 1.00 90.00 404 CYS A CA 1
ATOM 3175 C C . CYS A 1 404 ? 19.416 10.583 -38.210 1.00 90.00 404 CYS A C 1
ATOM 3177 O O . CYS A 1 404 ? 20.228 11.308 -38.786 1.00 90.00 404 CYS A O 1
ATOM 3179 N N . GLU A 1 405 ? 18.323 10.122 -38.795 1.00 93.38 405 GLU A N 1
ATOM 3180 C CA . GLU A 1 405 ? 17.970 10.408 -40.176 1.00 93.38 405 GLU A CA 1
ATOM 3181 C C . GLU A 1 405 ? 16.468 10.642 -40.316 1.00 93.38 405 GLU A C 1
ATOM 3183 O O . GLU A 1 405 ? 15.664 10.349 -39.431 1.00 93.38 405 GLU A O 1
ATOM 3188 N N . THR A 1 406 ? 16.084 11.248 -41.430 1.00 92.06 406 THR A N 1
ATOM 3189 C CA . THR A 1 406 ? 14.681 11.407 -41.806 1.00 92.06 406 THR A CA 1
ATOM 3190 C C . THR A 1 406 ? 14.398 10.424 -42.929 1.00 92.06 406 THR A C 1
ATOM 3192 O O . THR A 1 406 ? 15.058 10.474 -43.965 1.00 92.06 406 THR A O 1
ATOM 3195 N N . VAL A 1 407 ? 13.456 9.513 -42.706 1.00 92.25 407 VAL A N 1
ATOM 3196 C CA . VAL A 1 407 ? 13.104 8.429 -43.632 1.00 92.25 407 VAL A CA 1
ATOM 3197 C C . VAL A 1 407 ? 11.661 8.578 -44.086 1.00 92.25 407 VAL A C 1
ATOM 3199 O O . VAL A 1 407 ? 10.832 9.127 -43.367 1.00 92.25 407 VAL A O 1
ATOM 3202 N N . VAL A 1 408 ? 11.349 8.080 -45.279 1.00 91.12 408 VAL A N 1
ATOM 3203 C CA . VAL A 1 408 ? 9.983 8.087 -45.813 1.00 91.12 408 VAL A CA 1
ATOM 3204 C C . VAL A 1 408 ? 9.481 6.650 -45.884 1.00 91.12 408 VAL A C 1
ATOM 3206 O O . VAL A 1 408 ? 9.995 5.856 -46.668 1.00 91.12 408 VAL A O 1
ATOM 3209 N N . LEU A 1 409 ? 8.478 6.320 -45.069 1.00 88.69 409 LEU A N 1
ATOM 3210 C CA . LEU A 1 409 ? 7.829 5.007 -45.030 1.00 88.69 409 LEU A CA 1
ATOM 3211 C C . LEU A 1 409 ? 6.443 5.139 -45.670 1.00 88.69 409 LEU A C 1
ATOM 3213 O O . LEU A 1 409 ? 5.627 5.928 -45.204 1.00 88.69 409 LEU A O 1
ATOM 3217 N N . ASN A 1 410 ? 6.204 4.441 -46.785 1.00 87.25 410 ASN A N 1
ATOM 3218 C CA . ASN A 1 410 ? 4.957 4.498 -47.572 1.00 87.25 410 ASN A CA 1
ATOM 3219 C C . ASN A 1 410 ? 4.394 5.914 -47.820 1.00 87.25 410 ASN A C 1
ATOM 3221 O O . ASN A 1 410 ? 3.185 6.132 -47.800 1.00 87.25 410 ASN A O 1
ATOM 3225 N N . GLY A 1 411 ? 5.277 6.880 -48.091 1.00 83.81 411 GLY A N 1
ATOM 3226 C CA . GLY A 1 411 ? 4.902 8.270 -48.381 1.00 83.81 411 GLY A CA 1
ATOM 3227 C C . GLY A 1 411 ? 4.778 9.178 -47.154 1.00 83.81 411 GLY A C 1
ATOM 3228 O O . GLY A 1 411 ? 4.548 10.373 -47.319 1.00 83.81 411 GLY A O 1
ATOM 3229 N N . THR A 1 412 ? 4.986 8.652 -45.946 1.00 86.56 412 THR A N 1
ATOM 3230 C CA . THR A 1 412 ? 4.964 9.409 -44.689 1.00 86.56 412 THR A CA 1
ATOM 3231 C C . THR A 1 412 ? 6.383 9.633 -44.162 1.00 86.56 412 THR A C 1
ATOM 3233 O O . THR A 1 412 ? 7.184 8.703 -44.109 1.00 86.56 412 THR A O 1
ATOM 3236 N N . GLU A 1 413 ? 6.710 10.869 -43.775 1.00 89.62 413 GLU A N 1
ATOM 3237 C CA . GLU A 1 413 ? 8.018 11.223 -43.205 1.00 89.62 413 GLU A CA 1
ATOM 3238 C C . GLU A 1 413 ? 8.109 10.829 -41.721 1.00 89.62 413 GLU A C 1
ATOM 3240 O O . GLU A 1 413 ? 7.269 11.225 -40.914 1.00 89.62 413 GLU A O 1
ATOM 3245 N N . PHE A 1 414 ? 9.175 10.122 -41.353 1.00 91.50 414 PHE A N 1
ATOM 3246 C CA . PHE A 1 414 ? 9.532 9.774 -39.982 1.00 91.50 414 PHE A CA 1
ATOM 3247 C C . PHE A 1 414 ? 10.934 10.276 -39.649 1.00 91.50 414 PHE A C 1
ATOM 3249 O O . PHE A 1 414 ? 11.836 10.264 -40.487 1.00 91.50 414 PHE A O 1
ATOM 3256 N N . VAL A 1 415 ? 11.155 10.638 -38.388 1.00 92.94 415 VAL A N 1
ATOM 3257 C CA . VAL A 1 415 ? 12.508 10.715 -37.831 1.00 92.94 415 VAL A CA 1
ATOM 3258 C C . VAL A 1 415 ? 12.887 9.337 -37.320 1.00 92.94 415 VAL A C 1
ATOM 3260 O O . VAL A 1 415 ? 12.248 8.832 -36.402 1.00 92.94 415 VAL A O 1
ATOM 3263 N N . LYS A 1 416 ? 13.927 8.745 -37.903 1.00 93.88 416 LYS A N 1
ATOM 3264 C CA . LYS A 1 416 ? 14.519 7.488 -37.455 1.00 93.88 416 LYS A CA 1
ATOM 3265 C C . LYS A 1 416 ? 15.759 7.807 -36.633 1.00 93.88 416 LYS A C 1
ATOM 3267 O O . LYS A 1 416 ? 16.728 8.364 -37.149 1.00 93.88 416 LYS A O 1
ATOM 3272 N N . VAL A 1 417 ? 15.733 7.442 -35.358 1.00 88.69 417 VAL A N 1
ATOM 3273 C CA . VAL A 1 417 ? 16.928 7.413 -34.513 1.00 88.69 417 VAL A CA 1
ATOM 3274 C C . VAL A 1 417 ? 17.279 5.971 -34.203 1.00 88.69 417 VAL A C 1
ATOM 3276 O O . VAL A 1 417 ? 16.402 5.143 -33.972 1.00 88.69 417 VAL A O 1
ATOM 3279 N N . SER A 1 418 ? 18.564 5.649 -34.207 1.00 86.25 418 SER A N 1
ATOM 3280 C CA . SER A 1 418 ? 19.034 4.327 -33.816 1.00 86.25 418 SER A CA 1
ATOM 3281 C C . SER A 1 418 ? 20.214 4.465 -32.881 1.00 86.25 418 SER A C 1
ATOM 3283 O O . SER A 1 418 ? 21.148 5.199 -33.189 1.00 86.25 418 SER A O 1
ATOM 3285 N N . SER A 1 419 ? 20.190 3.721 -31.780 1.00 84.44 419 SER A N 1
ATOM 3286 C CA . SER A 1 419 ? 21.260 3.689 -30.789 1.00 84.44 419 SER A CA 1
ATOM 3287 C C . SER A 1 419 ? 21.677 2.244 -30.494 1.00 84.44 419 SER A C 1
ATOM 3289 O O . SER A 1 419 ? 20.815 1.366 -30.349 1.00 84.44 419 SER A O 1
ATOM 3291 N N . PRO A 1 420 ? 22.986 1.950 -30.408 1.00 76.00 420 PRO A N 1
ATOM 3292 C CA . PRO A 1 420 ? 23.448 0.679 -29.879 1.00 76.00 420 PRO A CA 1
ATOM 3293 C C . PRO A 1 420 ? 23.079 0.609 -28.396 1.00 76.00 420 PRO A C 1
ATOM 3295 O O . PRO A 1 420 ? 23.093 1.612 -27.686 1.00 76.00 420 PRO A O 1
ATOM 3298 N N . GLN A 1 421 ? 22.702 -0.572 -27.937 1.00 75.56 421 GLN A N 1
ATOM 3299 C CA . GLN A 1 421 ? 22.379 -0.866 -26.550 1.00 75.56 421 GLN A CA 1
ATOM 3300 C C . GLN A 1 421 ? 23.236 -2.056 -26.133 1.00 75.56 421 GLN A C 1
ATOM 3302 O O . GLN A 1 421 ? 23.407 -3.004 -26.900 1.00 75.56 421 GLN A O 1
ATOM 3307 N N . ARG A 1 422 ? 23.803 -2.010 -24.932 1.00 63.19 422 ARG A N 1
ATOM 3308 C CA . ARG A 1 422 ? 24.587 -3.118 -24.389 1.00 63.19 422 ARG A CA 1
ATOM 3309 C C . ARG A 1 422 ? 23.925 -3.573 -23.107 1.00 63.19 422 ARG A C 1
ATOM 3311 O O . ARG A 1 422 ? 23.816 -2.796 -22.167 1.00 63.19 422 ARG A O 1
ATOM 3318 N N . ILE A 1 423 ? 23.475 -4.821 -23.094 1.00 55.22 423 ILE A N 1
ATOM 3319 C CA . ILE A 1 423 ? 22.965 -5.464 -21.888 1.00 55.22 423 ILE A CA 1
ATOM 3320 C C . ILE A 1 423 ? 24.106 -6.290 -21.304 1.00 55.22 423 ILE A C 1
ATOM 3322 O O . ILE A 1 423 ? 24.641 -7.178 -21.972 1.00 55.22 423 ILE A O 1
ATOM 3326 N N . SER A 1 424 ? 24.480 -5.986 -20.065 1.00 47.94 424 SER A N 1
ATOM 3327 C CA . SER A 1 424 ? 25.444 -6.786 -19.312 1.00 47.94 424 SER A CA 1
ATOM 3328 C C . SER A 1 424 ? 24.832 -8.135 -18.936 1.00 47.94 424 SER A C 1
ATOM 3330 O O . SER A 1 424 ? 23.710 -8.203 -18.438 1.00 47.94 424 SER A O 1
ATOM 3332 N N . LEU A 1 425 ? 25.577 -9.210 -19.175 1.00 46.44 425 LEU A N 1
ATOM 3333 C CA . LEU A 1 425 ? 25.305 -10.551 -18.669 1.00 46.44 425 LEU A CA 1
ATOM 3334 C C . LEU A 1 425 ? 26.338 -10.906 -17.591 1.00 46.44 425 LEU A C 1
ATOM 3336 O O . LEU A 1 425 ? 27.467 -10.407 -17.572 1.00 46.44 425 LEU A O 1
ATOM 3340 N N . THR A 1 426 ? 25.985 -11.843 -16.715 1.00 38.31 426 THR A N 1
ATOM 3341 C CA . THR A 1 426 ? 26.904 -12.370 -15.702 1.00 38.31 426 THR A CA 1
ATOM 3342 C C . THR A 1 426 ? 28.203 -12.900 -16.330 1.00 38.31 426 THR A C 1
ATOM 3344 O O . THR A 1 426 ? 28.203 -13.597 -17.346 1.00 38.31 426 THR A O 1
ATOM 3347 N N . GLY A 1 427 ? 29.345 -12.564 -15.716 1.00 43.12 427 GLY A N 1
ATOM 3348 C CA . GLY A 1 427 ? 30.664 -13.060 -16.133 1.00 43.12 427 GLY A CA 1
ATOM 3349 C C . GLY A 1 427 ? 31.371 -12.265 -17.241 1.00 43.12 427 GLY A C 1
ATOM 3350 O O . GLY A 1 427 ? 32.099 -12.871 -18.021 1.00 43.12 427 GLY A O 1
ATOM 3351 N N . LYS A 1 428 ? 31.203 -10.932 -17.300 1.00 46.28 428 LYS A N 1
ATOM 3352 C CA . LYS A 1 428 ? 31.784 -10.034 -18.333 1.00 46.28 428 LYS A CA 1
ATOM 3353 C C . LYS A 1 428 ? 31.291 -10.313 -19.760 1.00 46.28 428 LYS A C 1
ATOM 3355 O O . LYS A 1 428 ? 31.958 -9.946 -20.727 1.00 46.28 428 LYS A O 1
ATOM 3360 N N . LYS A 1 429 ? 30.137 -10.961 -19.892 1.00 44.19 429 LYS A N 1
ATOM 3361 C CA . LYS A 1 429 ? 29.490 -11.206 -21.180 1.00 44.19 429 LYS A CA 1
ATOM 3362 C C . LYS A 1 429 ? 28.526 -10.072 -21.477 1.00 44.19 429 LYS A C 1
ATOM 3364 O O . LYS A 1 429 ? 27.960 -9.486 -20.564 1.00 44.19 429 LYS A O 1
ATOM 3369 N N . TRP A 1 430 ? 28.328 -9.777 -22.751 1.00 53.84 430 TRP A N 1
ATOM 3370 C CA . TRP A 1 430 ? 27.444 -8.698 -23.178 1.00 53.84 430 TRP A CA 1
ATOM 3371 C C . TRP A 1 430 ? 26.556 -9.177 -24.320 1.00 53.84 430 TRP A C 1
ATOM 3373 O O . TRP A 1 430 ? 27.022 -9.895 -25.213 1.00 53.84 430 TRP A O 1
ATOM 3383 N N . ILE A 1 431 ? 25.289 -8.761 -24.289 1.00 56.53 431 ILE A N 1
ATOM 3384 C CA . ILE A 1 431 ? 24.401 -8.803 -25.451 1.00 56.53 431 ILE A CA 1
ATOM 3385 C C . ILE A 1 431 ? 24.419 -7.416 -26.068 1.00 56.53 431 ILE A C 1
ATOM 3387 O O . ILE A 1 431 ? 24.087 -6.421 -25.421 1.00 56.53 431 ILE A O 1
ATOM 3391 N N . GLU A 1 432 ? 24.793 -7.359 -27.337 1.00 69.00 432 GLU A N 1
ATOM 3392 C CA . GLU A 1 432 ? 24.625 -6.155 -28.128 1.00 69.00 432 GLU A CA 1
ATOM 3393 C C . GLU A 1 432 ? 23.239 -6.175 -28.767 1.00 69.00 432 GLU A C 1
ATOM 3395 O O . GLU A 1 432 ? 22.871 -7.100 -29.487 1.00 69.00 432 GLU A O 1
ATOM 3400 N N . ALA A 1 433 ? 22.467 -5.134 -28.499 1.00 73.12 433 ALA A N 1
ATOM 3401 C CA . ALA A 1 433 ? 21.195 -4.890 -29.138 1.00 73.12 433 ALA A CA 1
ATOM 3402 C C . ALA A 1 433 ? 21.218 -3.527 -29.822 1.00 73.12 433 ALA A C 1
ATOM 3404 O O . ALA A 1 433 ? 22.103 -2.696 -29.619 1.00 73.12 433 ALA A O 1
ATOM 3405 N N . ARG A 1 434 ? 20.238 -3.291 -30.679 1.00 81.38 434 ARG A N 1
ATOM 3406 C CA . ARG A 1 434 ? 20.021 -1.997 -31.306 1.00 81.38 434 ARG A CA 1
ATOM 3407 C C . ARG A 1 434 ? 18.589 -1.587 -31.046 1.00 81.38 434 ARG A C 1
ATOM 3409 O O . ARG A 1 434 ? 17.669 -2.335 -31.373 1.00 81.38 434 ARG A O 1
ATOM 3416 N N . ARG A 1 435 ? 18.438 -0.405 -30.453 1.00 86.81 435 ARG A N 1
ATOM 3417 C CA . ARG A 1 435 ? 17.150 0.261 -30.324 1.00 86.81 435 ARG A CA 1
ATOM 3418 C C . ARG A 1 435 ? 16.993 1.204 -31.503 1.00 86.81 435 ARG A C 1
ATOM 3420 O O . ARG A 1 435 ? 17.844 2.069 -31.710 1.00 86.81 435 ARG A O 1
ATOM 3427 N N . THR A 1 436 ? 15.917 1.049 -32.253 1.00 89.38 436 THR A N 1
ATOM 3428 C CA . THR A 1 436 ? 15.567 1.926 -33.368 1.00 89.38 436 THR A CA 1
ATOM 3429 C C . THR A 1 436 ? 14.184 2.501 -33.113 1.00 89.38 436 THR A C 1
ATOM 3431 O O . THR A 1 436 ? 13.240 1.762 -32.859 1.00 89.38 436 THR A O 1
ATOM 3434 N N . THR A 1 437 ? 14.067 3.822 -33.158 1.00 90.75 437 THR A N 1
ATOM 3435 C CA . THR A 1 437 ? 12.815 4.533 -32.913 1.00 90.75 437 THR A CA 1
ATOM 3436 C C . THR A 1 437 ? 12.445 5.349 -34.141 1.00 90.75 437 THR A C 1
ATOM 3438 O O . THR A 1 437 ? 13.246 6.158 -34.610 1.00 90.75 437 THR A O 1
ATOM 3441 N N . TYR A 1 438 ? 11.225 5.158 -34.637 1.00 92.12 438 TYR A N 1
ATOM 3442 C CA . TYR A 1 438 ? 10.626 5.966 -35.692 1.00 92.12 438 TYR A CA 1
ATOM 3443 C C . TYR A 1 438 ? 9.576 6.881 -35.073 1.00 92.12 438 TYR A C 1
ATOM 3445 O O . TYR A 1 438 ? 8.593 6.397 -34.522 1.00 92.12 438 TYR A O 1
ATOM 3453 N N . GLY A 1 439 ? 9.779 8.191 -35.170 1.00 89.69 439 GLY A N 1
ATOM 3454 C CA . GLY A 1 439 ? 8.824 9.197 -34.715 1.00 89.69 439 GLY A CA 1
ATOM 3455 C C . GLY A 1 439 ? 8.155 9.902 -35.888 1.00 89.69 439 GLY A C 1
ATOM 3456 O O . GLY A 1 439 ? 8.834 10.532 -36.705 1.00 89.69 439 GLY A O 1
ATOM 3457 N N . TYR A 1 440 ? 6.832 9.821 -35.955 1.00 89.06 440 TYR A N 1
ATOM 3458 C CA . TYR A 1 440 ? 5.988 10.623 -36.834 1.00 89.06 440 TYR A CA 1
ATOM 3459 C C . TYR A 1 440 ? 5.305 11.713 -36.013 1.00 89.06 440 TYR A C 1
ATOM 3461 O O . TYR A 1 440 ? 4.647 11.423 -35.016 1.00 89.06 440 TYR A O 1
ATOM 3469 N N . TYR A 1 441 ? 5.454 12.963 -36.448 1.00 86.50 441 TYR A N 1
ATOM 3470 C CA . TYR A 1 441 ? 4.890 14.129 -35.776 1.00 86.50 441 TYR A CA 1
ATOM 3471 C C . TYR A 1 441 ? 4.290 15.070 -36.823 1.00 86.50 441 TYR A C 1
ATOM 3473 O O . TYR A 1 441 ? 5.019 15.582 -37.677 1.00 86.50 441 TYR A O 1
ATOM 3481 N N . LYS A 1 442 ? 2.977 15.306 -36.763 1.00 81.56 442 LYS A N 1
ATOM 3482 C CA . LYS A 1 442 ? 2.259 16.230 -37.658 1.00 81.56 442 LYS A CA 1
ATOM 3483 C C . LYS A 1 442 ? 1.511 17.270 -36.835 1.00 81.56 442 LYS A C 1
ATOM 3485 O O . LYS A 1 442 ? 0.810 16.910 -35.897 1.00 81.56 442 LYS A O 1
ATOM 3490 N N . ASP A 1 443 ? 1.666 18.542 -37.192 1.00 76.81 443 ASP A N 1
ATOM 3491 C CA . ASP A 1 443 ? 0.934 19.652 -36.576 1.00 76.81 443 ASP A CA 1
ATOM 3492 C C . ASP A 1 443 ? -0.478 19.804 -37.178 1.00 76.81 443 ASP A C 1
ATOM 3494 O O . ASP A 1 443 ? -0.683 19.569 -38.370 1.00 76.81 443 ASP A O 1
ATOM 3498 N N . ASN A 1 444 ? -1.416 20.314 -36.367 1.00 64.94 444 ASN A N 1
ATOM 3499 C CA . ASN A 1 444 ? -2.768 20.752 -36.756 1.00 64.94 444 ASN A CA 1
ATOM 3500 C C . ASN A 1 444 ? -3.672 19.686 -37.437 1.00 64.94 444 ASN A C 1
ATOM 3502 O O . ASN A 1 444 ? -3.870 19.733 -38.656 1.00 64.94 444 ASN A O 1
ATOM 3506 N N . PRO A 1 445 ? -4.339 18.794 -36.671 1.00 67.81 445 PRO A N 1
ATOM 3507 C CA . PRO A 1 445 ? -4.201 18.541 -35.228 1.00 67.81 445 PRO A CA 1
ATOM 3508 C C . PRO A 1 445 ? -2.883 17.823 -34.899 1.00 67.81 445 PRO A C 1
ATOM 3510 O O . PRO A 1 445 ? -2.309 17.186 -35.780 1.00 67.81 445 PRO A O 1
ATOM 3513 N N . LEU A 1 446 ? -2.398 17.930 -33.653 1.00 73.06 446 LEU A N 1
ATOM 3514 C CA . LEU A 1 446 ? -1.167 17.244 -33.257 1.00 73.06 446 LEU A CA 1
ATOM 3515 C C . LEU A 1 446 ? -1.386 15.731 -33.279 1.00 73.06 446 LEU A C 1
ATOM 3517 O O . LEU A 1 446 ? -2.146 15.206 -32.464 1.00 73.06 446 LEU A O 1
ATOM 3521 N N . ARG A 1 447 ? -0.676 15.057 -34.183 1.00 80.38 447 ARG A N 1
ATOM 3522 C CA . ARG A 1 447 ? -0.619 13.598 -34.265 1.00 80.38 447 ARG A CA 1
ATOM 3523 C C . ARG A 1 447 ? 0.797 13.124 -34.020 1.00 80.38 447 ARG A C 1
ATOM 3525 O O . ARG A 1 447 ? 1.720 13.579 -34.700 1.00 80.38 447 ARG A O 1
ATOM 3532 N N . CYS A 1 448 ? 0.944 12.208 -33.074 1.00 83.81 448 CYS A N 1
ATOM 3533 C CA . CYS A 1 448 ? 2.204 11.571 -32.736 1.00 83.81 448 CYS A CA 1
ATOM 3534 C C . CYS A 1 448 ? 2.067 10.061 -32.914 1.00 83.81 448 CYS A C 1
ATOM 3536 O O . CYS A 1 448 ? 1.114 9.468 -32.415 1.00 83.81 448 CYS A O 1
ATOM 3538 N N . MET A 1 449 ? 3.029 9.445 -33.596 1.00 87.25 449 MET A N 1
ATOM 3539 C CA . MET A 1 449 ? 3.185 7.996 -33.589 1.00 87.25 449 MET A CA 1
ATOM 3540 C C . MET A 1 449 ? 4.649 7.645 -33.367 1.00 87.25 449 MET A C 1
ATOM 3542 O O . MET A 1 449 ? 5.522 8.170 -34.062 1.00 87.25 449 MET A O 1
ATOM 3546 N N . THR A 1 450 ? 4.909 6.744 -32.425 1.00 88.38 450 THR A N 1
ATOM 3547 C CA . THR A 1 450 ? 6.254 6.245 -32.135 1.00 88.38 450 THR A CA 1
ATOM 3548 C C . THR A 1 450 ? 6.289 4.736 -32.329 1.00 88.38 450 THR A C 1
ATOM 3550 O O . THR A 1 450 ? 5.512 4.011 -31.717 1.00 88.38 450 THR A O 1
ATOM 3553 N N . ILE A 1 451 ? 7.194 4.262 -33.185 1.00 91.62 451 ILE A N 1
ATOM 3554 C CA . ILE A 1 451 ? 7.500 2.836 -33.348 1.00 91.62 451 ILE A CA 1
ATOM 3555 C C . ILE A 1 451 ? 8.853 2.595 -32.692 1.00 91.62 451 ILE A C 1
ATOM 3557 O O . ILE A 1 451 ? 9.844 3.189 -33.121 1.00 91.62 451 ILE A O 1
ATOM 3561 N N . VAL A 1 452 ? 8.915 1.736 -31.677 1.00 90.50 452 VAL A N 1
ATOM 3562 C CA . VAL A 1 452 ? 10.170 1.370 -31.010 1.00 90.50 452 VAL A CA 1
ATOM 3563 C C . VAL A 1 452 ? 10.487 -0.083 -31.312 1.00 90.50 452 VAL A C 1
ATOM 3565 O O . VAL A 1 452 ? 9.667 -0.967 -31.099 1.00 90.50 452 VAL A O 1
ATOM 3568 N N . GLN A 1 453 ? 11.690 -0.317 -31.816 1.00 92.19 453 GLN A N 1
ATOM 3569 C CA . GLN A 1 453 ? 12.195 -1.613 -32.238 1.00 92.19 453 GLN A CA 1
ATOM 3570 C C . GLN A 1 453 ? 13.436 -1.973 -31.432 1.00 92.19 453 GLN A C 1
ATOM 3572 O O . GLN A 1 453 ? 14.354 -1.161 -31.305 1.00 92.19 453 GLN A O 1
ATOM 3577 N N . TRP A 1 454 ? 13.475 -3.199 -30.918 1.00 86.19 454 TRP A N 1
ATOM 3578 C CA . TRP A 1 454 ? 14.613 -3.756 -30.198 1.00 86.19 454 TRP A CA 1
ATOM 3579 C C . TRP A 1 454 ? 15.111 -5.029 -30.873 1.00 86.19 454 TRP A C 1
ATOM 3581 O O . TRP A 1 454 ? 14.439 -6.059 -30.832 1.00 86.19 454 TRP A O 1
ATOM 3591 N N . ALA A 1 455 ? 16.307 -4.973 -31.459 1.00 82.50 455 ALA A N 1
ATOM 3592 C CA . ALA A 1 455 ? 16.881 -6.094 -32.198 1.00 82.50 455 ALA A CA 1
ATOM 3593 C C . ALA A 1 455 ? 18.258 -6.507 -31.662 1.00 82.50 455 ALA A C 1
ATOM 3595 O O . ALA A 1 455 ? 19.193 -5.701 -31.632 1.00 82.50 455 ALA A O 1
ATOM 3596 N N . THR A 1 456 ? 18.408 -7.780 -31.302 1.00 76.50 456 THR A N 1
ATOM 3597 C CA . THR A 1 456 ? 19.649 -8.364 -30.761 1.00 76.50 456 THR A CA 1
ATOM 3598 C C . THR A 1 456 ? 20.594 -8.905 -31.835 1.00 76.50 456 THR A C 1
ATOM 3600 O O . THR A 1 456 ? 21.724 -9.278 -31.532 1.00 76.50 456 THR A O 1
ATOM 3603 N N . SER A 1 457 ? 20.168 -8.952 -33.102 1.00 77.00 457 SER A N 1
ATOM 3604 C CA . SER A 1 457 ? 20.993 -9.434 -34.214 1.00 77.00 457 SER A CA 1
ATOM 3605 C C . SER A 1 457 ? 20.660 -8.743 -35.540 1.00 77.00 457 SER A C 1
ATOM 3607 O O . SER A 1 457 ? 19.597 -8.145 -35.706 1.00 77.00 457 SER A O 1
ATOM 3609 N N . GLU A 1 458 ? 21.584 -8.815 -36.501 1.00 81.50 458 GLU A N 1
ATOM 3610 C CA . GLU A 1 458 ? 21.424 -8.190 -37.820 1.00 81.50 458 GLU A CA 1
ATOM 3611 C C . GLU A 1 458 ? 20.253 -8.762 -38.643 1.00 81.50 458 GLU A C 1
ATOM 3613 O O . GLU A 1 458 ? 19.532 -7.977 -39.260 1.00 81.50 458 GLU A O 1
ATOM 3618 N N . PRO A 1 459 ? 19.988 -10.084 -38.641 1.00 81.44 459 PRO A N 1
ATOM 3619 C CA . PRO A 1 459 ? 18.793 -10.626 -39.283 1.00 81.44 459 PRO A CA 1
ATOM 3620 C C . PRO A 1 459 ? 17.474 -10.056 -38.727 1.00 81.44 459 PRO A C 1
ATOM 3622 O O . PRO A 1 459 ? 16.619 -9.652 -39.512 1.00 81.44 459 PRO A O 1
ATOM 3625 N N . PHE A 1 460 ? 17.334 -9.920 -37.400 1.00 82.00 460 PHE A N 1
ATOM 3626 C CA . PHE A 1 460 ? 16.144 -9.295 -36.803 1.00 82.00 460 PHE A CA 1
ATOM 3627 C C . PHE A 1 460 ? 16.023 -7.813 -37.147 1.00 82.00 460 PHE A C 1
ATOM 3629 O O . PHE A 1 460 ? 14.913 -7.334 -37.353 1.00 82.00 460 PHE A O 1
ATOM 3636 N N . ARG A 1 461 ? 17.142 -7.087 -37.270 1.00 86.31 461 ARG A N 1
ATOM 3637 C CA . ARG A 1 461 ? 17.125 -5.685 -37.728 1.00 86.31 461 ARG A CA 1
ATOM 3638 C C . ARG A 1 461 ? 16.550 -5.563 -39.135 1.00 86.31 461 ARG A C 1
ATOM 3640 O O . ARG A 1 461 ? 15.713 -4.700 -39.360 1.00 86.31 461 ARG A O 1
ATOM 3647 N N . LYS A 1 462 ? 16.947 -6.446 -40.057 1.00 86.94 462 LYS A N 1
ATOM 3648 C CA . LYS A 1 462 ? 16.399 -6.465 -41.423 1.00 86.94 462 LYS A CA 1
ATOM 3649 C C . LYS A 1 462 ? 14.906 -6.772 -41.432 1.00 86.94 462 LYS A C 1
ATOM 3651 O O . LYS A 1 462 ? 14.147 -6.069 -42.086 1.00 86.94 462 LYS A O 1
ATOM 3656 N N . GLU A 1 463 ? 14.489 -7.776 -40.670 1.00 86.75 463 GLU A N 1
ATOM 3657 C CA . GLU A 1 463 ? 13.081 -8.166 -40.569 1.00 86.75 463 GLU A CA 1
ATOM 3658 C C . GLU A 1 463 ? 12.220 -7.038 -39.972 1.00 86.75 463 GLU A C 1
ATOM 3660 O O . GLU A 1 463 ? 11.140 -6.729 -40.470 1.00 86.75 463 GLU A O 1
ATOM 3665 N N . MET A 1 464 ? 12.733 -6.350 -38.950 1.00 90.62 464 MET A N 1
ATOM 3666 C CA . MET A 1 464 ? 12.104 -5.167 -38.364 1.00 90.62 464 MET A CA 1
ATOM 3667 C C . MET A 1 464 ? 12.088 -3.956 -39.305 1.00 90.62 464 MET A C 1
ATOM 3669 O O . MET A 1 464 ? 11.101 -3.218 -39.324 1.00 90.62 464 MET A O 1
ATOM 3673 N N . ASP A 1 465 ? 13.132 -3.743 -40.106 1.00 89.56 465 ASP A N 1
ATOM 3674 C CA . ASP A 1 465 ? 13.134 -2.710 -41.145 1.00 89.56 465 ASP A CA 1
ATOM 3675 C C . ASP A 1 465 ? 12.082 -3.025 -42.228 1.00 89.56 465 ASP A C 1
ATOM 3677 O O . ASP A 1 465 ? 11.403 -2.115 -42.701 1.00 89.56 465 ASP A O 1
ATOM 3681 N N . GLU A 1 466 ? 11.868 -4.299 -42.579 1.00 90.94 466 GLU A N 1
ATOM 3682 C CA . GLU A 1 466 ? 10.783 -4.721 -43.478 1.00 90.94 466 GLU A CA 1
ATOM 3683 C C . GLU A 1 466 ? 9.392 -4.499 -42.863 1.00 90.94 466 GLU A C 1
ATOM 3685 O O . GLU A 1 466 ? 8.476 -4.038 -43.555 1.00 90.94 466 GLU A O 1
ATOM 3690 N N . MET A 1 467 ? 9.230 -4.754 -41.557 1.00 92.94 467 MET A N 1
ATOM 3691 C CA . MET A 1 467 ? 8.011 -4.386 -40.827 1.00 92.94 467 MET A CA 1
ATOM 3692 C C . MET A 1 467 ? 7.785 -2.876 -40.891 1.00 92.94 467 MET A C 1
ATOM 3694 O O . MET A 1 467 ? 6.701 -2.454 -41.294 1.00 92.94 467 MET A O 1
ATOM 3698 N N . ALA A 1 468 ? 8.807 -2.070 -40.578 1.00 89.88 468 ALA A N 1
ATOM 3699 C CA . ALA A 1 468 ? 8.759 -0.607 -40.624 1.00 89.88 468 ALA A CA 1
ATOM 3700 C C . ALA A 1 468 ? 8.375 -0.095 -42.023 1.00 89.88 468 ALA A C 1
ATOM 3702 O O . ALA A 1 468 ? 7.492 0.747 -42.157 1.00 89.88 468 ALA A O 1
ATOM 3703 N N . GLN A 1 469 ? 8.957 -0.653 -43.086 1.00 90.50 469 GLN A N 1
ATOM 3704 C CA . GLN A 1 469 ? 8.619 -0.302 -44.471 1.00 90.50 469 GLN A CA 1
ATOM 3705 C C . GLN A 1 469 ? 7.175 -0.635 -44.851 1.00 90.50 469 GLN A C 1
ATOM 3707 O O . GLN A 1 469 ? 6.640 -0.052 -45.792 1.00 90.50 469 GLN A O 1
ATOM 3712 N N . SER A 1 470 ? 6.524 -1.553 -44.138 1.00 91.56 470 SER A N 1
ATOM 3713 C CA . SER A 1 470 ? 5.118 -1.874 -44.362 1.00 91.56 470 SER A CA 1
ATOM 3714 C C . SER A 1 470 ? 4.138 -0.961 -43.624 1.00 91.56 470 SER A C 1
ATOM 3716 O O . SER A 1 470 ? 2.936 -1.064 -43.867 1.00 91.56 470 SER A O 1
ATOM 3718 N N . PHE A 1 471 ? 4.623 -0.065 -42.755 1.00 90.94 471 PHE A N 1
ATOM 3719 C CA . PHE A 1 471 ? 3.757 0.856 -42.026 1.00 90.94 471 PHE A CA 1
ATOM 3720 C C . PHE A 1 471 ? 3.098 1.860 -42.952 1.00 90.94 471 PHE A C 1
ATOM 3722 O O . PHE A 1 471 ? 3.743 2.504 -43.776 1.00 90.94 471 PHE A O 1
ATOM 3729 N N . PHE A 1 472 ? 1.801 2.024 -42.764 1.00 87.69 472 PHE A N 1
ATOM 3730 C CA . PHE A 1 472 ? 0.978 2.992 -43.451 1.00 87.69 472 PHE A CA 1
ATOM 3731 C C . PHE A 1 472 ? 0.116 3.715 -42.423 1.00 87.69 472 PHE A C 1
ATOM 3733 O O . PHE A 1 472 ? -0.590 3.073 -41.645 1.00 87.69 472 PHE A O 1
ATOM 3740 N N . ILE A 1 473 ? 0.161 5.047 -42.436 1.00 84.12 473 ILE A N 1
ATOM 3741 C CA . ILE A 1 473 ? -0.732 5.891 -41.643 1.00 84.12 473 ILE A CA 1
ATOM 3742 C C . ILE A 1 473 ? -1.784 6.453 -42.589 1.00 84.12 473 ILE A C 1
ATOM 3744 O O . ILE A 1 473 ? -1.460 7.161 -43.544 1.00 84.12 473 ILE A O 1
ATOM 3748 N N . ARG A 1 474 ? -3.054 6.157 -42.322 1.00 76.88 474 ARG A N 1
ATOM 3749 C CA . ARG A 1 474 ? -4.161 6.751 -43.061 1.00 76.88 474 ARG A CA 1
ATOM 3750 C C . ARG A 1 474 ? -4.286 8.220 -42.668 1.00 76.88 474 ARG A C 1
ATOM 3752 O O . ARG A 1 474 ? -4.637 8.546 -41.533 1.00 76.88 474 ARG A O 1
ATOM 3759 N N . GLU A 1 475 ? -4.012 9.116 -43.612 1.00 64.62 475 GLU A N 1
ATOM 3760 C CA . GLU A 1 475 ? -4.430 10.507 -43.453 1.00 64.62 475 GLU A CA 1
ATOM 3761 C C . GLU A 1 475 ? -5.971 10.565 -43.422 1.00 64.62 475 GLU A C 1
ATOM 3763 O O . GLU A 1 475 ? -6.615 9.806 -44.156 1.00 64.62 475 GLU A O 1
ATOM 3768 N N . PRO A 1 476 ? -6.560 11.376 -42.527 1.00 57.34 476 PRO A N 1
ATOM 3769 C CA . PRO A 1 476 ? -8.003 11.419 -42.321 1.00 57.34 476 PRO A CA 1
ATOM 3770 C C . PRO A 1 476 ? -8.758 11.926 -43.552 1.00 57.34 476 PRO A C 1
ATOM 3772 O O . PRO A 1 476 ? -8.217 12.801 -44.268 1.00 57.34 476 PRO A O 1
#

InterPro domains:
  IPR022764 Peptidase S54, rhomboid domain [PF01694] (102-238)
  IPR035952 Rhomboid-like superfamily [G3DSA:1.20.1540.10] (52-247)
  IPR035952 Rhomboid-like superfamily [SSF144091] (55-243)
  IPR050925 Rhomboid protease S54 [PTHR43731] (43-241)

Foldseek 3Di:
DDDDPDPDDDDDDDDDDDDDDDDDDDDDDDDDPDPDDDDDCPPCNVVVQLDADALQRQLNVLLVLLVVLLVVLVVVPADAAAGDLLSLVVQQFAAQLACLQPVVCSLQRLLSGDRHDVQSVVQNVLSSVLSVPQSNPLPNVLLNLLLRLQSLQLSLLCCVPVNGDRGHHNQSSSLLSLLLVLLLLVLDDDPCVVSVVVNVVSVCVLVVLLVVLVVDVVDSNSSSVRSSVSSNQLNNQLNVLVVPPDPVSSVVSSVVSSVVSVVVSVVSSNVCSVPDDPCSVVVVVCVVVCVVVCCVVCVVPPPPPDDPDDPDDDDEDQPDFDFDDPPKDWDKDADPVQQKIFTAIPQWDWDDPVPFPTKTDGVQKIKTKHKDFDPDDDDLVVVVVVVQCVQADPVSHGDPPKDWDWDAAPNAIWIKIKDWDWDDDPPRYIQIKMWIKTWGFDVDRTIIMIMIIIGRDPSSVVSVVNRRSRMDGDDD

Sequence (476 aa):
MNVRKASQALSARFYFASSGGEIQEGREKADETIPPSAAEPGKGFFLSFFVPRRGFWVTPLLLDLNFLVFLAMCLSGVGIFFPDNVDLLHWGADFAPLTLTGDYWRVLTCNYVHVGLIHLAMNMYALLFIGLFLEPLAGSRRMAMAYVLSGLYASLASLSVNAEWIAAGASGAIFGLYGLFFAYLLLRRGGEERRNTLLVSIAVFILYNLLFGMRDDSVDNAAHVGGLGCGFLLGLAYGMSDKVREKSKRMVVACLAEFVLLSEFICWFSALTHGMPPDYQDVREVWRSGLLEDYIRNGDSEIHPEENGMGQNTEYTVVEGWTMTDQDVWIPFSDEASGFSFRYPSNWHRKPDGWSDFRIENGLNWMTVEYSDAAADTDARKMKDALKRSVCDEEGRLLDGCTCETVVLNGTEFVKVSSPQRISLTGKKWIEARRTTYGYYKDNPLRCMTIVQWATSEPFRKEMDEMAQSFFIREP

Radius of gyration: 31.31 Å; chains: 1; bounding box: 78×73×97 Å